Protein AF-0000000065971428 (afdb_homodimer)

Foldseek 3Di:
DPPPPDQKDWQAQAALAEEEEEEAQLLARPVIDQCLLNLLSVLLCVLCVRYTYMYGYFHGWLVPAPPRRLLSVLVSVLVCCVVNVRQAYEYEYAEVGLVSLLCLQQPDLPPPVHDDDPVSSVSSVSNLNRYAEYEREHYAQAPVVLCVVPVVSCVSVVRHHVDSVSRDHCLVRVLSGDPHYEYEYEYECQAPNDHCVRVVRNVVSCVVNVNHYHYHYYHCDYRSSNSNGSVNSVVVSVPDD/DPPPQDQKDWQAQAALAEEEEEEAQLLARPVIDQCLLNLLSVLLCVLCVRYTYMYGYFHGWLVPAPPRRLLSVLVSVLVCCVVRVRQAYEYEYAEVGLVSLLCLQQPDLPPPRHDDDPVSSVSSCSNLNRYAEYEREHYAQAPVVLCVVPVVSCVSVVRHHVDSVSRDHCLVRVLSGDPHYEYEYEYECQAPNDHCVRVVRNVVSCVVNVNHYHYHYYHCDYRSSNSNGSVNSVVVSVPDD

Solvent-accessible surface area (backbone atoms only — not comparable to full-atom values): 25020 Å² total; per-residue (Å²): 128,81,71,81,63,65,58,60,42,81,77,37,88,61,46,39,39,29,38,40,36,30,44,38,38,60,52,50,42,78,88,45,40,37,69,66,38,52,59,24,50,53,55,30,39,75,78,35,67,53,43,12,30,35,14,36,46,55,71,42,28,70,82,42,40,68,51,49,43,47,51,36,39,38,51,51,51,33,50,47,32,64,76,67,51,48,62,36,32,29,42,37,12,32,29,45,12,12,28,40,51,52,44,64,53,33,58,58,69,80,44,77,76,40,74,81,60,72,60,47,38,51,33,45,49,53,46,60,73,25,38,41,37,38,38,31,29,54,36,61,54,43,70,69,62,45,40,72,76,37,58,78,54,47,74,42,50,59,38,32,30,97,43,78,81,72,57,74,46,48,81,74,32,55,82,55,49,65,88,70,50,46,39,34,40,35,38,32,80,48,23,79,86,49,68,63,63,36,57,52,51,50,54,51,40,31,54,76,68,70,46,54,40,34,37,43,40,34,86,38,42,43,64,89,36,37,64,48,24,67,68,53,27,52,51,52,52,55,69,52,133,127,80,70,82,65,63,59,59,41,82,76,36,88,59,47,38,39,28,38,41,38,31,44,39,38,59,53,48,42,80,87,46,41,36,70,67,38,52,59,24,49,54,56,31,38,75,79,35,67,54,43,13,30,37,15,35,47,56,74,43,28,70,85,41,38,69,51,49,43,47,51,36,39,39,51,52,51,33,50,46,32,65,77,65,51,48,61,37,32,28,42,36,12,32,29,45,11,11,28,40,51,52,45,63,54,34,58,57,68,81,44,77,75,41,74,81,60,69,58,48,38,52,32,46,49,53,45,61,74,24,37,41,38,38,39,31,30,52,36,59,53,43,68,69,62,45,39,72,76,38,59,77,56,46,73,41,49,61,39,31,29,96,43,77,80,74,56,74,45,48,82,74,31,53,82,55,48,65,90,68,50,45,40,34,40,35,40,34,80,49,22,80,86,48,70,64,61,35,54,51,50,49,53,49,40,32,55,76,69,70,46,55,37,32,37,42,39,35,89,37,42,41,64,89,36,36,64,48,25,66,69,52,26,51,53,52,51,55,71,52,132

Sequence (482 aa):
MQRDYTATEVFQESGPDAIVYLHGGAWIDVRNSPRDFAELAARVREDAPLASQYAVTYRLSPEVQHPVHVADCVEHISQLIVEKGIRKLHLLGHSVGATLCWQILTALPGDRRYPEGPDFAMKLALVRSSLAHVFLVDGIYSLRALLEEYPDYDYFVNKAFKSLKDFEDPSESAERISAGPILHVIHSYKDELLTLKQTQYLTAVLTAHQIPYKLYVDDLGLHEDVYRNEKVAAYIVAQLPMQRDYTATEVFQESGPDAIVYLHGGAWIDVRNSPRDFAELAARVREDAPLASQYAVTYRLSPEVQHPVHVADCVEHISQLIVEKGIRKLHLLGHSVGATLCWQILTALPGDRRYPEGPDFAMKLALVRSSLAHVFLVDGIYSLRALLEEYPDYDYFVNKAFKSLKDFEDPSESAERISAGPILHVIHSYKDELLTLKQTQYLTAVLTAHQIPYKLYVDDLGLHEDVYRNEKVAAYIVAQLP

Secondary structure (DSSP, 8-state):
------SEEEEE--SSEEEEEE--STTT-TT--GGGGHHHHHHHHHH-TTSEEEEE----TTTS-TTHHHHHHHHHHHHHHHHHT-SEEEEEEETHHHHHHHHHHH--TT-TTS-SSHHHHHHHHHHHHHEEEEEEES----HHHHHHH-GGGHHHHHHH-S-GGGS--HHHHGGGPPSSPEEEEEEETT-SS--THHHHHHHHHHHHTT--EEEEEE---SGGGGGG-HHHHHHHHHH--/------SEEEEE--SSEEEEEE--STTT-TT--GGGGHHHHHHHHHH-TTSEEEEE----TTTS-TTHHHHHHHHHHHHHHHHHT-SEEEEEEETHHHHHHHHHHH--TT-TTS-SSHHHHHHHHHHHHHEEEEEEES----HHHHHHH-GGGHHHHHHH-S-GGGS--HHHHGGGPPSSPEEEEEEETT-SS--THHHHHHHHHHHHTT--EEEEEE---SGGGGGG-HHHHHHHHHH--

pLDDT: mean 94.35, std 10.13, range [26.33, 98.94]

Structure (mmCIF, N/CA/C/O backbone):
data_AF-0000000065971428-model_v1
#
loop_
_entity.id
_entity.type
_entity.pdbx_description
1 polymer 'Kynurenine formamidase'
#
loop_
_atom_site.group_PDB
_atom_site.id
_atom_site.type_symbol
_atom_site.label_atom_id
_atom_site.label_alt_id
_atom_site.label_comp_id
_atom_site.label_asym_id
_atom_site.label_entity_id
_atom_site.label_seq_id
_atom_site.pdbx_PDB_ins_code
_atom_site.Cartn_x
_atom_site.Cartn_y
_atom_site.Cartn_z
_atom_site.occupancy
_atom_site.B_iso_or_equiv
_atom_site.auth_seq_id
_atom_site.auth_comp_id
_atom_site.auth_asym_id
_atom_site.auth_atom_id
_atom_site.pdbx_PDB_model_num
ATOM 1 N N . MET A 1 1 ? -0.863 -43.062 -4.105 1 26.33 1 MET A N 1
ATOM 2 C CA . MET A 1 1 ? -2.252 -42.656 -4.301 1 26.33 1 MET A CA 1
ATOM 3 C C . MET A 1 1 ? -2.336 -41.25 -4.867 1 26.33 1 MET A C 1
ATOM 5 O O . MET A 1 1 ? -1.825 -40.312 -4.262 1 26.33 1 MET A O 1
ATOM 9 N N . GLN A 1 2 ? -2.279 -41.094 -6.156 1 33.72 2 GLN A N 1
ATOM 10 C CA . GLN A 1 2 ? -2.449 -39.812 -6.859 1 33.72 2 GLN A CA 1
ATOM 11 C C . GLN A 1 2 ? -3.65 -39.062 -6.32 1 33.72 2 GLN A C 1
ATOM 13 O O . GLN A 1 2 ? -4.77 -39.562 -6.297 1 33.72 2 GLN A O 1
ATOM 18 N N . ARG A 1 3 ? -3.498 -38.375 -5.227 1 39.91 3 ARG A N 1
ATOM 19 C CA . ARG A 1 3 ? -4.629 -37.656 -4.664 1 39.91 3 ARG A CA 1
ATOM 20 C C . ARG A 1 3 ? -5.516 -37.062 -5.766 1 39.91 3 ARG A C 1
ATOM 22 O O . ARG A 1 3 ? -5.012 -36.594 -6.789 1 39.91 3 ARG A O 1
ATOM 29 N N . ASP A 1 4 ? -6.566 -37.625 -6.07 1 41.28 4 ASP A N 1
ATOM 30 C CA . ASP A 1 4 ? -7.602 -37.156 -6.984 1 41.28 4 ASP A CA 1
ATOM 31 C C . ASP A 1 4 ? -7.836 -35.656 -6.828 1 41.28 4 ASP A C 1
ATOM 33 O O . ASP A 1 4 ? -8.781 -35.25 -6.164 1 41.28 4 ASP A O 1
ATOM 37 N N . TYR A 1 5 ? -6.809 -34.938 -6.406 1 47 5 TYR A N 1
ATOM 38 C CA . TYR A 1 5 ? -7.098 -33.531 -6.344 1 47 5 TYR A CA 1
ATOM 39 C C . TYR A 1 5 ? -7.625 -33 -7.68 1 47 5 TYR A C 1
ATOM 41 O O . TYR A 1 5 ? -7.012 -33.25 -8.727 1 47 5 TYR A O 1
ATOM 49 N N . THR A 1 6 ? -8.852 -32.906 -7.695 1 59.72 6 THR A N 1
ATOM 50 C CA . THR A 1 6 ? -9.344 -32.156 -8.836 1 59.72 6 THR A CA 1
ATOM 51 C C . THR A 1 6 ? -8.523 -30.875 -9.008 1 59.72 6 THR A C 1
ATOM 53 O O . THR A 1 6 ? -8.047 -30.297 -8.031 1 59.72 6 THR A O 1
ATOM 56 N N . ALA A 1 7 ? -8.078 -30.578 -10.219 1 75.31 7 ALA A N 1
ATOM 57 C CA . ALA A 1 7 ? -7.215 -29.469 -10.633 1 75.31 7 ALA A CA 1
ATOM 58 C C . ALA A 1 7 ? -7.805 -28.125 -10.211 1 75.31 7 ALA A C 1
ATOM 60 O O . ALA A 1 7 ? -7.074 -27.156 -10.023 1 75.31 7 ALA A O 1
ATOM 61 N N . THR A 1 8 ? -9.156 -28.203 -9.859 1 90.94 8 THR A N 1
ATOM 62 C CA . THR A 1 8 ? -9.805 -26.922 -9.617 1 90.94 8 THR A CA 1
ATOM 63 C C . THR A 1 8 ? -10.836 -27.047 -8.492 1 90.94 8 THR A C 1
ATOM 65 O O . THR A 1 8 ? -11.609 -28 -8.453 1 90.94 8 THR A O 1
ATOM 68 N N . GLU A 1 9 ? -10.75 -26.234 -7.445 1 95.56 9 GLU A N 1
ATOM 69 C CA . GLU A 1 9 ? -11.797 -26.031 -6.441 1 95.56 9 GLU A CA 1
ATOM 70 C C . GLU A 1 9 ? -12.68 -24.844 -6.801 1 95.56 9 GLU A C 1
ATOM 72 O O . GLU A 1 9 ? -12.188 -23.797 -7.203 1 95.56 9 GLU A O 1
ATOM 77 N N . VAL A 1 10 ? -14.023 -25.094 -6.684 1 96.75 10 VAL A N 1
ATOM 78 C CA . VAL A 1 10 ? -14.992 -24.047 -6.973 1 96.75 10 VAL A CA 1
ATOM 79 C C . VAL A 1 10 ? -15.594 -23.531 -5.668 1 96.75 10 VAL A C 1
ATOM 81 O O . VAL A 1 10 ? -16.281 -24.266 -4.965 1 96.75 10 VAL A O 1
ATOM 84 N N . PHE A 1 11 ? -15.375 -22.281 -5.363 1 97.81 11 PHE A N 1
ATOM 85 C CA . PHE A 1 11 ? -15.914 -21.719 -4.133 1 97.81 11 PHE A CA 1
ATOM 86 C C . PHE A 1 11 ? -17.172 -20.906 -4.414 1 97.81 11 PHE A C 1
ATOM 88 O O . PHE A 1 11 ? -18.062 -20.812 -3.562 1 97.81 11 PHE A O 1
ATOM 95 N N . GLN A 1 12 ? -17.203 -20.266 -5.578 1 96.75 12 GLN A N 1
ATOM 96 C CA . GLN A 1 12 ? -18.328 -19.422 -5.988 1 96.75 12 GLN A CA 1
ATOM 97 C C . GLN A 1 12 ? -18.359 -19.266 -7.508 1 96.75 12 GLN A C 1
ATOM 99 O O . GLN A 1 12 ? -17.359 -18.906 -8.125 1 96.75 12 GLN A O 1
ATOM 104 N N . GLU A 1 13 ? -19.422 -19.641 -8.125 1 96.31 13 GLU A N 1
ATOM 105 C CA . GLU A 1 13 ? -19.656 -19.391 -9.547 1 96.31 13 GLU A CA 1
ATOM 106 C C . GLU A 1 13 ? -20.719 -18.328 -9.75 1 96.31 13 GLU A C 1
ATOM 108 O O . GLU A 1 13 ? -21.891 -18.531 -9.406 1 96.31 13 GLU A O 1
ATOM 113 N N . SER A 1 14 ? -20.391 -17.234 -10.211 1 94.31 14 SER A N 1
ATOM 114 C CA . SER A 1 14 ? -21.297 -16.109 -10.398 1 94.31 14 SER A CA 1
ATOM 115 C C . SER A 1 14 ? -21.062 -15.422 -11.734 1 94.31 14 SER A C 1
ATOM 117 O O . SER A 1 14 ? -21.375 -15.977 -12.797 1 94.31 14 SER A O 1
ATOM 119 N N . GLY A 1 15 ? -20.281 -14.25 -11.836 1 91.19 15 GLY A N 1
ATOM 120 C CA . GLY A 1 15 ? -20.047 -13.461 -13.039 1 91.19 15 GLY A CA 1
ATOM 121 C C . GLY A 1 15 ? -18.703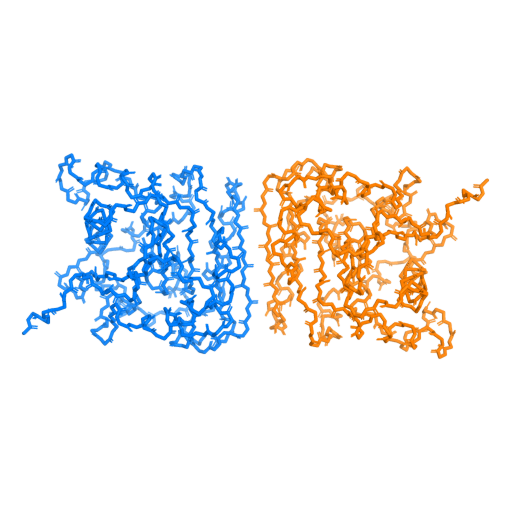 -13.727 -13.672 1 91.19 15 GLY A C 1
ATOM 122 O O . GLY A 1 15 ? -18 -14.648 -13.273 1 91.19 15 GLY A O 1
ATOM 123 N N . PRO A 1 16 ? -18.422 -12.969 -14.734 1 96 16 PRO A N 1
ATOM 124 C CA . PRO A 1 16 ? -17.203 -13.164 -15.523 1 96 16 PRO A CA 1
ATOM 125 C C . PRO A 1 16 ? -15.953 -12.641 -14.82 1 96 16 PRO A C 1
ATOM 127 O O . PRO A 1 16 ? -14.828 -12.898 -15.266 1 96 16 PRO A O 1
ATOM 130 N N . ASP A 1 17 ? -16.094 -11.898 -13.734 1 97.56 17 ASP A N 1
ATOM 131 C CA . ASP A 1 17 ? -14.953 -11.516 -12.898 1 97.56 17 ASP A CA 1
ATOM 132 C C . ASP A 1 17 ? -14.625 -12.602 -11.883 1 97.56 17 ASP A C 1
ATOM 134 O O . ASP A 1 17 ? -15.5 -13.047 -11.133 1 97.56 17 ASP A O 1
ATOM 138 N N . ALA A 1 18 ? -13.383 -13.055 -11.875 1 98.25 18 ALA A N 1
ATOM 139 C CA . ALA A 1 18 ? -13.078 -14.227 -11.047 1 98.25 18 ALA A CA 1
ATOM 140 C C . ALA A 1 18 ? -11.773 -14.023 -10.273 1 98.25 18 ALA A C 1
ATOM 142 O O . ALA A 1 18 ? -10.812 -13.469 -10.805 1 98.25 18 ALA A O 1
ATOM 143 N N . ILE A 1 19 ? -11.812 -14.461 -9.062 1 98.69 19 ILE A N 1
ATOM 144 C CA . ILE A 1 19 ? -10.586 -14.641 -8.297 1 98.69 19 ILE A CA 1
ATOM 145 C C . ILE A 1 19 ? -10.117 -16.094 -8.406 1 98.69 19 ILE A C 1
ATOM 147 O O . ILE A 1 19 ? -10.906 -17.016 -8.203 1 98.69 19 ILE A O 1
ATOM 151 N N . VAL A 1 20 ? -8.875 -16.297 -8.773 1 98.81 20 VAL A N 1
ATOM 152 C CA . VAL A 1 20 ? -8.258 -17.625 -8.742 1 98.81 20 VAL A CA 1
ATOM 153 C C . VAL A 1 20 ? -7.121 -17.641 -7.727 1 98.81 20 VAL A C 1
ATOM 155 O O . VAL A 1 20 ? -6.23 -16.781 -7.766 1 98.81 20 VAL A O 1
ATOM 158 N N . TYR A 1 21 ? -7.172 -18.609 -6.82 1 98.88 21 TYR A N 1
ATOM 159 C CA . TYR A 1 21 ? -6.215 -18.703 -5.727 1 98.88 21 TYR A CA 1
ATOM 160 C C . TYR A 1 21 ? -5.148 -19.75 -6.031 1 98.88 21 TYR A C 1
ATOM 162 O O . TYR A 1 21 ? -5.453 -20.812 -6.582 1 98.88 21 TYR A O 1
ATOM 170 N N . LEU A 1 22 ? -3.904 -19.438 -5.703 1 98.81 22 LEU A N 1
ATOM 171 C CA . LEU A 1 22 ? -2.791 -20.391 -5.742 1 98.81 22 LEU A CA 1
ATOM 172 C C . LEU A 1 22 ? -2.254 -20.656 -4.34 1 98.81 22 LEU A C 1
ATOM 174 O O . LEU A 1 22 ? -1.784 -19.734 -3.668 1 98.81 22 LEU A O 1
ATOM 178 N N . HIS A 1 23 ? -2.297 -21.891 -3.932 1 98.25 23 HIS A N 1
ATOM 179 C CA . HIS A 1 23 ? -1.977 -22.25 -2.555 1 98.25 23 HIS A CA 1
ATOM 180 C C . HIS A 1 23 ? -0.468 -22.312 -2.338 1 98.25 23 HIS A C 1
ATOM 182 O O . HIS A 1 23 ? 0.298 -22.422 -3.297 1 98.25 23 HIS A O 1
ATOM 188 N N . GLY A 1 24 ? -0.113 -22.25 -1.046 1 98.31 24 GLY A N 1
ATOM 189 C CA . GLY A 1 24 ? 1.278 -22.359 -0.639 1 98.31 24 GLY A CA 1
ATOM 190 C C . GLY A 1 24 ? 1.718 -23.781 -0.381 1 98.31 24 GLY A C 1
ATOM 191 O O . GLY A 1 24 ? 1.271 -24.719 -1.063 1 98.31 24 GLY A O 1
ATOM 192 N N . GLY A 1 25 ? 2.742 -23.906 0.436 1 98 25 GLY A N 1
ATOM 193 C CA . GLY A 1 25 ? 3.184 -25.25 0.796 1 98 25 GLY A CA 1
ATOM 194 C C . GLY A 1 25 ? 4.629 -25.516 0.425 1 98 25 GLY A C 1
ATOM 195 O O . GLY A 1 25 ? 5.043 -26.672 0.314 1 98 25 GLY A O 1
ATOM 196 N N . ALA A 1 26 ? 5.301 -24.516 0.148 1 98.31 26 ALA A N 1
ATOM 197 C CA . ALA A 1 26 ? 6.73 -24.609 -0.128 1 98.31 26 ALA A CA 1
ATOM 198 C C . ALA A 1 26 ? 7.008 -25.609 -1.244 1 98.31 26 ALA A C 1
ATOM 200 O O . ALA A 1 26 ? 7.965 -26.391 -1.166 1 98.31 26 ALA A O 1
ATOM 201 N N . TRP A 1 27 ? 6.156 -25.734 -2.154 1 98.12 27 TRP A N 1
ATOM 202 C CA . TRP A 1 27 ? 6.223 -26.562 -3.352 1 98.12 27 TRP A CA 1
ATOM 203 C C . TRP A 1 27 ? 6.129 -28.047 -2.994 1 98.12 27 TRP A C 1
ATOM 205 O O . TRP A 1 27 ? 6.008 -28.906 -3.877 1 98.12 27 TRP A O 1
ATOM 215 N N . ILE A 1 28 ? 6.16 -28.422 -1.657 1 98.19 28 ILE A N 1
ATOM 216 C CA . ILE A 1 28 ? 6.336 -29.844 -1.381 1 98.19 28 ILE A CA 1
ATOM 217 C C . ILE A 1 28 ? 5.227 -30.328 -0.454 1 98.19 28 ILE A C 1
ATOM 219 O O . ILE A 1 28 ? 5.031 -31.531 -0.287 1 98.19 28 ILE A O 1
ATOM 223 N N . ASP A 1 29 ? 4.578 -29.422 0.244 1 97.5 29 ASP A N 1
ATOM 224 C CA . ASP A 1 29 ? 3.713 -29.844 1.344 1 97.5 29 ASP A CA 1
ATOM 225 C C . ASP A 1 29 ? 2.377 -30.359 0.823 1 97.5 29 ASP A C 1
ATOM 227 O O . ASP A 1 29 ? 1.574 -29.594 0.28 1 97.5 29 ASP A O 1
ATOM 231 N N . VAL A 1 30 ? 2.08 -31.531 1.047 1 94.75 30 VAL A N 1
ATOM 232 C CA . VAL A 1 30 ? 0.88 -32.188 0.537 1 94.75 30 VAL A CA 1
ATOM 233 C C . VAL A 1 30 ? -0.34 -31.719 1.328 1 94.75 30 VAL A C 1
ATOM 235 O O . VAL A 1 30 ? -1.479 -31.953 0.927 1 94.75 30 VAL A O 1
ATOM 238 N N . ARG A 1 31 ? -0.063 -31.234 2.457 1 94.75 31 ARG A N 1
ATOM 239 C CA . ARG A 1 31 ? -1.165 -30.797 3.307 1 94.75 31 ARG A CA 1
ATOM 240 C C . ARG A 1 31 ? -1.802 -29.516 2.762 1 94.75 31 ARG A C 1
ATOM 242 O O . ARG A 1 31 ? -2.938 -29.188 3.109 1 94.75 31 ARG A O 1
ATOM 249 N N . ASN A 1 32 ? -1.033 -28.703 1.912 1 95.88 32 ASN A N 1
ATOM 250 C CA . ASN A 1 32 ? -1.598 -27.516 1.275 1 95.88 32 ASN A CA 1
ATOM 251 C C . ASN A 1 32 ? -2.285 -27.875 -0.042 1 95.88 32 ASN A C 1
ATOM 253 O O . ASN A 1 32 ? -1.782 -28.688 -0.814 1 95.88 32 ASN A O 1
ATOM 257 N N . SER A 1 33 ? -3.449 -27.266 -0.208 1 95.12 33 SER A N 1
ATOM 258 C CA . SER A 1 33 ? -4.289 -27.531 -1.367 1 95.12 33 SER A CA 1
ATOM 259 C C . SER A 1 33 ? -5.164 -26.344 -1.716 1 95.12 33 SER A C 1
ATOM 261 O O . SER A 1 33 ? -5.195 -25.344 -0.979 1 95.12 33 SER A O 1
ATOM 263 N N . PRO A 1 34 ? -5.832 -26.422 -2.896 1 96.81 34 PRO A N 1
ATOM 264 C CA . PRO A 1 34 ? -6.766 -25.359 -3.246 1 96.81 34 PRO A CA 1
ATOM 265 C C . PRO A 1 34 ? -7.789 -25.078 -2.145 1 96.81 34 PRO A C 1
ATOM 267 O O . PRO A 1 34 ? -8.25 -23.953 -1.996 1 96.81 34 PRO A O 1
ATOM 270 N N . ARG A 1 35 ? -8.086 -26 -1.326 1 96.12 35 ARG A N 1
ATOM 271 C CA . ARG A 1 35 ? -9.117 -25.891 -0.3 1 96.12 35 ARG A CA 1
ATOM 272 C C . ARG A 1 35 ? -8.656 -24.969 0.829 1 96.12 35 ARG A C 1
ATOM 274 O O . ARG A 1 35 ? -9.461 -24.547 1.665 1 96.12 35 ARG A O 1
ATOM 281 N N . ASP A 1 36 ? -7.363 -24.672 0.857 1 97.25 36 ASP A N 1
ATOM 282 C CA . ASP A 1 36 ? -6.82 -23.781 1.887 1 97.25 36 ASP A CA 1
ATOM 283 C C . ASP A 1 36 ? -7.555 -22.453 1.905 1 97.25 36 ASP A C 1
ATOM 285 O O . ASP A 1 36 ? -7.664 -21.812 2.955 1 97.25 36 ASP A O 1
ATOM 289 N N . PHE A 1 37 ? -8.156 -22.078 0.78 1 98.25 37 PHE A N 1
ATOM 290 C CA . PHE A 1 37 ? -8.727 -20.734 0.631 1 98.25 37 PHE A CA 1
ATOM 291 C C . PHE A 1 37 ? -10.227 -20.75 0.899 1 98.25 37 PHE A C 1
ATOM 293 O O . PHE A 1 37 ? -10.914 -19.75 0.674 1 98.25 37 PHE A O 1
ATOM 300 N N . ALA A 1 38 ? -10.781 -21.875 1.396 1 97.94 38 ALA A N 1
ATOM 301 C CA . ALA A 1 38 ? -12.219 -21.984 1.608 1 97.94 38 ALA A CA 1
ATOM 302 C C . ALA A 1 38 ? -12.727 -20.891 2.529 1 97.94 38 ALA A C 1
ATOM 304 O O . ALA A 1 38 ? -13.742 -20.25 2.24 1 97.94 38 ALA A O 1
ATOM 305 N N . GLU A 1 39 ? -12.016 -20.625 3.639 1 98.25 39 GLU A N 1
ATOM 306 C CA . GLU A 1 39 ? -12.461 -19.609 4.594 1 98.25 39 GLU A CA 1
ATOM 307 C C . GLU A 1 39 ? -12.352 -18.203 4 1 98.25 39 GLU A C 1
ATOM 309 O O . GLU A 1 39 ? -13.258 -17.391 4.152 1 98.25 39 GLU A O 1
ATOM 314 N N . LEU A 1 40 ? -11.242 -17.922 3.342 1 98.44 40 LEU A N 1
ATOM 315 C CA . LEU A 1 40 ? -11.086 -16.625 2.697 1 98.44 40 LEU A CA 1
ATOM 316 C C . LEU A 1 40 ? -12.172 -16.391 1.648 1 98.44 40 LEU A C 1
ATOM 318 O O . LEU A 1 40 ? -12.766 -15.32 1.586 1 98.44 40 LEU A O 1
ATOM 322 N N . ALA A 1 41 ? -12.383 -17.406 0.859 1 98.31 41 ALA A N 1
ATOM 323 C CA . ALA A 1 41 ? -13.398 -17.328 -0.194 1 98.31 41 ALA A CA 1
ATOM 324 C C . ALA A 1 41 ? -14.773 -17.047 0.391 1 98.31 41 ALA A C 1
ATOM 326 O O . ALA A 1 41 ? -15.555 -16.266 -0.179 1 98.31 41 ALA A O 1
ATOM 327 N N . ALA A 1 42 ? -15.047 -17.656 1.476 1 98.12 42 ALA A N 1
ATOM 328 C CA . ALA A 1 42 ? -16.328 -17.438 2.139 1 98.12 42 ALA A CA 1
ATOM 329 C C . ALA A 1 42 ? -16.453 -15.984 2.6 1 98.12 42 ALA A C 1
ATOM 331 O O . ALA A 1 42 ? -17.516 -15.367 2.447 1 98.12 42 ALA A O 1
ATOM 332 N N . ARG A 1 43 ? -15.398 -15.422 3.166 1 97.88 43 ARG A N 1
ATOM 333 C CA . ARG A 1 43 ? -15.398 -14.031 3.623 1 97.88 43 ARG A CA 1
ATOM 334 C C . ARG A 1 43 ? -15.57 -13.07 2.453 1 97.88 43 ARG A C 1
ATOM 336 O O . ARG A 1 43 ? -16.312 -12.094 2.545 1 97.88 43 ARG A O 1
ATOM 343 N N . VAL A 1 44 ? -14.875 -13.359 1.389 1 97.62 44 VAL A N 1
ATOM 344 C CA . VAL A 1 44 ? -14.945 -12.508 0.201 1 97.62 44 VAL A CA 1
ATOM 345 C C . VAL A 1 44 ? -16.344 -12.547 -0.385 1 97.62 44 VAL A C 1
ATOM 347 O O . VAL A 1 44 ? -16.875 -11.523 -0.812 1 97.62 44 VAL A O 1
ATOM 350 N N . ARG A 1 45 ? -16.938 -13.711 -0.397 1 96.5 45 ARG A N 1
ATOM 351 C CA . ARG A 1 45 ? -18.266 -13.914 -0.983 1 96.5 45 ARG A CA 1
ATOM 352 C C . ARG A 1 45 ? -19.297 -13.023 -0.306 1 96.5 45 ARG A C 1
ATOM 354 O O . ARG A 1 45 ? -20.25 -12.562 -0.949 1 96.5 45 ARG A O 1
ATOM 361 N N . GLU A 1 46 ? -19.141 -12.75 0.943 1 95 46 GLU A N 1
ATOM 362 C CA . GLU A 1 46 ? -20.094 -11.953 1.705 1 95 46 GLU A CA 1
ATOM 363 C C . GLU A 1 46 ? -20.203 -10.539 1.145 1 95 46 GLU A C 1
ATOM 365 O O . GLU A 1 46 ? -21.297 -9.977 1.067 1 95 46 GLU A O 1
ATOM 370 N N . ASP A 1 47 ? -19.125 -10.062 0.66 1 93 47 ASP A N 1
ATOM 371 C CA . ASP A 1 47 ? -19.109 -8.664 0.232 1 93 47 ASP A CA 1
ATOM 372 C C . ASP A 1 47 ? -18.891 -8.555 -1.273 1 93 47 ASP A C 1
ATOM 374 O O . ASP A 1 47 ? -18.922 -7.453 -1.832 1 93 47 ASP A O 1
ATOM 378 N N . ALA A 1 48 ? -18.609 -9.633 -1.917 1 93.62 48 ALA A N 1
ATOM 379 C CA . ALA A 1 48 ? -18.438 -9.672 -3.367 1 93.62 48 ALA A CA 1
ATOM 380 C C . ALA A 1 48 ? -19.172 -10.859 -3.98 1 93.62 48 ALA A C 1
ATOM 382 O O . ALA A 1 48 ? -18.547 -11.734 -4.586 1 93.62 48 ALA A O 1
ATOM 383 N N . PRO A 1 49 ? -20.453 -10.844 -3.91 1 92.25 49 PRO A N 1
ATOM 384 C CA . PRO A 1 49 ? -21.234 -12.008 -4.34 1 92.25 49 PRO A CA 1
ATOM 385 C C . PRO A 1 49 ? -21.203 -12.219 -5.852 1 92.25 49 PRO A C 1
ATOM 387 O O . PRO A 1 49 ? -21.531 -13.305 -6.332 1 92.25 49 PRO A O 1
ATOM 390 N N . LEU A 1 50 ? -20.719 -11.281 -6.602 1 94.12 50 LEU A N 1
ATOM 391 C CA . LEU A 1 50 ? -20.734 -11.414 -8.055 1 94.12 50 LEU A CA 1
ATOM 392 C C . LEU A 1 50 ? -19.391 -11.906 -8.57 1 94.12 50 LEU A C 1
ATOM 394 O O . LEU A 1 50 ? -19.234 -12.188 -9.766 1 94.12 50 LEU A O 1
ATOM 398 N N . ALA A 1 51 ? -18.438 -12.031 -7.684 1 96.25 51 ALA A N 1
ATOM 399 C CA . ALA A 1 51 ? -17.125 -12.516 -8.086 1 96.25 51 ALA A CA 1
ATOM 400 C C . ALA A 1 51 ? -17.047 -14.039 -8.016 1 96.25 51 ALA A C 1
ATOM 402 O O . ALA A 1 51 ? -17.297 -14.633 -6.957 1 96.25 51 ALA A O 1
ATOM 403 N N . SER A 1 52 ? -16.797 -14.656 -9.141 1 98.19 52 SER A N 1
ATOM 404 C CA . SER A 1 52 ? -16.484 -16.078 -9.094 1 98.19 52 SER A CA 1
ATOM 405 C C . SER A 1 52 ? -15.164 -16.344 -8.375 1 98.19 52 SER A C 1
ATOM 407 O O . SER A 1 52 ? -14.273 -15.492 -8.375 1 98.19 52 SER A O 1
ATOM 409 N N . GLN A 1 53 ? -15.102 -17.438 -7.676 1 98.56 53 GLN A N 1
ATOM 410 C CA . GLN A 1 53 ? -13.906 -17.781 -6.914 1 98.56 53 GLN A CA 1
ATOM 411 C C . GLN A 1 53 ? -13.516 -19.234 -7.125 1 98.56 53 GLN A C 1
ATOM 413 O O . GLN A 1 53 ? -14.328 -20.141 -6.91 1 98.56 53 GLN A O 1
ATOM 418 N N . TYR A 1 54 ? -12.289 -19.422 -7.582 1 98.31 54 TYR A N 1
ATOM 419 C CA . TYR A 1 54 ? -11.727 -20.734 -7.844 1 98.31 54 TYR A CA 1
ATOM 420 C C . TYR A 1 54 ? -10.336 -20.875 -7.234 1 98.31 54 TYR A C 1
ATOM 422 O O . TYR A 1 54 ? -9.711 -19.875 -6.887 1 98.31 54 TYR A O 1
ATOM 430 N N . ALA A 1 55 ? -9.93 -22.062 -7.074 1 98.44 55 ALA A N 1
ATOM 431 C CA . ALA A 1 55 ? -8.539 -22.359 -6.738 1 98.44 55 ALA A CA 1
ATOM 432 C C . ALA A 1 55 ? -8.016 -23.531 -7.551 1 98.44 55 ALA A C 1
ATOM 434 O O . ALA A 1 55 ? -8.758 -24.484 -7.824 1 98.44 55 ALA A O 1
ATOM 435 N N . VAL A 1 56 ? -6.762 -23.469 -7.945 1 97.56 56 VAL A N 1
ATOM 436 C CA . VAL A 1 56 ? -6.195 -24.547 -8.758 1 97.56 56 VAL A CA 1
ATOM 437 C C . VAL A 1 56 ? -4.988 -25.141 -8.047 1 97.56 56 VAL A C 1
ATOM 439 O O . VAL A 1 56 ? -4.445 -24.547 -7.113 1 97.56 56 VAL A O 1
ATOM 442 N N . THR A 1 57 ? -4.664 -26.281 -8.484 1 95.75 57 THR A N 1
ATOM 443 C CA . THR A 1 57 ? -3.531 -26.984 -7.902 1 95.75 57 THR A CA 1
ATOM 444 C C . THR A 1 57 ? -2.354 -27.016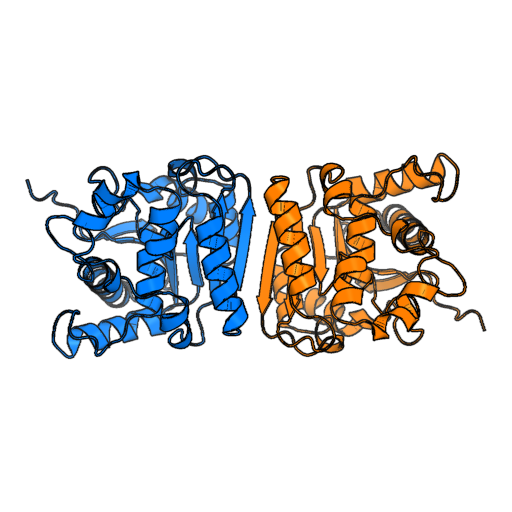 -8.875 1 95.75 57 THR A C 1
ATOM 446 O O . THR A 1 57 ? -2.445 -26.484 -9.984 1 95.75 57 THR A O 1
ATOM 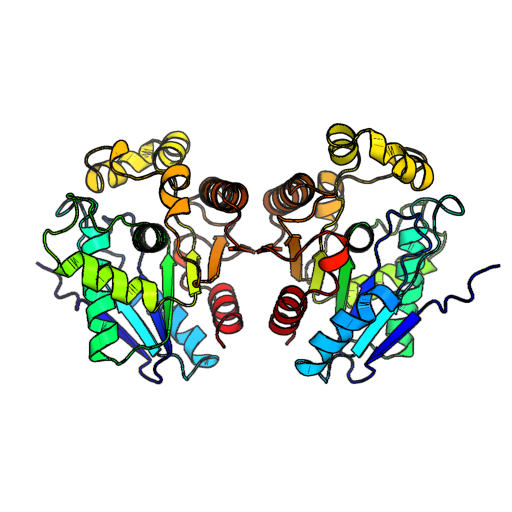449 N N . TYR A 1 58 ? -1.261 -27.438 -8.461 1 96.69 58 TYR A N 1
ATOM 450 C CA . TYR A 1 58 ? -0.068 -27.75 -9.242 1 96.69 58 TYR A CA 1
ATOM 451 C C . TYR A 1 58 ? 0.66 -28.969 -8.68 1 96.69 58 TYR A C 1
ATOM 453 O O . TYR A 1 58 ? 0.47 -29.328 -7.516 1 96.69 58 TYR A O 1
ATOM 461 N N . ARG A 1 59 ? 1.38 -29.625 -9.477 1 95.94 59 ARG A N 1
ATOM 462 C CA . ARG A 1 59 ? 2.139 -30.781 -9 1 95.94 59 ARG A CA 1
ATOM 463 C C . ARG A 1 59 ? 3.244 -30.359 -8.047 1 95.94 59 ARG A C 1
ATOM 465 O O . ARG A 1 59 ? 3.777 -29.25 -8.156 1 95.94 59 ARG A O 1
ATOM 472 N N . LEU A 1 60 ? 3.596 -31.25 -7.152 1 97.31 60 LEU A N 1
ATOM 473 C CA . LEU A 1 60 ? 4.52 -30.891 -6.082 1 97.31 60 LEU A CA 1
ATOM 474 C C . LEU A 1 60 ? 5.902 -31.484 -6.336 1 97.31 60 LEU A C 1
ATOM 476 O O . LEU A 1 60 ? 6.031 -32.469 -7.047 1 97.31 60 LEU A O 1
ATOM 480 N N . SER A 1 61 ? 6.832 -30.812 -5.844 1 97.31 61 SER A N 1
ATOM 481 C CA . SER A 1 61 ? 8.18 -31.359 -5.762 1 97.31 61 SER A CA 1
ATOM 482 C C . SER A 1 61 ? 8.289 -32.406 -4.648 1 97.31 61 SER A C 1
ATOM 484 O O . SER A 1 61 ? 7.547 -32.344 -3.664 1 97.31 61 SER A O 1
ATOM 486 N N . PRO A 1 62 ? 9.164 -33.469 -4.773 1 96.94 62 PRO A N 1
ATOM 487 C CA . PRO A 1 62 ? 10.211 -33.562 -5.789 1 96.94 62 PRO A CA 1
ATOM 488 C C . PRO A 1 62 ? 9.758 -34.281 -7.047 1 96.94 62 PRO A C 1
ATOM 490 O O . PRO A 1 62 ? 10.57 -34.562 -7.938 1 96.94 62 PRO A O 1
ATOM 493 N N . GLU A 1 63 ? 8.453 -34.594 -7.148 1 96.31 63 GLU A N 1
ATOM 494 C CA . GLU A 1 63 ? 7.98 -35.25 -8.352 1 96.31 63 GLU A CA 1
ATOM 495 C C . GLU A 1 63 ? 8.234 -34.406 -9.594 1 96.31 63 GLU A C 1
ATOM 497 O O . GLU A 1 63 ? 8.484 -34.938 -10.68 1 96.31 63 GLU A O 1
ATOM 502 N N . VAL A 1 64 ? 8.094 -33.156 -9.523 1 95.62 64 VAL A N 1
ATOM 503 C CA . VAL A 1 64 ? 8.438 -32.219 -10.586 1 95.62 64 VAL A CA 1
ATOM 504 C C . VAL A 1 64 ? 9.297 -31.094 -10.016 1 95.62 64 VAL A C 1
ATOM 506 O O . VAL A 1 64 ? 9.422 -30.953 -8.797 1 95.62 64 VAL A O 1
ATOM 509 N N . GLN A 1 65 ? 9.875 -30.328 -10.859 1 95.88 65 GLN A N 1
ATOM 510 C CA . GLN A 1 65 ? 10.656 -29.156 -10.477 1 95.88 65 GLN A CA 1
ATOM 511 C C . GLN A 1 65 ? 10.266 -27.938 -11.305 1 95.88 65 GLN A C 1
ATOM 513 O O . GLN A 1 65 ? 9.57 -28.062 -12.32 1 95.88 65 GLN A O 1
ATOM 518 N N . HIS A 1 66 ? 10.633 -26.781 -10.859 1 94.31 66 HIS A N 1
ATOM 519 C CA . HIS A 1 66 ? 10.469 -25.562 -11.648 1 94.31 66 HIS A CA 1
ATOM 520 C C . HIS A 1 66 ? 11.062 -25.734 -13.047 1 94.31 66 HIS A C 1
ATOM 522 O O . HIS A 1 66 ? 12.102 -26.375 -13.211 1 94.31 66 HIS A O 1
ATOM 528 N N . PRO A 1 67 ? 10.273 -25.328 -14.023 1 95.12 67 PRO A N 1
ATOM 529 C CA . PRO A 1 67 ? 9.125 -24.422 -14 1 95.12 67 PRO A CA 1
ATOM 530 C C . PRO A 1 67 ? 7.797 -25.141 -14.188 1 95.12 67 PRO A C 1
ATOM 532 O O . PRO A 1 67 ? 6.809 -24.547 -14.602 1 95.12 67 PRO A O 1
ATOM 535 N N . VAL A 1 68 ? 7.762 -26.406 -13.906 1 94.06 68 VAL A N 1
ATOM 536 C CA . VAL A 1 68 ? 6.566 -27.203 -14.133 1 94.06 68 VAL A CA 1
ATOM 537 C C . VAL A 1 68 ? 5.422 -26.688 -13.266 1 94.06 68 VAL A C 1
ATOM 539 O O . VAL A 1 68 ? 4.262 -26.688 -13.688 1 94.06 68 VAL A O 1
ATOM 542 N N . HIS A 1 69 ? 5.746 -26.203 -12.039 1 96.19 69 HIS A N 1
ATOM 543 C CA . HIS A 1 69 ? 4.734 -25.641 -11.156 1 96.19 69 HIS A CA 1
ATOM 544 C C . HIS A 1 69 ? 3.99 -24.5 -11.844 1 96.19 69 HIS A C 1
ATOM 546 O O . HIS A 1 69 ? 2.76 -24.438 -11.805 1 96.19 69 HIS A O 1
ATOM 552 N N . VAL A 1 70 ? 4.746 -23.609 -12.492 1 96.75 70 VAL A N 1
ATOM 553 C CA . VAL A 1 70 ? 4.18 -22.469 -13.188 1 96.75 70 VAL A CA 1
ATOM 554 C C . VAL A 1 70 ? 3.344 -22.938 -14.375 1 96.75 70 VAL A C 1
ATOM 556 O O . VAL A 1 70 ? 2.227 -22.453 -14.586 1 96.75 70 VAL A O 1
ATOM 559 N N . ALA A 1 71 ? 3.893 -23.906 -15.078 1 95 71 ALA A N 1
ATOM 560 C CA . ALA A 1 71 ? 3.197 -24.453 -16.25 1 95 71 ALA A CA 1
ATOM 561 C C . ALA A 1 71 ? 1.858 -25.062 -15.859 1 95 71 ALA A C 1
ATOM 563 O O . ALA A 1 71 ? 0.858 -24.891 -16.562 1 95 71 ALA A O 1
ATOM 564 N N . ASP A 1 72 ? 1.865 -25.781 -14.734 1 95 72 ASP A N 1
ATOM 565 C CA . ASP A 1 72 ? 0.629 -26.391 -14.242 1 95 72 ASP A CA 1
ATOM 566 C C . ASP A 1 72 ? -0.414 -25.312 -13.938 1 95 72 ASP A C 1
ATOM 568 O O . ASP A 1 72 ? -1.582 -25.453 -14.305 1 95 72 ASP A O 1
ATOM 572 N N . CYS A 1 73 ? -0.022 -24.25 -13.289 1 97.12 73 CYS A N 1
ATOM 573 C CA . CYS A 1 73 ? -0.936 -23.172 -12.953 1 97.12 73 CYS A CA 1
ATOM 574 C C . CYS A 1 73 ? -1.497 -22.516 -14.211 1 97.12 73 CYS A C 1
ATOM 576 O O . CYS A 1 73 ? -2.705 -22.297 -14.312 1 97.12 73 CYS A O 1
ATOM 578 N N . VAL A 1 74 ? -0.622 -22.219 -15.148 1 96.62 74 VAL A N 1
ATOM 579 C CA . VAL A 1 74 ? -1.037 -21.594 -16.391 1 96.62 74 VAL A CA 1
ATOM 580 C C . VAL A 1 74 ? -2.039 -22.484 -17.125 1 96.62 74 VAL A C 1
ATOM 582 O O . VAL A 1 74 ? -3.057 -22 -17.625 1 96.62 74 VAL A O 1
ATOM 585 N N . GLU A 1 75 ? -1.752 -23.75 -17.109 1 94.56 75 GLU A N 1
ATOM 586 C CA . GLU A 1 75 ? -2.646 -24.703 -17.75 1 94.56 75 GLU A CA 1
ATOM 587 C C . GLU A 1 75 ? -4.035 -24.688 -17.125 1 94.56 75 GLU A C 1
ATOM 589 O O . GLU A 1 75 ? -5.039 -24.531 -17.828 1 94.56 75 GLU A O 1
ATOM 594 N N . HIS A 1 76 ? -4.078 -24.812 -15.852 1 96.38 76 HIS A N 1
ATOM 595 C CA . HIS A 1 76 ? -5.359 -24.891 -15.164 1 96.38 76 HIS A CA 1
ATOM 596 C C . HIS A 1 76 ? -6.109 -23.562 -15.234 1 96.38 76 HIS A C 1
ATOM 598 O O . HIS A 1 76 ? -7.324 -23.531 -15.445 1 96.38 76 HIS A O 1
ATOM 604 N N . ILE A 1 77 ? -5.418 -22.406 -15.109 1 97.94 77 ILE A N 1
ATOM 605 C CA . ILE A 1 77 ? -6.059 -21.109 -15.133 1 97.94 77 ILE A CA 1
ATOM 606 C C . ILE A 1 77 ? -6.59 -20.812 -16.531 1 97.94 77 ILE A C 1
ATOM 608 O O . ILE A 1 77 ? -7.711 -20.312 -16.688 1 97.94 77 ILE A O 1
ATOM 612 N N . SER A 1 78 ? -5.789 -21.125 -17.547 1 96.88 78 SER A N 1
ATOM 613 C CA . SER A 1 78 ? -6.242 -20.891 -18.906 1 96.88 78 SER A CA 1
ATOM 614 C C . SER A 1 78 ? -7.488 -21.719 -19.219 1 96.88 78 SER A C 1
ATOM 616 O O . SER A 1 78 ? -8.406 -21.25 -19.875 1 96.88 78 SER A O 1
ATOM 618 N N . GLN A 1 79 ? -7.488 -22.969 -18.75 1 95.44 79 GLN A N 1
ATOM 619 C CA . GLN A 1 79 ? -8.664 -23.812 -18.922 1 95.44 79 GLN A CA 1
ATOM 620 C C . GLN A 1 79 ? -9.891 -23.203 -18.234 1 95.44 79 GLN A C 1
ATOM 622 O O . GLN A 1 79 ? -10.977 -23.188 -18.812 1 95.44 79 GLN A O 1
ATOM 627 N N . LEU A 1 80 ? -9.688 -22.703 -17.062 1 96.19 80 LEU A N 1
ATOM 628 C CA . LEU A 1 80 ? -10.766 -22.078 -16.312 1 96.19 80 LEU A CA 1
ATOM 629 C C . LEU A 1 80 ? -11.312 -20.859 -17.047 1 96.19 80 LEU A C 1
ATOM 631 O O . LEU A 1 80 ? -12.523 -20.641 -17.078 1 96.19 80 LEU A O 1
ATOM 635 N N . ILE A 1 81 ? -10.414 -20.016 -17.594 1 97.88 81 ILE A N 1
ATOM 636 C CA . ILE A 1 81 ? -10.797 -18.812 -18.312 1 97.88 81 ILE A CA 1
ATOM 637 C C . ILE A 1 81 ? -11.734 -19.172 -19.469 1 97.88 81 ILE A C 1
ATOM 639 O O . ILE A 1 81 ? -12.789 -18.562 -19.625 1 97.88 81 ILE A O 1
ATOM 643 N N . VAL A 1 82 ? -11.406 -20.203 -20.172 1 97.12 82 VAL A N 1
ATOM 644 C CA . VAL A 1 82 ? -12.18 -20.609 -21.344 1 97.12 82 VAL A CA 1
ATOM 645 C C . VAL A 1 82 ? -13.477 -21.266 -20.906 1 97.12 82 VAL A C 1
ATOM 647 O O . VAL A 1 82 ? -14.562 -20.906 -21.375 1 97.12 82 VAL A O 1
ATOM 650 N N . GLU A 1 83 ? -13.398 -22.188 -20 1 96.19 83 GLU A N 1
ATOM 651 C CA . GLU A 1 83 ? -14.539 -23 -19.594 1 96.19 83 GLU A CA 1
ATOM 652 C C . GLU A 1 83 ? -15.602 -22.141 -18.906 1 96.19 83 GLU A C 1
ATOM 654 O O . GLU A 1 83 ? -16.797 -22.391 -19.062 1 96.19 83 GLU A O 1
ATOM 659 N N . LYS A 1 84 ? -15.125 -21.172 -18.078 1 97.25 84 LYS A N 1
ATOM 660 C CA . LYS A 1 84 ? -16.062 -20.422 -17.25 1 97.25 84 LYS A CA 1
ATOM 661 C C . LYS A 1 84 ? -16.359 -19.047 -17.844 1 97.25 84 LYS A C 1
ATOM 663 O O . LYS A 1 84 ? -17.172 -18.297 -17.312 1 97.25 84 LYS A O 1
ATOM 668 N N . GLY A 1 85 ? -15.648 -18.688 -18.953 1 97.56 85 GLY A N 1
ATOM 669 C CA . GLY A 1 85 ? -15.859 -17.406 -19.578 1 97.56 85 GLY A CA 1
ATOM 670 C C . GLY A 1 85 ? -15.367 -16.234 -18.75 1 97.56 85 GLY A C 1
ATOM 671 O O . GLY A 1 85 ? -16.047 -15.219 -18.641 1 97.56 85 GLY A O 1
ATOM 672 N N . ILE A 1 86 ? -14.227 -16.453 -18.109 1 98.12 86 ILE A N 1
ATOM 673 C CA . ILE A 1 86 ? -13.664 -15.398 -17.266 1 98.12 86 ILE A CA 1
ATOM 674 C C . ILE A 1 86 ? -13.141 -14.258 -18.141 1 98.12 86 ILE A C 1
ATOM 676 O O . ILE A 1 86 ? -12.344 -14.484 -19.047 1 98.12 86 ILE A O 1
ATOM 680 N N . ARG A 1 87 ? -13.57 -13.023 -17.844 1 97.75 87 ARG A N 1
ATOM 681 C CA . ARG A 1 87 ? -13.141 -11.852 -18.609 1 97.75 87 ARG A CA 1
ATOM 682 C C . ARG A 1 87 ? -12.125 -11.031 -17.828 1 97.75 87 ARG A C 1
ATOM 684 O O . ARG A 1 87 ? -11.203 -10.453 -18.406 1 97.75 87 ARG A O 1
ATOM 691 N N . LYS A 1 88 ? -12.336 -10.93 -16.562 1 97.88 88 LYS A N 1
ATOM 692 C CA . LYS A 1 88 ? -11.406 -10.258 -15.648 1 97.88 88 LYS A CA 1
ATOM 693 C C . LYS A 1 88 ? -10.898 -11.219 -14.578 1 97.88 88 LYS A C 1
ATOM 695 O O . LYS A 1 88 ? -11.68 -11.727 -13.773 1 97.88 88 LYS A O 1
ATOM 700 N N . LEU A 1 89 ? -9.617 -11.453 -14.602 1 98.44 89 LEU A N 1
ATOM 701 C CA . LEU A 1 89 ? -9.008 -12.414 -13.695 1 98.44 89 LEU A CA 1
ATOM 702 C C . LEU A 1 89 ? -8.25 -11.695 -12.578 1 98.44 89 LEU A C 1
ATOM 704 O O . LEU A 1 89 ? -7.402 -10.844 -12.844 1 98.44 89 LEU A O 1
ATOM 708 N N . HIS A 1 90 ? -8.594 -11.914 -11.367 1 98.69 90 HIS A N 1
ATOM 709 C CA . HIS A 1 90 ? -7.82 -11.547 -10.188 1 98.69 90 HIS A CA 1
ATOM 710 C C . HIS A 1 90 ? -7.078 -12.75 -9.617 1 98.69 90 HIS A C 1
ATOM 712 O O . HIS A 1 90 ? -7.699 -13.742 -9.234 1 98.69 90 HIS A O 1
ATOM 718 N N . LEU A 1 91 ? -5.801 -12.68 -9.656 1 98.81 91 LEU A N 1
ATOM 719 C CA . LEU A 1 91 ? -4.953 -13.781 -9.219 1 98.81 91 LEU A CA 1
ATOM 720 C C . LEU A 1 91 ? -4.418 -13.523 -7.812 1 98.81 91 LEU A C 1
ATOM 722 O O . LEU A 1 91 ? -3.922 -12.438 -7.523 1 98.81 91 LEU A O 1
ATOM 726 N N . LEU A 1 92 ? -4.602 -14.445 -6.895 1 98.88 92 LEU A N 1
ATOM 727 C CA . LEU A 1 92 ? -4.09 -14.328 -5.531 1 98.88 92 LEU A CA 1
ATOM 728 C C . LEU A 1 92 ? -3.289 -15.562 -5.141 1 98.88 92 LEU A C 1
ATOM 730 O O . LEU A 1 92 ? -3.773 -16.688 -5.27 1 98.88 92 LEU A O 1
ATOM 734 N N . GLY A 1 93 ? -2.113 -15.367 -4.711 1 98.88 93 GLY A N 1
ATOM 735 C CA . GLY A 1 93 ? -1.274 -16.453 -4.227 1 98.88 93 GLY A CA 1
ATOM 736 C C . GLY A 1 93 ? -0.727 -16.203 -2.834 1 98.88 93 GLY A C 1
ATOM 737 O O . GLY A 1 93 ? -0.411 -15.07 -2.477 1 98.88 93 GLY A O 1
ATOM 738 N N . HIS A 1 94 ? -0.583 -17.25 -2.076 1 98.88 94 HIS A N 1
ATOM 739 C CA . HIS A 1 94 ? -0.001 -17.188 -0.74 1 98.88 94 HIS A CA 1
ATOM 740 C C . HIS A 1 94 ? 1.298 -17.984 -0.664 1 98.88 94 HIS A C 1
ATOM 742 O O . HIS A 1 94 ? 1.366 -19.125 -1.143 1 98.88 94 HIS A O 1
ATOM 748 N N . SER A 1 95 ? 2.328 -17.375 0 1 98.75 95 SER A N 1
ATOM 749 C CA . SER A 1 95 ? 3.619 -18.047 0.129 1 98.75 95 SER A CA 1
ATOM 750 C C . SER A 1 95 ? 4.195 -18.406 -1.237 1 98.75 95 SER A C 1
ATOM 752 O O . SER A 1 95 ? 4.352 -17.531 -2.098 1 98.75 95 SER A O 1
ATOM 754 N N . VAL A 1 96 ? 4.441 -19.703 -1.535 1 98.81 96 VAL A N 1
ATOM 755 C CA . VAL A 1 96 ? 4.984 -20.047 -2.846 1 98.81 96 VAL A CA 1
ATOM 756 C C . VAL A 1 96 ? 3.914 -19.859 -3.916 1 98.81 96 VAL A C 1
ATOM 758 O O . VAL A 1 96 ? 4.23 -19.688 -5.094 1 98.81 96 VAL A O 1
ATOM 761 N N . GLY A 1 97 ? 2.604 -19.828 -3.521 1 98.81 97 GLY A N 1
ATOM 762 C CA . GLY A 1 97 ? 1.571 -19.406 -4.461 1 98.81 97 GLY A CA 1
ATOM 763 C C . GLY A 1 97 ? 1.768 -18 -4.973 1 98.81 97 GLY A C 1
ATOM 764 O O . GLY A 1 97 ? 1.506 -17.719 -6.145 1 98.81 97 GLY A O 1
ATOM 765 N N . ALA A 1 98 ? 2.156 -17.109 -4.062 1 98.88 98 ALA A N 1
ATOM 766 C CA . ALA A 1 98 ? 2.504 -15.758 -4.48 1 98.88 98 ALA A CA 1
ATOM 767 C C . ALA A 1 98 ? 3.713 -15.758 -5.41 1 98.88 98 ALA A C 1
ATOM 769 O O . ALA A 1 98 ? 3.766 -15 -6.379 1 98.88 98 ALA A O 1
ATOM 770 N N . THR A 1 99 ? 4.68 -16.625 -5.121 1 98.69 99 THR A N 1
ATOM 771 C CA . THR A 1 99 ? 5.844 -16.812 -5.988 1 98.69 99 THR A CA 1
ATOM 772 C C . THR A 1 99 ? 5.41 -17.234 -7.387 1 98.69 99 THR A C 1
ATOM 774 O O . THR A 1 99 ? 5.879 -16.672 -8.383 1 98.69 99 THR A O 1
ATOM 777 N N . LEU A 1 100 ? 4.512 -18.141 -7.426 1 98.56 100 LEU A N 1
ATOM 778 C CA . LEU A 1 100 ? 4.016 -18.641 -8.703 1 98.56 100 LEU A CA 1
ATOM 779 C C . LEU A 1 100 ? 3.264 -17.547 -9.461 1 98.56 100 LEU A C 1
ATOM 781 O O . LEU A 1 100 ? 3.387 -17.438 -10.68 1 98.56 100 LEU A O 1
ATOM 785 N N . CYS A 1 101 ? 2.465 -16.734 -8.766 1 98.81 101 CYS A N 1
ATOM 786 C CA . CYS A 1 101 ? 1.81 -15.594 -9.391 1 98.81 101 CYS A CA 1
ATOM 787 C C . CYS A 1 101 ? 2.832 -14.664 -10.039 1 98.81 101 CYS A C 1
ATOM 789 O O . CYS A 1 101 ? 2.656 -14.242 -11.18 1 98.81 101 CYS A O 1
ATOM 791 N N . TRP A 1 102 ? 3.889 -14.344 -9.289 1 98.5 102 TRP A N 1
ATOM 792 C CA . TRP A 1 102 ? 4.949 -13.492 -9.812 1 98.5 102 TRP A CA 1
ATOM 793 C C . TRP A 1 102 ? 5.562 -14.102 -11.07 1 98.5 102 TRP A C 1
ATOM 795 O O . TRP A 1 102 ? 5.773 -13.398 -12.07 1 98.5 102 TRP A O 1
ATOM 805 N N . GLN A 1 103 ? 5.789 -15.398 -11.008 1 97.5 103 GLN A N 1
ATOM 806 C CA . GLN A 1 103 ? 6.438 -16.078 -12.125 1 97.5 103 GLN A CA 1
ATOM 807 C C . GLN A 1 103 ? 5.52 -16.125 -13.344 1 97.5 103 GLN A C 1
ATOM 809 O O . GLN A 1 103 ? 5.984 -16.062 -14.484 1 97.5 103 GLN A O 1
ATOM 814 N N . ILE A 1 104 ? 4.242 -16.234 -13.133 1 97.56 104 ILE A N 1
ATOM 815 C CA . ILE A 1 104 ? 3.287 -16.141 -14.227 1 97.56 104 ILE A CA 1
ATOM 816 C C . ILE A 1 104 ? 3.361 -14.766 -14.883 1 97.56 104 ILE A C 1
ATOM 818 O O . ILE A 1 104 ? 3.355 -14.648 -16.109 1 97.56 104 ILE A O 1
ATOM 822 N N . LEU A 1 105 ? 3.492 -13.703 -14.109 1 97.69 105 LEU A N 1
ATOM 823 C CA . LEU A 1 105 ? 3.576 -12.328 -14.594 1 97.69 105 LEU A CA 1
ATOM 824 C C . LEU A 1 105 ? 4.82 -12.133 -15.453 1 97.69 105 LEU A C 1
ATOM 826 O O . LEU A 1 105 ? 4.816 -11.312 -16.375 1 97.69 105 LEU A O 1
ATOM 830 N N . THR A 1 106 ? 5.883 -12.953 -15.172 1 96.75 106 THR A N 1
ATOM 831 C CA . THR A 1 106 ? 7.18 -12.57 -15.719 1 96.75 106 THR A CA 1
ATOM 832 C C . THR A 1 106 ? 7.754 -13.68 -16.578 1 96.75 106 THR A C 1
ATOM 834 O O . THR A 1 106 ? 8.836 -13.539 -17.156 1 96.75 106 THR A O 1
ATOM 837 N N . ALA A 1 107 ? 7.012 -14.758 -16.688 1 93.56 107 ALA A N 1
ATOM 838 C CA . ALA A 1 107 ? 7.516 -15.891 -17.453 1 93.56 107 ALA A CA 1
ATOM 839 C C . ALA A 1 107 ? 7.867 -15.484 -18.875 1 93.56 107 ALA A C 1
ATOM 841 O O . ALA A 1 107 ? 7.176 -14.664 -19.484 1 93.56 107 ALA A O 1
ATOM 842 N N . LEU A 1 108 ? 8.898 -16.047 -19.375 1 87.25 108 LEU A N 1
ATOM 843 C CA . LEU A 1 108 ? 9.297 -15.844 -20.766 1 87.25 108 LEU A CA 1
ATOM 844 C C . LEU A 1 108 ? 8.672 -16.906 -21.672 1 87.25 108 LEU A C 1
ATOM 846 O O . LEU A 1 108 ? 8.992 -18.094 -21.547 1 87.25 108 LEU A O 1
ATOM 850 N N . PRO A 1 109 ? 7.832 -16.484 -22.531 1 81.06 109 PRO A N 1
ATOM 851 C CA . PRO A 1 109 ? 7.129 -17.469 -23.359 1 81.06 109 PRO A CA 1
ATOM 852 C C . PRO A 1 109 ? 8.078 -18.344 -24.172 1 81.06 109 PRO A C 1
ATOM 854 O O . PRO A 1 109 ? 7.758 -19.5 -24.484 1 81.06 109 PRO A O 1
ATOM 857 N N . GLY A 1 110 ? 9.258 -17.906 -24.469 1 79.81 110 GLY A N 1
ATOM 858 C CA . GLY A 1 110 ? 10.18 -18.656 -25.312 1 79.81 110 GLY A CA 1
ATOM 859 C C . GLY A 1 110 ? 11.211 -19.438 -24.516 1 79.81 110 GLY A C 1
ATOM 860 O O . GLY A 1 110 ? 12.086 -20.078 -25.094 1 79.81 110 GLY A O 1
ATOM 861 N N . ASP A 1 111 ? 10.945 -19.328 -23.188 1 81.88 111 ASP A N 1
ATOM 862 C CA . ASP A 1 111 ? 11.859 -20.094 -22.344 1 81.88 111 ASP A CA 1
ATOM 863 C C . ASP A 1 111 ? 11.695 -21.594 -22.578 1 81.88 111 ASP A C 1
ATOM 865 O O . ASP A 1 111 ? 10.594 -22.141 -22.406 1 81.88 111 ASP A O 1
ATOM 869 N N . ARG A 1 112 ? 12.719 -22.297 -22.875 1 77.31 112 ARG A N 1
ATOM 870 C CA . ARG A 1 112 ? 12.695 -23.703 -23.281 1 77.31 112 ARG A CA 1
ATOM 871 C C . ARG A 1 112 ? 12.398 -24.609 -22.094 1 77.31 112 ARG A C 1
ATOM 873 O O . ARG A 1 112 ? 12.141 -25.797 -22.281 1 77.31 112 ARG A O 1
ATOM 880 N N . ARG A 1 113 ? 12.508 -24.094 -21.047 1 81.44 113 ARG A N 1
ATOM 881 C CA . ARG A 1 113 ? 12.242 -24.906 -19.875 1 81.44 113 ARG A CA 1
ATOM 882 C C . ARG A 1 113 ? 10.75 -25.172 -19.703 1 81.44 113 ARG A C 1
ATOM 884 O O . ARG A 1 113 ? 10.344 -26.125 -19.031 1 81.44 113 ARG A O 1
ATOM 891 N N . TYR A 1 114 ? 9.969 -24.312 -20.25 1 81.25 114 TYR A N 1
ATOM 892 C CA . TYR A 1 114 ? 8.523 -24.5 -20.234 1 81.25 114 TYR A CA 1
ATOM 893 C C . TYR A 1 114 ? 8.102 -25.516 -21.297 1 81.25 114 TYR A C 1
ATOM 895 O O . TYR A 1 114 ? 8.844 -25.766 -22.25 1 81.25 114 TYR A O 1
ATOM 903 N N . PRO A 1 115 ? 6.957 -26.219 -20.922 1 72.56 115 PRO A N 1
ATOM 904 C CA . PRO A 1 115 ? 6.516 -27.172 -21.938 1 72.56 115 PRO A CA 1
ATOM 905 C C . PRO A 1 115 ? 6.562 -26.594 -23.359 1 72.56 115 PRO A C 1
ATOM 907 O O . PRO A 1 115 ? 6.301 -25.406 -23.547 1 72.56 115 PRO A O 1
ATOM 910 N N . GLU A 1 116 ? 7.125 -27.469 -24.172 1 64.38 116 GLU A N 1
ATOM 911 C CA . GLU A 1 116 ? 7.363 -27.109 -25.562 1 64.38 116 GLU A CA 1
ATOM 912 C C . GLU A 1 116 ? 6.051 -26.922 -26.312 1 64.38 116 GLU A C 1
ATOM 914 O O . GLU A 1 116 ? 5.031 -27.516 -25.938 1 64.38 116 GLU A O 1
ATOM 919 N N . GLY A 1 117 ? 5.996 -25.922 -27.188 1 62.66 117 GLY A N 1
ATOM 920 C CA . GLY A 1 117 ? 4.977 -25.75 -28.219 1 62.66 117 GLY A CA 1
ATOM 921 C C . GLY A 1 117 ? 4.195 -24.453 -28.062 1 62.66 117 GLY A C 1
ATOM 922 O O . GLY A 1 117 ? 4.352 -23.75 -27.062 1 62.66 117 GLY A O 1
ATOM 923 N N . PRO A 1 118 ? 3.643 -24.031 -29.047 1 68.25 118 PRO A N 1
ATOM 924 C CA . PRO A 1 118 ? 2.812 -22.844 -29.141 1 68.25 118 PRO A CA 1
ATOM 925 C C . PRO A 1 118 ? 1.708 -22.797 -28.078 1 68.25 118 PRO A C 1
ATOM 927 O O . PRO A 1 118 ? 1.24 -21.719 -27.703 1 68.25 118 PRO A O 1
ATOM 930 N N . ASP A 1 119 ? 1.59 -23.953 -27.422 1 87.19 119 ASP A N 1
ATOM 931 C CA . ASP A 1 119 ? 0.438 -24.078 -26.547 1 87.19 119 ASP A CA 1
ATOM 932 C C . ASP A 1 119 ? 0.663 -23.328 -25.234 1 87.19 119 ASP A C 1
ATOM 934 O O . ASP A 1 119 ? -0.165 -22.5 -24.828 1 87.19 119 ASP A O 1
ATOM 938 N N . PHE A 1 120 ? 1.863 -23.422 -24.734 1 91.69 120 PHE A N 1
ATOM 939 C CA . PHE A 1 120 ? 2.115 -22.766 -23.469 1 91.69 120 PHE A CA 1
ATOM 940 C C . PHE A 1 120 ? 2.104 -21.25 -23.641 1 91.69 120 PHE A C 1
ATOM 942 O O . PHE A 1 120 ? 1.489 -20.531 -22.844 1 91.69 120 PHE A O 1
ATOM 949 N N . ALA A 1 121 ? 2.818 -20.781 -24.688 1 92.81 121 ALA A N 1
ATOM 950 C CA . ALA A 1 121 ? 2.908 -19.344 -24.938 1 92.81 121 ALA A CA 1
ATOM 951 C C . ALA A 1 121 ? 1.521 -18.734 -25.125 1 92.81 121 ALA A C 1
ATOM 953 O O . ALA A 1 121 ? 1.246 -17.641 -24.609 1 92.81 121 ALA A O 1
ATOM 954 N N . MET A 1 122 ? 0.697 -19.438 -25.812 1 94.94 122 MET A N 1
ATOM 955 C CA . MET A 1 122 ? -0.657 -18.953 -26.062 1 94.94 122 MET A CA 1
ATOM 956 C C . MET A 1 122 ? -1.472 -18.938 -24.781 1 94.94 122 MET A C 1
ATOM 958 O O . MET A 1 122 ? -2.197 -17.969 -24.516 1 94.94 122 MET A O 1
ATOM 962 N N . LYS A 1 123 ? -1.341 -19.984 -23.984 1 95.56 123 LYS A N 1
ATOM 963 C CA . LYS A 1 123 ? -2.062 -20.062 -22.719 1 95.56 123 LYS A CA 1
ATOM 964 C C . LYS A 1 123 ? -1.587 -18.984 -21.75 1 95.56 123 LYS A C 1
ATOM 966 O O . LYS A 1 123 ? -2.396 -18.359 -21.078 1 95.56 123 LYS A O 1
ATOM 971 N N . LEU A 1 124 ? -0.302 -18.797 -21.719 1 96.38 124 LEU A N 1
ATOM 972 C CA . LEU A 1 124 ? 0.272 -17.766 -20.875 1 96.38 124 LEU A CA 1
ATOM 973 C C . LEU A 1 124 ? -0.243 -16.391 -21.281 1 96.38 124 LEU A C 1
ATOM 975 O O . LEU A 1 124 ? -0.605 -15.57 -20.438 1 96.38 124 LEU A O 1
ATOM 979 N N . ALA A 1 125 ? -0.262 -16.172 -22.578 1 95.69 125 ALA A N 1
ATOM 980 C CA . ALA A 1 125 ? -0.765 -14.898 -23.094 1 95.69 125 ALA A CA 1
ATOM 981 C C . ALA A 1 125 ? -2.225 -14.688 -22.703 1 95.69 125 ALA A C 1
ATOM 983 O O . ALA A 1 125 ? -2.617 -13.578 -22.328 1 95.69 125 ALA A O 1
ATOM 984 N N . LEU A 1 126 ? -2.982 -15.734 -22.797 1 96.94 126 LEU A N 1
ATOM 985 C CA . LEU A 1 126 ? -4.391 -15.664 -22.406 1 96.94 126 LEU A CA 1
ATOM 986 C C . LEU A 1 126 ? -4.539 -15.312 -20.938 1 96.94 126 LEU A C 1
ATOM 988 O O . LEU A 1 126 ? -5.316 -14.422 -20.578 1 96.94 126 LEU A O 1
ATOM 992 N N . VAL A 1 127 ? -3.758 -15.938 -20.094 1 97.75 127 VAL A N 1
ATOM 993 C CA . VAL A 1 127 ? -3.814 -15.672 -18.672 1 97.75 127 VAL A CA 1
ATOM 994 C C . VAL A 1 127 ? -3.416 -14.219 -18.391 1 97.75 127 VAL A C 1
ATOM 996 O O . VAL A 1 127 ? -4.145 -13.484 -17.734 1 97.75 127 VAL A O 1
ATOM 999 N N . ARG A 1 128 ? -2.342 -13.742 -18.969 1 97.69 128 ARG A N 1
ATOM 1000 C CA . ARG A 1 128 ? -1.797 -12.422 -18.688 1 97.69 128 ARG A CA 1
ATOM 1001 C C . ARG A 1 128 ? -2.715 -11.328 -19.219 1 97.69 128 ARG A C 1
ATOM 1003 O O . ARG A 1 128 ? -2.852 -10.273 -18.594 1 97.69 128 ARG A O 1
ATOM 1010 N N . SER A 1 129 ? -3.346 -11.625 -20.359 1 97.12 129 SER A N 1
ATOM 1011 C CA . SER A 1 129 ? -4.219 -10.609 -20.938 1 97.12 129 SER A CA 1
ATOM 1012 C C . SER A 1 129 ? -5.512 -10.477 -20.141 1 97.12 129 SER A C 1
ATOM 1014 O O . SER A 1 129 ? -6.227 -9.477 -20.266 1 97.12 129 SER A O 1
ATOM 1016 N N . SER A 1 130 ? -5.816 -11.5 -19.281 1 97.88 130 SER A N 1
ATOM 1017 C CA . SER A 1 130 ? -7.051 -11.477 -18.5 1 97.88 130 SER A CA 1
ATOM 1018 C C . SER A 1 130 ? -6.824 -10.891 -17.109 1 97.88 130 SER A C 1
ATOM 1020 O O . SER A 1 130 ? -7.781 -10.641 -16.375 1 97.88 130 SER A O 1
ATOM 1022 N N . LEU A 1 131 ? -5.586 -10.617 -16.75 1 98.19 131 LEU A N 1
ATOM 1023 C CA . LEU A 1 131 ? -5.258 -10.219 -15.383 1 98.19 131 LEU A CA 1
ATOM 1024 C C . LEU A 1 131 ? -5.707 -8.781 -15.109 1 98.19 131 LEU A C 1
ATOM 1026 O O . LEU A 1 131 ? -5.445 -7.887 -15.914 1 98.19 131 LEU A O 1
ATOM 1030 N N . ALA A 1 132 ? -6.371 -8.609 -14.016 1 97.81 132 ALA A N 1
ATOM 1031 C CA . ALA A 1 132 ? -6.742 -7.281 -13.539 1 97.81 132 ALA A CA 1
ATOM 1032 C C . ALA A 1 132 ? -5.973 -6.918 -12.273 1 97.81 132 ALA A C 1
ATOM 1034 O O . ALA A 1 132 ? -5.258 -5.914 -12.234 1 97.81 132 ALA A O 1
ATOM 1035 N N . HIS A 1 133 ? -6.125 -7.734 -11.25 1 98.19 133 HIS A N 1
ATOM 1036 C CA . HIS A 1 133 ? -5.383 -7.602 -10 1 98.19 133 HIS A CA 1
ATOM 1037 C C . HIS A 1 133 ? -4.559 -8.852 -9.719 1 98.19 133 HIS A C 1
ATOM 1039 O O . HIS A 1 133 ? -5.008 -9.969 -9.984 1 98.19 133 HIS A O 1
ATOM 1045 N N . VAL A 1 134 ? -3.352 -8.656 -9.211 1 98.75 134 VAL A N 1
ATOM 1046 C CA . VAL A 1 134 ? -2.518 -9.75 -8.719 1 98.75 134 VAL A CA 1
ATOM 1047 C C . VAL A 1 134 ? -2.137 -9.492 -7.266 1 98.75 134 VAL A C 1
ATOM 1049 O O . VAL A 1 134 ? -1.515 -8.477 -6.949 1 98.75 134 VAL A O 1
ATOM 1052 N N . PHE A 1 135 ? -2.568 -10.359 -6.363 1 98.88 135 PHE A N 1
ATOM 1053 C CA . PHE A 1 135 ? -2.309 -10.258 -4.93 1 98.88 135 PHE A CA 1
ATOM 1054 C C . PHE A 1 135 ? -1.211 -11.234 -4.512 1 98.88 135 PHE A C 1
ATOM 1056 O O . PHE A 1 135 ? -1.408 -12.445 -4.531 1 98.88 135 PHE A O 1
ATOM 1063 N N . LEU A 1 136 ? -0.068 -10.672 -4.16 1 98.94 136 LEU A N 1
ATOM 1064 C CA . LEU A 1 136 ? 1.101 -11.43 -3.725 1 98.94 136 LEU A CA 1
ATOM 1065 C C . LEU A 1 136 ? 1.201 -11.445 -2.203 1 98.94 136 LEU A C 1
ATOM 1067 O O . LEU A 1 136 ? 1.715 -10.492 -1.601 1 98.94 136 LEU A O 1
ATOM 1071 N N . VAL A 1 137 ? 0.749 -12.555 -1.574 1 98.94 137 VAL A N 1
ATOM 1072 C CA . VAL A 1 137 ? 0.579 -12.594 -0.125 1 98.94 137 VAL A CA 1
ATOM 1073 C C . VAL A 1 137 ? 1.712 -13.398 0.507 1 98.94 137 VAL A C 1
ATOM 1075 O O . VAL A 1 137 ? 1.812 -14.609 0.299 1 98.94 137 VAL A O 1
ATOM 1078 N N . ASP A 1 138 ? 2.557 -12.828 1.238 1 98.75 138 ASP A N 1
ATOM 1079 C CA . ASP A 1 138 ? 3.629 -13.469 1.991 1 98.75 138 ASP A CA 1
ATOM 1080 C C . ASP A 1 138 ? 4.473 -14.367 1.088 1 98.75 138 ASP A C 1
ATOM 1082 O O . ASP A 1 138 ? 4.738 -15.523 1.425 1 98.75 138 ASP A O 1
ATOM 1086 N N . GLY A 1 139 ? 4.977 -13.828 -0.012 1 98.75 139 GLY A N 1
ATOM 1087 C CA . GLY A 1 139 ? 5.652 -14.641 -1.013 1 98.75 139 GLY A CA 1
ATOM 1088 C C . GLY A 1 139 ? 7.16 -14.648 -0.853 1 98.75 139 GLY A C 1
ATOM 1089 O O . GLY A 1 139 ? 7.711 -13.883 -0.058 1 98.75 139 GLY A O 1
ATOM 1090 N N . ILE A 1 140 ? 7.801 -15.562 -1.579 1 98.69 140 ILE A N 1
ATOM 1091 C CA . ILE A 1 140 ? 9.25 -15.664 -1.739 1 98.69 140 ILE A CA 1
ATOM 1092 C C . ILE A 1 140 ? 9.656 -15.102 -3.1 1 98.69 140 ILE A C 1
ATOM 1094 O O . ILE A 1 140 ? 9.18 -15.57 -4.137 1 98.69 140 ILE A O 1
ATOM 1098 N N . TYR A 1 141 ? 10.586 -14.125 -3.078 1 98.5 141 TYR A N 1
ATOM 1099 C CA . TYR A 1 141 ? 10.875 -13.453 -4.34 1 98.5 141 TYR A CA 1
ATOM 1100 C C . TYR A 1 141 ? 12.367 -13.492 -4.648 1 98.5 141 TYR A C 1
ATOM 1102 O O . TYR A 1 141 ? 12.789 -13.125 -5.746 1 98.5 141 TYR A O 1
ATOM 1110 N N . SER A 1 142 ? 13.18 -13.961 -3.68 1 97.62 142 SER A N 1
ATOM 1111 C CA . SER A 1 142 ? 14.602 -14.242 -3.861 1 97.62 142 SER A CA 1
ATOM 1112 C C . SER A 1 142 ? 15.031 -15.469 -3.072 1 97.62 142 SER A C 1
ATOM 1114 O O . SER A 1 142 ? 15.07 -15.445 -1.841 1 97.62 142 SER A O 1
ATOM 1116 N N . LEU A 1 143 ? 15.414 -16.516 -3.818 1 97.44 143 LEU A N 1
ATOM 1117 C CA . LEU A 1 143 ? 15.867 -17.719 -3.135 1 97.44 143 LEU A CA 1
ATOM 1118 C C . LEU A 1 143 ? 17.219 -17.484 -2.469 1 97.44 143 LEU A C 1
ATOM 1120 O O . LEU A 1 143 ? 17.484 -18.031 -1.393 1 97.44 143 LEU A O 1
ATOM 1124 N N . ARG A 1 144 ? 18.047 -16.688 -3.156 1 96.38 144 ARG A N 1
ATOM 1125 C CA . ARG A 1 144 ? 19.359 -16.375 -2.578 1 96.38 144 ARG A CA 1
ATOM 1126 C C . ARG A 1 144 ? 19.203 -15.68 -1.231 1 96.38 144 ARG A C 1
ATOM 1128 O O . ARG A 1 144 ? 19.797 -16.094 -0.238 1 96.38 144 ARG A O 1
ATOM 1135 N N . ALA A 1 145 ? 18.359 -14.641 -1.19 1 97.06 145 ALA A N 1
ATOM 1136 C CA . ALA A 1 145 ? 18.125 -13.914 0.054 1 97.06 145 ALA A CA 1
ATOM 1137 C C . ALA A 1 145 ? 17.453 -14.797 1.096 1 97.06 145 ALA A C 1
ATOM 1139 O O . ALA A 1 145 ? 17.75 -14.711 2.287 1 97.06 145 ALA A O 1
ATOM 1140 N N . LEU A 1 146 ? 16.547 -15.664 0.623 1 98.31 146 LEU A N 1
ATOM 1141 C CA . LEU A 1 146 ? 15.836 -16.578 1.515 1 98.31 146 LEU A CA 1
ATOM 1142 C C . LEU A 1 146 ? 16.828 -17.484 2.244 1 98.31 146 LEU A C 1
ATOM 1144 O O . LEU A 1 146 ? 16.781 -17.594 3.471 1 98.31 146 LEU A O 1
ATOM 1148 N N . LEU A 1 147 ? 17.719 -18.094 1.468 1 98 147 LEU A N 1
ATOM 1149 C CA . LEU A 1 147 ? 18.625 -19.094 2.031 1 98 147 LEU A CA 1
ATOM 1150 C C . LEU A 1 147 ? 19.719 -18.422 2.854 1 98 147 LEU A C 1
ATOM 1152 O O . LEU A 1 147 ? 20.312 -19.062 3.742 1 98 147 LEU A O 1
ATOM 1156 N N . GLU A 1 148 ? 20.062 -17.188 2.531 1 98.12 148 GLU A N 1
ATOM 1157 C CA . GLU A 1 148 ? 20.969 -16.422 3.395 1 98.12 148 GLU A CA 1
ATOM 1158 C C . GLU A 1 148 ? 20.344 -16.188 4.77 1 98.12 148 GLU A C 1
ATOM 1160 O O . GLU A 1 148 ? 21.031 -16.297 5.789 1 98.12 148 GLU A O 1
ATOM 1165 N N . GLU A 1 149 ? 19.047 -15.93 4.816 1 98.12 149 GLU A N 1
ATOM 1166 C CA . GLU A 1 149 ? 18.359 -15.656 6.07 1 98.12 149 GLU A CA 1
ATOM 1167 C C . GLU A 1 149 ? 17.984 -16.953 6.785 1 98.12 149 GLU A C 1
ATOM 1169 O O . GLU A 1 149 ? 18.031 -17.031 8.016 1 98.12 149 GLU A O 1
ATOM 1174 N N . TYR A 1 150 ? 17.562 -17.953 5.984 1 98.44 150 TYR A N 1
ATOM 1175 C CA . TYR A 1 150 ? 17.125 -19.25 6.5 1 98.44 150 TYR A CA 1
ATOM 1176 C C . TYR A 1 150 ? 17.844 -20.391 5.781 1 98.44 150 TYR A C 1
ATOM 1178 O O . TYR A 1 150 ? 17.234 -21.094 4.977 1 98.44 150 TYR A O 1
ATOM 1186 N N . PRO A 1 151 ? 19 -20.719 6.164 1 98.25 151 PRO A N 1
ATOM 1187 C CA . PRO A 1 151 ? 19.75 -21.766 5.477 1 98.25 151 PRO A CA 1
ATOM 1188 C C . PRO A 1 151 ? 19.047 -23.125 5.52 1 98.25 151 PRO A C 1
ATOM 1190 O O . PRO A 1 151 ? 19.156 -23.906 4.574 1 98.25 151 PRO A O 1
ATOM 1193 N N . ASP A 1 152 ? 18.297 -23.391 6.547 1 98.19 152 ASP A N 1
ATOM 1194 C CA . ASP A 1 152 ? 17.625 -24.688 6.719 1 98.19 152 ASP A CA 1
ATOM 1195 C C . ASP A 1 152 ? 16.484 -24.828 5.727 1 98.19 152 ASP A C 1
ATOM 1197 O O . ASP A 1 152 ? 15.961 -25.938 5.535 1 98.19 152 ASP A O 1
ATOM 1201 N N . TYR A 1 153 ? 16.016 -23.734 5.074 1 98.44 153 TYR A N 1
ATOM 1202 C CA . TYR A 1 153 ? 14.938 -23.812 4.098 1 98.44 153 TYR A CA 1
ATOM 1203 C C . TYR A 1 153 ? 15.406 -24.484 2.818 1 98.44 153 TYR A C 1
ATOM 1205 O O . TYR A 1 153 ? 14.609 -24.766 1.921 1 98.44 153 TYR A O 1
ATOM 1213 N N . ASP A 1 154 ? 16.641 -24.844 2.748 1 97.88 154 ASP A N 1
ATOM 1214 C CA . ASP A 1 154 ? 17.188 -25.578 1.609 1 97.88 154 ASP A CA 1
ATOM 1215 C C . ASP A 1 154 ? 16.484 -26.922 1.437 1 97.88 154 ASP A C 1
ATOM 1217 O O . ASP A 1 154 ? 16.406 -27.453 0.328 1 97.88 154 ASP A O 1
ATOM 1221 N N . TYR A 1 155 ? 15.867 -27.391 2.469 1 97.75 155 TYR A N 1
ATOM 1222 C CA . TYR A 1 155 ? 15.242 -28.703 2.428 1 97.75 155 TYR A CA 1
ATOM 1223 C C . TYR A 1 155 ? 14.094 -28.719 1.424 1 97.75 155 TYR A C 1
ATOM 1225 O O . TYR A 1 155 ? 13.789 -29.766 0.846 1 97.75 155 TYR A O 1
ATOM 1233 N N . PHE A 1 156 ? 13.414 -27.578 1.185 1 98.25 156 PHE A N 1
ATOM 1234 C CA . PHE A 1 156 ? 12.352 -27.594 0.188 1 98.25 156 PHE A CA 1
ATOM 1235 C C . PHE A 1 156 ? 12.805 -26.922 -1.099 1 98.25 156 PHE A C 1
ATOM 1237 O O . PHE A 1 156 ? 12.328 -27.25 -2.186 1 98.25 156 PHE A O 1
ATOM 1244 N N . VAL A 1 157 ? 13.773 -25.984 -1.036 1 98.44 157 VAL A N 1
ATOM 1245 C CA . VAL A 1 157 ? 14.234 -25.266 -2.217 1 98.44 157 VAL A CA 1
ATOM 1246 C C . VAL A 1 157 ? 14.945 -26.234 -3.166 1 98.44 157 VAL A C 1
ATOM 1248 O O . VAL A 1 157 ? 14.703 -26.203 -4.375 1 98.44 157 VAL A O 1
ATOM 1251 N N . ASN A 1 158 ? 15.711 -27.125 -2.6 1 97.69 158 ASN A N 1
ATOM 1252 C CA . ASN A 1 158 ? 16.5 -28.031 -3.422 1 97.69 158 ASN A CA 1
ATOM 1253 C C . ASN A 1 158 ? 15.633 -29.109 -4.062 1 97.69 158 ASN A C 1
ATOM 1255 O O . ASN A 1 158 ? 16.062 -29.781 -4.996 1 97.69 158 ASN A O 1
ATOM 1259 N N . LYS A 1 159 ? 14.453 -29.312 -3.562 1 98.31 159 LYS A N 1
ATOM 1260 C CA . LYS A 1 159 ? 13.508 -30.234 -4.18 1 98.31 159 LYS A CA 1
ATOM 1261 C C . LYS A 1 159 ? 12.75 -29.562 -5.324 1 98.31 159 LYS A C 1
ATOM 1263 O O . LYS A 1 159 ? 12.375 -30.219 -6.297 1 98.31 159 LYS A O 1
ATOM 1268 N N . ALA A 1 160 ? 12.57 -28.266 -5.172 1 98.19 160 ALA A N 1
ATOM 1269 C CA . ALA A 1 160 ? 11.742 -27.516 -6.117 1 98.19 160 ALA A CA 1
ATOM 1270 C C . ALA A 1 160 ? 12.57 -27.016 -7.293 1 98.19 160 ALA A C 1
ATOM 1272 O O . ALA A 1 160 ? 12.039 -26.797 -8.383 1 98.19 160 ALA A O 1
ATOM 1273 N N . PHE A 1 161 ? 13.875 -26.812 -7.051 1 97.31 161 PHE A N 1
ATOM 1274 C CA . PHE A 1 161 ? 14.758 -26.234 -8.062 1 97.31 161 PHE A CA 1
ATOM 1275 C C . PHE A 1 161 ? 16.031 -27.062 -8.203 1 97.31 161 PHE A C 1
ATOM 1277 O O . PHE A 1 161 ? 16.625 -27.469 -7.199 1 97.31 161 PHE A O 1
ATOM 1284 N N . LYS A 1 162 ? 16.438 -27.266 -9.492 1 94.44 162 LYS A N 1
ATOM 1285 C CA . LYS A 1 162 ? 17.703 -27.953 -9.727 1 94.44 162 LYS A CA 1
ATOM 1286 C C . LYS A 1 162 ? 18.891 -27.125 -9.25 1 94.44 162 LYS A C 1
ATOM 1288 O O . LYS A 1 162 ? 19.859 -27.656 -8.695 1 94.44 162 LYS A O 1
ATOM 1293 N N . SER A 1 163 ? 18.766 -25.828 -9.516 1 94 163 SER A N 1
ATOM 1294 C CA . SER A 1 163 ? 19.75 -24.844 -9.109 1 94 163 SER A CA 1
ATOM 1295 C C . SER A 1 163 ? 19.094 -23.516 -8.734 1 94 163 SER A C 1
ATOM 1297 O O . SER A 1 163 ? 18.016 -23.203 -9.219 1 94 163 SER A O 1
ATOM 1299 N N . LEU A 1 164 ? 19.75 -22.797 -7.887 1 93.06 164 LEU A N 1
ATOM 1300 C CA . LEU A 1 164 ? 19.234 -21.484 -7.516 1 93.06 164 LEU A CA 1
ATOM 1301 C C . LEU A 1 164 ? 19.156 -20.578 -8.734 1 93.06 164 LEU A C 1
ATOM 1303 O O . LEU A 1 164 ? 18.328 -19.656 -8.766 1 93.06 164 LEU A O 1
ATOM 1307 N N . LYS A 1 165 ? 19.922 -20.859 -9.727 1 90.94 165 LYS A N 1
ATOM 1308 C CA . LYS A 1 165 ? 19.953 -20.062 -10.945 1 90.94 165 LYS A CA 1
ATOM 1309 C C . LYS A 1 165 ? 18.656 -20.219 -11.742 1 90.94 165 LYS A C 1
ATOM 1311 O O . LYS A 1 165 ? 18.344 -19.391 -12.602 1 90.94 165 LYS A O 1
ATOM 1316 N N . ASP A 1 166 ? 17.953 -21.312 -11.445 1 91.31 166 ASP A N 1
ATOM 1317 C CA . ASP A 1 166 ? 16.703 -21.578 -12.156 1 91.31 166 ASP A CA 1
ATOM 1318 C C . ASP A 1 166 ? 15.586 -20.656 -11.672 1 91.31 166 ASP A C 1
ATOM 1320 O O . ASP A 1 166 ? 14.555 -20.516 -12.336 1 91.31 166 ASP A O 1
ATOM 1324 N N . PHE A 1 167 ? 15.789 -20.109 -10.523 1 94.25 167 PHE A N 1
ATOM 1325 C CA . PHE A 1 167 ? 14.867 -19.094 -10.016 1 94.25 167 PHE A CA 1
ATOM 1326 C C . PHE A 1 167 ? 15.25 -17.719 -10.539 1 94.25 167 PHE A C 1
ATOM 1328 O O . PHE A 1 167 ? 16.25 -17.141 -10.109 1 94.25 167 PHE A O 1
ATOM 1335 N N . GLU A 1 168 ? 14.484 -17.25 -11.438 1 92.88 168 GLU A N 1
ATOM 1336 C CA . GLU A 1 168 ? 14.797 -15.945 -12.031 1 92.88 168 GLU A CA 1
ATOM 1337 C C . GLU A 1 168 ? 14.555 -14.812 -11.039 1 92.88 168 GLU A C 1
ATOM 1339 O O . GLU A 1 168 ? 13.453 -14.68 -10.492 1 92.88 168 GLU A O 1
ATOM 1344 N N . ASP A 1 169 ? 15.57 -14.023 -10.844 1 92.69 169 ASP A N 1
ATOM 1345 C CA . ASP A 1 169 ? 15.484 -12.891 -9.914 1 92.69 169 ASP A CA 1
ATOM 1346 C C . ASP A 1 169 ? 14.492 -11.844 -10.422 1 92.69 169 ASP A C 1
ATOM 1348 O O . ASP A 1 169 ? 14.5 -11.492 -11.602 1 92.69 169 ASP A O 1
ATOM 1352 N N . PRO A 1 170 ? 13.625 -11.297 -9.508 1 96.31 170 PRO A N 1
ATOM 1353 C CA . PRO A 1 170 ? 12.695 -10.25 -9.922 1 96.31 170 PRO A CA 1
ATOM 1354 C C . PRO A 1 170 ? 13.398 -9.062 -10.586 1 96.31 170 PRO A C 1
ATOM 1356 O O . PRO A 1 170 ? 12.828 -8.43 -11.484 1 96.31 170 PRO A O 1
ATOM 1359 N N . SER A 1 171 ? 14.625 -8.742 -10.148 1 95.5 171 SER A N 1
ATOM 1360 C CA . SER A 1 171 ? 15.352 -7.621 -10.734 1 95.5 171 SER A CA 1
ATOM 1361 C C . SER A 1 171 ? 15.586 -7.836 -12.227 1 95.5 171 SER A C 1
ATOM 1363 O O . SER A 1 171 ? 15.758 -6.875 -12.977 1 95.5 171 SER A O 1
ATOM 1365 N N . GLU A 1 172 ? 15.555 -9.109 -12.648 1 93.81 172 GLU A N 1
ATOM 1366 C CA . GLU A 1 172 ? 15.781 -9.445 -14.047 1 93.81 172 GLU A CA 1
ATOM 1367 C C . GLU A 1 172 ? 14.461 -9.656 -14.789 1 93.81 172 GLU A C 1
ATOM 1369 O O . GLU A 1 172 ? 14.391 -9.445 -16 1 93.81 172 GLU A O 1
ATOM 1374 N N . SER A 1 173 ? 13.469 -10.055 -14.055 1 95.31 173 SER A N 1
ATOM 1375 C CA . SER A 1 173 ? 12.242 -10.484 -14.727 1 95.31 173 SER A CA 1
ATOM 1376 C C . SER A 1 173 ? 11.188 -9.375 -14.703 1 95.31 173 SER A C 1
ATOM 1378 O O . SER A 1 173 ? 10.242 -9.398 -15.492 1 95.31 173 SER A O 1
ATOM 1380 N N . ALA A 1 174 ? 11.32 -8.328 -13.875 1 95.94 174 ALA A N 1
ATOM 1381 C CA . ALA A 1 174 ? 10.297 -7.32 -13.641 1 95.94 174 ALA A CA 1
ATOM 1382 C C . ALA A 1 174 ? 9.992 -6.543 -14.922 1 95.94 174 ALA A C 1
ATOM 1384 O O . ALA A 1 174 ? 8.859 -6.086 -15.117 1 95.94 174 ALA A O 1
ATOM 1385 N N . GLU A 1 175 ? 10.953 -6.383 -15.766 1 93.69 175 GLU A N 1
ATOM 1386 C CA . GLU A 1 175 ? 10.781 -5.609 -17 1 93.69 175 GLU A CA 1
ATOM 1387 C C . GLU A 1 175 ? 9.75 -6.258 -17.922 1 93.69 175 GLU A C 1
ATOM 1389 O O . GLU A 1 175 ? 9.258 -5.621 -18.844 1 93.69 175 GLU A O 1
ATOM 1394 N N . ARG A 1 176 ? 9.453 -7.539 -17.641 1 94.19 176 ARG A N 1
ATOM 1395 C CA . ARG A 1 176 ? 8.547 -8.266 -18.516 1 94.19 176 ARG A CA 1
ATOM 1396 C C . ARG A 1 176 ? 7.102 -8.117 -18.062 1 94.19 176 ARG A C 1
ATOM 1398 O O . ARG A 1 176 ? 6.18 -8.609 -18.703 1 94.19 176 ARG A O 1
ATOM 1405 N N . ILE A 1 177 ? 6.945 -7.434 -16.969 1 94.56 177 ILE A N 1
ATOM 1406 C CA . ILE A 1 177 ? 5.586 -7.207 -16.484 1 94.56 177 ILE A CA 1
ATOM 1407 C C . ILE A 1 177 ? 4.859 -6.254 -17.438 1 94.56 177 ILE A C 1
ATOM 1409 O O . ILE A 1 177 ? 5.371 -5.176 -17.75 1 94.56 177 ILE A O 1
ATOM 1413 N N . SER A 1 178 ? 3.76 -6.762 -17.938 1 88.75 178 SER A N 1
ATOM 1414 C CA . SER A 1 178 ? 2.943 -5.91 -18.797 1 88.75 178 SER A CA 1
ATOM 1415 C C . SER A 1 178 ? 2.186 -4.871 -17.984 1 88.75 178 SER A C 1
ATOM 1417 O O . SER A 1 178 ? 2 -5.035 -16.781 1 88.75 178 SER A O 1
ATOM 1419 N N . ALA A 1 179 ? 1.777 -3.885 -18.844 1 84.94 179 ALA A N 1
ATOM 1420 C CA . ALA A 1 179 ? 0.913 -2.883 -18.219 1 84.94 179 ALA A CA 1
ATOM 1421 C C . ALA A 1 179 ? -0.506 -3.414 -18.047 1 84.94 179 ALA A C 1
ATOM 1423 O O . ALA A 1 179 ? -0.931 -4.32 -18.766 1 84.94 179 ALA A O 1
ATOM 1424 N N . GLY A 1 180 ? -1.117 -3.287 -17 1 89.62 180 GLY A N 1
ATOM 1425 C CA . GLY A 1 180 ? -2.506 -3.697 -16.859 1 89.62 180 GLY A CA 1
ATOM 1426 C C . GLY A 1 180 ? -2.873 -4.066 -15.438 1 89.62 180 GLY A C 1
ATOM 1427 O O . GLY A 1 180 ? -3.678 -3.385 -14.797 1 89.62 180 GLY A O 1
ATOM 1428 N N . PRO A 1 181 ? -2.105 -5.199 -15.125 1 95.25 181 PRO A N 1
ATOM 1429 C CA . PRO A 1 181 ? -2.525 -5.656 -13.797 1 95.25 181 PRO A CA 1
ATOM 1430 C C . PRO A 1 181 ? -2.072 -4.719 -12.68 1 95.25 181 PRO A C 1
ATOM 1432 O O . PRO A 1 181 ? -0.981 -4.145 -12.75 1 95.25 181 PRO A O 1
ATOM 1435 N N . ILE A 1 182 ? -2.908 -4.566 -11.758 1 96.94 182 ILE A N 1
ATOM 1436 C CA . ILE A 1 182 ? -2.551 -3.863 -10.531 1 96.94 182 ILE A CA 1
ATOM 1437 C C . ILE A 1 182 ? -1.919 -4.84 -9.547 1 96.94 182 ILE A C 1
ATOM 1439 O O . ILE A 1 182 ? -2.525 -5.855 -9.188 1 96.94 182 ILE A O 1
ATOM 1443 N N . LEU A 1 183 ? -0.723 -4.504 -9.117 1 98.56 183 LEU A N 1
ATOM 1444 C CA . LEU A 1 183 ? 0.028 -5.391 -8.234 1 98.56 183 LEU A CA 1
ATOM 1445 C C . LEU A 1 183 ? -0.189 -5.016 -6.773 1 98.56 183 LEU A C 1
ATOM 1447 O O . LEU A 1 183 ? -0.044 -3.85 -6.402 1 98.56 183 LEU A O 1
ATOM 1451 N N . HIS A 1 184 ? -0.586 -5.977 -6.008 1 98.81 184 HIS A N 1
ATOM 1452 C CA . HIS A 1 184 ? -0.731 -5.859 -4.562 1 98.81 184 HIS A CA 1
ATOM 1453 C C . HIS A 1 184 ? 0.229 -6.797 -3.834 1 98.81 184 HIS A C 1
ATOM 1455 O O . HIS A 1 184 ? 0.184 -8.016 -4.031 1 98.81 184 HIS A O 1
ATOM 1461 N N . VAL A 1 185 ? 1.104 -6.18 -3.062 1 98.94 185 VAL A N 1
ATOM 1462 C CA . VAL A 1 185 ? 1.953 -6.961 -2.166 1 98.94 185 VAL A CA 1
ATOM 1463 C C . VAL A 1 185 ? 1.408 -6.887 -0.742 1 98.94 185 VAL A C 1
ATOM 1465 O O . VAL A 1 185 ? 1.135 -5.797 -0.232 1 98.94 185 VAL A O 1
ATOM 1468 N N . ILE A 1 186 ? 1.137 -8.016 -0.171 1 98.94 186 ILE A N 1
ATOM 1469 C CA . ILE A 1 186 ? 0.553 -8.109 1.163 1 98.94 186 ILE A CA 1
ATOM 1470 C C . ILE A 1 186 ? 1.459 -8.938 2.068 1 98.94 186 ILE A C 1
ATOM 1472 O O . ILE A 1 186 ? 1.96 -9.992 1.659 1 98.94 186 ILE A O 1
ATOM 1476 N N . HIS A 1 187 ? 1.713 -8.469 3.299 1 98.88 187 HIS A N 1
ATOM 1477 C CA . HIS A 1 187 ? 2.596 -9.211 4.195 1 98.88 187 HIS A CA 1
ATOM 1478 C C . HIS A 1 187 ? 2.186 -9.023 5.652 1 98.88 187 HIS A C 1
ATOM 1480 O O . HIS A 1 187 ? 1.948 -7.898 6.094 1 98.88 187 HIS A O 1
ATOM 1486 N N . SER A 1 188 ? 2.012 -10.133 6.402 1 98.81 188 SER A N 1
ATOM 1487 C CA . SER A 1 188 ? 1.825 -10.086 7.848 1 98.81 188 SER A CA 1
ATOM 1488 C C . SER A 1 188 ? 3.154 -9.883 8.57 1 98.81 188 SER A C 1
ATOM 1490 O O . SER A 1 188 ? 4.055 -10.719 8.461 1 98.81 188 SER A O 1
ATOM 1492 N N . TYR A 1 189 ? 3.27 -8.828 9.359 1 97.44 189 TYR A N 1
ATOM 1493 C CA . TYR A 1 189 ? 4.527 -8.672 10.086 1 97.44 189 TYR A CA 1
ATOM 1494 C C . TYR A 1 189 ? 4.602 -9.648 11.25 1 97.44 189 TYR A C 1
ATOM 1496 O O . TYR A 1 189 ? 5.625 -9.734 11.93 1 97.44 189 TYR A O 1
ATOM 1504 N N . LYS A 1 190 ? 3.537 -10.492 11.406 1 98.12 190 LYS A N 1
ATOM 1505 C CA . LYS A 1 190 ? 3.545 -11.547 12.422 1 98.12 190 LYS A CA 1
ATOM 1506 C C . LYS A 1 190 ? 3.945 -12.891 11.812 1 98.12 190 LYS A C 1
ATOM 1508 O O . LYS A 1 190 ? 4.086 -13.883 12.531 1 98.12 190 LYS A O 1
ATOM 1513 N N . ASP A 1 191 ? 4.121 -12.945 10.453 1 98.38 191 ASP A N 1
ATOM 1514 C CA . ASP A 1 191 ? 4.566 -14.172 9.797 1 98.38 191 ASP A CA 1
ATOM 1515 C C . ASP A 1 191 ? 5.875 -14.672 10.406 1 98.38 191 ASP A C 1
ATOM 1517 O O . ASP A 1 191 ? 6.91 -14.016 10.289 1 98.38 191 ASP A O 1
ATOM 1521 N N . GLU A 1 192 ? 5.836 -15.805 10.961 1 98 192 GLU A N 1
ATOM 1522 C CA . GLU A 1 192 ? 7 -16.312 11.672 1 98 192 GLU A CA 1
ATOM 1523 C C . GLU A 1 192 ? 7.93 -17.078 10.734 1 98 192 GLU A C 1
ATOM 1525 O O . GLU A 1 192 ? 9.062 -17.391 11.094 1 98 192 GLU A O 1
ATOM 1530 N N . LEU A 1 193 ? 7.488 -17.328 9.508 1 98.06 193 LEU A N 1
ATOM 1531 C CA . LEU A 1 193 ? 8.281 -18.125 8.586 1 98.06 193 LEU A CA 1
ATOM 1532 C C . LEU A 1 193 ? 9.055 -17.234 7.617 1 98.06 193 LEU A C 1
ATOM 1534 O O . LEU A 1 193 ? 9.992 -17.703 6.957 1 98.06 193 LEU A O 1
ATOM 1538 N N . LEU A 1 194 ? 8.617 -16 7.434 1 97.75 194 LEU A N 1
ATOM 1539 C CA . LEU A 1 194 ? 9.227 -15.039 6.516 1 97.75 194 LEU A CA 1
ATOM 1540 C C . LEU A 1 194 ? 9.273 -13.648 7.141 1 97.75 194 LEU A C 1
ATOM 1542 O O . LEU A 1 194 ? 8.242 -13.117 7.562 1 97.75 194 LEU A O 1
ATOM 1546 N N . THR A 1 195 ? 10.43 -13.125 7.191 1 97.12 195 THR A N 1
ATOM 1547 C CA . THR A 1 195 ? 10.5 -11.711 7.535 1 97.12 195 THR A CA 1
ATOM 1548 C C . THR A 1 195 ? 10.102 -10.844 6.344 1 97.12 195 THR A C 1
ATOM 1550 O O . THR A 1 195 ? 9.859 -11.359 5.25 1 97.12 195 THR A O 1
ATOM 1553 N N . LEU A 1 196 ? 10.062 -9.594 6.527 1 98.06 196 LEU A N 1
ATOM 1554 C CA . LEU A 1 196 ? 9.633 -8.68 5.477 1 98.06 196 LEU A CA 1
ATOM 1555 C C . LEU A 1 196 ? 10.734 -8.477 4.445 1 98.06 196 LEU A C 1
ATOM 1557 O O . LEU A 1 196 ? 10.555 -7.742 3.471 1 98.06 196 LEU A O 1
ATOM 1561 N N . LYS A 1 197 ? 11.867 -9.156 4.574 1 97.56 197 LYS A N 1
ATOM 1562 C CA . LYS A 1 197 ? 12.977 -8.984 3.641 1 97.56 197 LYS A CA 1
ATOM 1563 C C . LYS A 1 197 ? 12.555 -9.344 2.219 1 97.56 197 LYS A C 1
ATOM 1565 O O . LYS A 1 197 ? 12.984 -8.703 1.258 1 97.56 197 LYS A O 1
ATOM 1570 N N . GLN A 1 198 ? 11.734 -10.391 2.082 1 98.44 198 GLN A N 1
ATOM 1571 C CA . GLN A 1 198 ? 11.258 -10.781 0.761 1 98.44 198 GLN A CA 1
ATOM 1572 C C . GLN A 1 198 ? 10.383 -9.695 0.146 1 98.44 198 GLN A C 1
ATOM 1574 O O . GLN A 1 198 ? 10.586 -9.297 -1.004 1 98.44 198 GLN A O 1
ATOM 1579 N N . THR A 1 199 ? 9.445 -9.172 0.905 1 98.5 199 THR A N 1
ATOM 1580 C CA . THR A 1 199 ? 8.555 -8.094 0.48 1 98.5 199 THR A CA 1
ATOM 1581 C C . THR A 1 199 ? 9.344 -6.828 0.17 1 98.5 199 THR A C 1
ATOM 1583 O O . THR A 1 199 ? 9.109 -6.18 -0.854 1 98.5 199 THR A O 1
ATOM 1586 N N . GLN A 1 200 ? 10.281 -6.535 1.033 1 97.44 200 GLN A N 1
ATOM 1587 C CA . GLN A 1 200 ? 11.109 -5.352 0.84 1 97.44 200 GLN A CA 1
ATOM 1588 C C . GLN A 1 200 ? 11.945 -5.461 -0.434 1 97.44 200 GLN A C 1
ATOM 1590 O O . GLN A 1 200 ? 12.094 -4.484 -1.169 1 97.44 200 GLN A O 1
ATOM 1595 N N . TYR A 1 201 ? 12.453 -6.656 -0.688 1 97.94 201 TYR A N 1
ATOM 1596 C CA . TYR A 1 201 ? 13.227 -6.867 -1.906 1 97.94 201 TYR A CA 1
ATOM 1597 C C . TYR A 1 201 ? 12.367 -6.652 -3.145 1 97.94 201 TYR A C 1
ATOM 1599 O O . TYR A 1 201 ? 12.742 -5.902 -4.047 1 97.94 201 TYR A O 1
ATOM 1607 N N . LEU A 1 202 ? 11.195 -7.281 -3.195 1 98.56 202 LEU A N 1
ATOM 1608 C CA . LEU A 1 202 ? 10.336 -7.168 -4.367 1 98.56 202 LEU A CA 1
ATOM 1609 C C . LEU A 1 202 ? 9.914 -5.723 -4.594 1 98.56 202 LEU A C 1
ATOM 1611 O O . LEU A 1 202 ? 9.961 -5.223 -5.719 1 98.56 202 LEU A O 1
ATOM 1615 N N . THR A 1 203 ? 9.484 -5.004 -3.541 1 97.88 203 THR A N 1
ATOM 1616 C CA . THR A 1 203 ? 8.992 -3.641 -3.703 1 97.88 203 THR A CA 1
ATOM 1617 C C . THR A 1 203 ? 10.117 -2.707 -4.137 1 97.88 203 THR A C 1
ATOM 1619 O O . THR A 1 203 ? 9.891 -1.753 -4.883 1 97.88 203 THR A O 1
ATOM 1622 N N . ALA A 1 204 ? 11.359 -2.984 -3.709 1 96.75 204 ALA A N 1
ATOM 1623 C CA . ALA A 1 204 ? 12.508 -2.219 -4.191 1 96.75 204 ALA A CA 1
ATOM 1624 C C . ALA A 1 204 ? 12.703 -2.404 -5.691 1 96.75 204 ALA A C 1
ATOM 1626 O O . ALA A 1 204 ? 12.977 -1.441 -6.414 1 96.75 204 ALA A O 1
ATOM 1627 N N . VAL A 1 205 ? 12.578 -3.654 -6.133 1 97.88 205 VAL A N 1
ATOM 1628 C CA . VAL A 1 205 ? 12.719 -3.963 -7.551 1 97.88 205 VAL A CA 1
ATOM 1629 C C . VAL A 1 205 ? 11.633 -3.25 -8.352 1 97.88 205 VAL A C 1
ATOM 1631 O O . VAL A 1 205 ? 11.914 -2.633 -9.383 1 97.88 205 VAL A O 1
ATOM 1634 N N . LEU A 1 206 ? 10.383 -3.328 -7.867 1 98 206 LEU A N 1
ATOM 1635 C CA . LEU A 1 206 ? 9.266 -2.682 -8.555 1 98 206 LEU A CA 1
ATOM 1636 C C . LEU A 1 206 ? 9.492 -1.176 -8.648 1 98 206 LEU A C 1
ATOM 1638 O O . LEU A 1 206 ? 9.258 -0.577 -9.703 1 98 206 LEU A O 1
ATOM 1642 N N . THR A 1 207 ? 9.953 -0.605 -7.543 1 96.44 207 THR A N 1
ATOM 1643 C CA . THR A 1 207 ? 10.234 0.825 -7.5 1 96.44 207 THR A CA 1
ATOM 1644 C C . THR A 1 207 ? 11.328 1.193 -8.5 1 96.44 207 THR A C 1
ATOM 1646 O O . THR A 1 207 ? 11.18 2.145 -9.273 1 96.44 207 THR A O 1
ATOM 1649 N N . ALA A 1 208 ? 12.398 0.428 -8.523 1 95.5 208 ALA A N 1
ATOM 1650 C CA . ALA A 1 208 ? 13.539 0.693 -9.398 1 95.5 208 ALA A CA 1
ATOM 1651 C C . ALA A 1 208 ? 13.125 0.638 -10.867 1 95.5 208 ALA A C 1
ATOM 1653 O O . ALA A 1 208 ? 13.648 1.386 -11.695 1 95.5 208 ALA A O 1
ATOM 1654 N N . HIS A 1 209 ? 12.164 -0.216 -11.164 1 96.38 209 HIS A N 1
ATOM 1655 C CA . HIS A 1 209 ? 11.703 -0.384 -12.539 1 96.38 209 HIS A CA 1
ATOM 1656 C C . HIS A 1 209 ? 10.508 0.513 -12.836 1 96.38 209 HIS A C 1
ATOM 1658 O O . HIS A 1 209 ? 9.945 0.462 -13.93 1 96.38 209 HIS A O 1
ATOM 1664 N N . GLN A 1 210 ? 10.102 1.314 -11.852 1 95.62 210 GLN A N 1
ATOM 1665 C CA . GLN A 1 210 ? 8.969 2.219 -11.992 1 95.62 210 GLN A CA 1
ATOM 1666 C C . GLN A 1 210 ? 7.703 1.455 -12.367 1 95.62 210 GLN A C 1
ATOM 1668 O O . GLN A 1 210 ? 6.973 1.859 -13.281 1 95.62 210 GLN A O 1
ATOM 1673 N N . ILE A 1 211 ? 7.512 0.315 -11.789 1 97.38 211 ILE A N 1
ATOM 1674 C CA . ILE A 1 211 ? 6.289 -0.471 -11.906 1 97.38 211 ILE A CA 1
ATOM 1675 C C . ILE A 1 211 ? 5.352 -0.147 -10.75 1 97.38 211 ILE A C 1
ATOM 1677 O O . ILE A 1 211 ? 5.715 -0.313 -9.578 1 97.38 211 ILE A O 1
ATOM 1681 N N . PRO A 1 212 ? 4.152 0.301 -11.016 1 97.88 212 PRO A N 1
ATOM 1682 C CA . PRO A 1 212 ? 3.217 0.646 -9.945 1 97.88 212 PRO A CA 1
ATOM 1683 C C . PRO A 1 212 ? 2.85 -0.552 -9.07 1 97.88 212 PRO A C 1
ATOM 1685 O O . PRO A 1 212 ? 2.717 -1.67 -9.578 1 97.88 212 PRO A O 1
ATOM 1688 N N . TYR A 1 213 ? 2.672 -0.281 -7.738 1 98.44 213 TYR A N 1
ATOM 1689 C CA . TYR A 1 213 ? 2.236 -1.331 -6.824 1 98.44 213 TYR A CA 1
ATOM 1690 C C . TYR A 1 213 ? 1.599 -0.736 -5.574 1 98.44 213 TYR A C 1
ATOM 1692 O O . TYR A 1 213 ? 1.771 0.451 -5.285 1 98.44 213 TYR A O 1
ATOM 1700 N N . LYS A 1 214 ? 0.851 -1.543 -4.941 1 98.62 214 LYS A N 1
ATOM 1701 C CA . LYS A 1 214 ? 0.328 -1.304 -3.602 1 98.62 214 LYS A CA 1
ATOM 1702 C C . LYS A 1 214 ? 0.895 -2.309 -2.602 1 98.62 214 LYS A C 1
ATOM 1704 O O . LYS A 1 214 ? 1.051 -3.488 -2.922 1 98.62 214 LYS A O 1
ATOM 1709 N N . LEU A 1 215 ? 1.282 -1.81 -1.461 1 98.81 215 LEU A N 1
ATOM 1710 C CA . LEU A 1 215 ? 1.769 -2.645 -0.368 1 98.81 215 LEU A CA 1
ATOM 1711 C C . LEU A 1 215 ? 0.863 -2.523 0.854 1 98.81 215 LEU A C 1
ATOM 1713 O O . LEU A 1 215 ? 0.458 -1.42 1.224 1 98.81 215 LEU A O 1
ATOM 1717 N N . TYR A 1 216 ? 0.44 -3.609 1.384 1 98.81 216 TYR A N 1
ATOM 1718 C CA . TYR A 1 216 ? -0.358 -3.689 2.602 1 98.81 216 TYR A CA 1
ATOM 1719 C C . TYR A 1 216 ? 0.343 -4.535 3.66 1 98.81 216 TYR A C 1
ATOM 1721 O O . TYR A 1 216 ? 0.469 -5.754 3.506 1 98.81 216 TYR A O 1
ATOM 1729 N N . VAL A 1 217 ? 0.873 -3.883 4.75 1 98.75 217 VAL A N 1
ATOM 1730 C CA . VAL A 1 217 ? 1.553 -4.535 5.867 1 98.75 217 VAL A CA 1
ATOM 1731 C C . VAL A 1 217 ? 0.731 -4.367 7.141 1 98.75 217 VAL A C 1
ATOM 1733 O O . VAL A 1 217 ? 0.343 -3.252 7.496 1 98.75 217 VAL A O 1
ATOM 1736 N N . ASP A 1 218 ? 0.387 -5.469 7.859 1 98.5 218 ASP A N 1
ATOM 1737 C CA . ASP A 1 218 ? -0.466 -5.469 9.047 1 98.5 218 ASP A CA 1
ATOM 1738 C C . ASP A 1 218 ? -0.256 -6.734 9.875 1 98.5 218 ASP A C 1
ATOM 1740 O O . ASP A 1 218 ? 0.512 -7.617 9.484 1 98.5 218 ASP A O 1
ATOM 1744 N N . ASP A 1 219 ? -0.841 -6.715 11.078 1 98.06 219 ASP A N 1
ATOM 1745 C CA . ASP A 1 219 ? -1.019 -7.969 11.805 1 98.06 219 ASP A CA 1
ATOM 1746 C C . ASP A 1 219 ? -2.119 -8.82 11.172 1 98.06 219 ASP A C 1
ATOM 1748 O O . ASP A 1 219 ? -3.303 -8.617 11.453 1 98.06 219 ASP A O 1
ATOM 1752 N N . LEU A 1 220 ? -1.649 -9.758 10.344 1 98.69 220 LEU A N 1
ATOM 1753 C CA . LEU A 1 220 ? -2.596 -10.633 9.664 1 98.69 220 LEU A CA 1
ATOM 1754 C C . LEU A 1 220 ? -2.48 -12.062 10.18 1 98.69 220 LEU A C 1
ATOM 1756 O O . LEU A 1 220 ? -2.896 -13.008 9.5 1 98.69 220 LEU A O 1
ATOM 1760 N N . GLY A 1 221 ? -1.824 -12.227 11.297 1 98.31 221 GLY A N 1
ATOM 1761 C CA . GLY A 1 221 ? -1.634 -13.523 11.914 1 98.31 221 GLY A CA 1
ATOM 1762 C C . GLY A 1 221 ? -0.362 -14.219 11.461 1 98.31 221 GLY A C 1
ATOM 1763 O O . GLY A 1 221 ? 0.477 -13.617 10.797 1 98.31 221 GLY A O 1
ATOM 1764 N N . LEU A 1 222 ? -0.225 -15.453 11.953 1 98.56 222 LEU A N 1
ATOM 1765 C CA . LEU A 1 222 ? 0.919 -16.281 11.578 1 98.56 222 LEU A CA 1
ATOM 1766 C C . LEU A 1 222 ? 0.815 -16.719 10.125 1 98.56 222 LEU A C 1
ATOM 1768 O O . LEU A 1 222 ? -0.198 -16.469 9.461 1 98.56 222 LEU A O 1
ATOM 1772 N N . HIS A 1 223 ? 1.811 -17.312 9.562 1 98.5 223 HIS A N 1
ATOM 1773 C CA . HIS A 1 223 ? 1.95 -17.625 8.141 1 98.5 223 HIS A CA 1
ATOM 1774 C C . HIS A 1 223 ? 0.714 -18.328 7.605 1 98.5 223 HIS A C 1
ATOM 1776 O O . HIS A 1 223 ? 0.169 -17.953 6.566 1 98.5 223 HIS A O 1
ATOM 1782 N N . GLU A 1 224 ? 0.192 -19.328 8.328 1 97.56 224 GLU A N 1
ATOM 1783 C CA . GLU A 1 224 ? -0.923 -20.141 7.848 1 97.56 224 GLU A CA 1
ATOM 1784 C C . GLU A 1 224 ? -2.264 -19.5 8.219 1 97.56 224 GLU A C 1
ATOM 1786 O O . GLU A 1 224 ? -3.32 -20.047 7.887 1 97.56 224 GLU A O 1
ATOM 1791 N N . ASP A 1 225 ? -2.211 -18.344 8.891 1 98 225 ASP A N 1
ATOM 1792 C CA . ASP A 1 225 ? -3.426 -17.609 9.234 1 98 225 ASP A CA 1
ATOM 1793 C C . ASP A 1 225 ? -3.789 -16.609 8.156 1 98 225 ASP A C 1
ATOM 1795 O O . ASP A 1 225 ? -4.949 -16.203 8.031 1 98 225 ASP A O 1
ATOM 1799 N N . VAL A 1 226 ? -2.836 -16.188 7.375 1 98.44 226 VAL A N 1
ATOM 1800 C CA . VAL A 1 226 ? -2.951 -14.992 6.547 1 98.44 226 VAL A CA 1
ATOM 1801 C C . VAL A 1 226 ? -3.988 -15.219 5.449 1 98.44 226 VAL A C 1
ATOM 1803 O O . VAL A 1 226 ? -4.848 -14.367 5.211 1 98.44 226 VAL A O 1
ATOM 1806 N N . TYR A 1 227 ? -3.982 -16.375 4.809 1 97.12 227 TYR A N 1
ATOM 1807 C CA . TYR A 1 227 ? -4.879 -16.609 3.684 1 97.12 227 TYR A CA 1
ATOM 1808 C C . TYR A 1 227 ? -6.277 -16.969 4.168 1 97.12 227 TYR A C 1
ATOM 1810 O O . TYR A 1 227 ? -7.121 -17.406 3.379 1 97.12 227 TYR A O 1
ATOM 1818 N N . ARG A 1 228 ? -6.539 -16.844 5.453 1 97.38 228 ARG A N 1
ATOM 1819 C CA . ARG A 1 228 ? -7.863 -17.016 6.039 1 97.38 228 ARG A CA 1
ATOM 1820 C C . ARG A 1 228 ? -8.312 -15.75 6.758 1 97.38 228 ARG A C 1
ATOM 1822 O O . ARG A 1 228 ? -9.414 -15.703 7.301 1 97.38 228 ARG A O 1
ATOM 1829 N N . ASN A 1 229 ? -7.559 -14.789 6.758 1 98.31 229 ASN A N 1
ATOM 1830 C CA . ASN A 1 229 ? -7.684 -13.617 7.613 1 98.31 229 ASN A CA 1
ATOM 1831 C C . ASN A 1 229 ? -8.758 -12.664 7.105 1 98.31 229 ASN A C 1
ATOM 1833 O O . ASN A 1 229 ? -8.828 -12.375 5.91 1 98.31 229 ASN A O 1
ATOM 1837 N N . GLU A 1 230 ? -9.531 -12.133 7.973 1 98 230 GLU A N 1
ATOM 1838 C CA . GLU A 1 230 ? -10.648 -11.266 7.613 1 98 230 GLU A CA 1
ATOM 1839 C C . GLU A 1 230 ? -10.164 -9.938 7.051 1 98 230 GLU A C 1
ATOM 1841 O O . GLU A 1 230 ? -10.812 -9.344 6.188 1 98 230 GLU A O 1
ATOM 1846 N N . LYS A 1 231 ? -9.055 -9.43 7.574 1 97.88 231 LYS A N 1
ATOM 1847 C CA . LYS A 1 231 ? -8.516 -8.172 7.059 1 97.88 231 LYS A CA 1
ATOM 1848 C C . LYS A 1 231 ? -8.039 -8.328 5.617 1 97.88 231 LYS A C 1
ATOM 1850 O O . LYS A 1 231 ? -8.156 -7.406 4.812 1 97.88 231 LYS A O 1
ATOM 1855 N N . VAL A 1 232 ? -7.469 -9.516 5.309 1 98.69 232 VAL A N 1
ATOM 1856 C CA . VAL A 1 232 ? -7.047 -9.805 3.941 1 98.69 232 VAL A CA 1
ATOM 1857 C C . VAL A 1 232 ? -8.266 -9.844 3.021 1 98.69 232 VAL A C 1
ATOM 1859 O O . VAL A 1 232 ? -8.258 -9.258 1.94 1 98.69 232 VAL A O 1
ATOM 1862 N N . ALA A 1 233 ? -9.336 -10.508 3.459 1 98.44 233 ALA A N 1
ATOM 1863 C CA . ALA A 1 233 ? -10.57 -10.57 2.68 1 98.44 233 ALA A CA 1
ATOM 1864 C C . ALA A 1 233 ? -11.117 -9.172 2.412 1 98.44 233 ALA A C 1
ATOM 1866 O O . ALA A 1 233 ? -11.484 -8.844 1.28 1 98.44 233 ALA A O 1
ATOM 1867 N N . ALA A 1 234 ? -11.141 -8.375 3.471 1 96.69 234 ALA A N 1
ATOM 1868 C CA . ALA A 1 234 ? -11.648 -7.012 3.346 1 96.69 234 ALA A CA 1
ATOM 1869 C C . ALA A 1 234 ? -10.812 -6.199 2.363 1 96.69 234 ALA A C 1
ATOM 1871 O O . ALA A 1 234 ? -11.352 -5.41 1.581 1 96.69 234 ALA A O 1
ATOM 1872 N N . TYR A 1 235 ? -9.492 -6.383 2.443 1 97.62 235 TYR A N 1
ATOM 1873 C CA . TYR A 1 235 ? -8.594 -5.688 1.528 1 97.62 235 TYR A CA 1
ATOM 1874 C C . TYR A 1 235 ? -8.891 -6.062 0.081 1 97.62 235 TYR A C 1
ATOM 1876 O O . TYR A 1 235 ? -8.992 -5.191 -0.785 1 97.62 235 TYR A O 1
ATOM 1884 N N . ILE A 1 236 ? -9.023 -7.348 -0.185 1 97.81 236 ILE A N 1
ATOM 1885 C CA . ILE A 1 236 ? -9.289 -7.855 -1.526 1 97.81 236 ILE A CA 1
ATOM 1886 C C . ILE A 1 236 ? -10.602 -7.273 -2.053 1 97.81 236 ILE A C 1
ATOM 1888 O O . ILE A 1 236 ? -10.648 -6.754 -3.17 1 97.81 236 ILE A O 1
ATOM 1892 N N . VAL A 1 237 ? -11.617 -7.332 -1.259 1 96.12 237 VAL A N 1
ATOM 1893 C CA . VAL A 1 237 ? -12.945 -6.879 -1.662 1 96.12 237 VAL A CA 1
ATOM 1894 C C . VAL A 1 237 ? -12.898 -5.395 -2.01 1 96.12 237 VAL A C 1
ATOM 1896 O O . VAL A 1 237 ? -13.523 -4.957 -2.98 1 96.12 237 VAL A O 1
ATOM 1899 N N . ALA A 1 238 ? -12.125 -4.629 -1.272 1 93.69 238 ALA A N 1
ATOM 1900 C CA . ALA A 1 238 ? -12.031 -3.188 -1.484 1 93.69 238 ALA A CA 1
ATOM 1901 C C . ALA A 1 238 ? -11.383 -2.873 -2.828 1 93.69 238 ALA A C 1
ATOM 1903 O O . ALA A 1 238 ? -11.523 -1.761 -3.346 1 93.69 238 ALA A O 1
ATOM 1904 N N . GLN A 1 239 ? -10.594 -3.84 -3.379 1 93.5 239 GLN A N 1
ATOM 1905 C CA . GLN A 1 239 ? -9.883 -3.617 -4.637 1 93.5 239 GLN A CA 1
ATOM 1906 C C . GLN A 1 239 ? -10.758 -3.992 -5.832 1 93.5 239 GLN A C 1
ATOM 1908 O O . GLN A 1 239 ? -10.453 -3.629 -6.969 1 93.5 239 GLN A O 1
ATOM 1913 N N . LEU A 1 240 ? -11.766 -4.789 -5.594 1 89.62 240 LEU A N 1
ATOM 1914 C CA . LEU A 1 240 ? -12.594 -5.293 -6.688 1 89.62 240 LEU A CA 1
ATOM 1915 C C . LEU A 1 240 ? -13.594 -4.234 -7.145 1 89.62 240 LEU A C 1
ATOM 1917 O O . LEU A 1 240 ? -14.094 -3.459 -6.332 1 89.62 240 LEU A O 1
ATOM 1921 N N . PRO A 1 241 ? -13.805 -4.027 -8.461 1 77.12 241 PRO A N 1
ATOM 1922 C CA . PRO A 1 241 ? -14.766 -3.043 -8.961 1 77.12 241 PRO A CA 1
ATOM 1923 C C . PRO A 1 241 ? -16.203 -3.348 -8.539 1 77.12 241 PRO A C 1
ATOM 1925 O O . PRO A 1 241 ? -16.547 -4.512 -8.305 1 77.12 241 PRO A O 1
ATOM 1928 N N . MET B 1 1 ? 0.509 42.344 3.803 1 26.73 1 MET B N 1
ATOM 1929 C CA . MET B 1 1 ? -0.907 42.062 3.576 1 26.73 1 MET B CA 1
ATOM 1930 C C . MET B 1 1 ? -1.272 40.656 4.043 1 26.73 1 MET B C 1
ATOM 1932 O O . MET B 1 1 ? -0.69 39.656 3.584 1 26.73 1 MET B O 1
ATOM 1936 N N . GLN B 1 2 ? -1.586 40.5 5.289 1 34.28 2 GLN B N 1
ATOM 1937 C CA . GLN B 1 2 ? -2.068 39.25 5.871 1 34.28 2 GLN B CA 1
ATOM 1938 C C . GLN B 1 2 ? -3.115 38.594 4.973 1 34.28 2 GLN B C 1
ATOM 1940 O O . GLN B 1 2 ? -4.141 39.188 4.66 1 34.28 2 GLN B O 1
ATOM 1945 N N . ARG B 1 3 ? -2.689 37.906 3.971 1 40.28 3 ARG B N 1
ATOM 1946 C CA . ARG B 1 3 ? -3.648 37.312 3.057 1 40.28 3 ARG B CA 1
ATOM 1947 C C . ARG B 1 3 ? -4.895 36.844 3.805 1 40.28 3 ARG B C 1
ATOM 1949 O O . ARG B 1 3 ? -4.805 36.375 4.941 1 40.28 3 ARG B O 1
ATOM 1956 N N . ASP B 1 4 ? -5.91 37.469 3.717 1 41.25 4 ASP B N 1
ATOM 1957 C CA . ASP B 1 4 ? -7.227 37.094 4.23 1 41.25 4 ASP B CA 1
ATOM 1958 C C . ASP B 1 4 ? -7.5 35.594 4.031 1 41.25 4 ASP B C 1
ATOM 1960 O O . ASP B 1 4 ? -8.172 35.219 3.072 1 41.25 4 ASP B O 1
ATOM 1964 N N . TYR B 1 5 ? -6.461 34.781 3.971 1 47.28 5 TYR B N 1
ATOM 1965 C CA . TYR B 1 5 ? -6.766 33.344 3.838 1 47.28 5 TYR B CA 1
ATOM 1966 C C . TYR B 1 5 ? -7.766 32.906 4.898 1 47.28 5 TYR B C 1
ATOM 1968 O O . TYR B 1 5 ? -7.555 33.125 6.094 1 47.28 5 TYR B O 1
ATOM 1976 N N . THR B 1 6 ? -8.914 32.875 4.477 1 58.75 6 THR B N 1
ATOM 1977 C CA . THR B 1 6 ? -9.805 32.156 5.383 1 58.75 6 THR B CA 1
ATOM 1978 C C . THR B 1 6 ? -9.172 30.844 5.82 1 58.75 6 THR B C 1
ATOM 1980 O O . THR B 1 6 ? -8.469 30.203 5.047 1 58.75 6 THR B O 1
ATOM 1983 N N . ALA B 1 7 ? -9.117 30.578 7.105 1 75.12 7 ALA B N 1
ATOM 1984 C CA . ALA B 1 7 ? -8.5 29.438 7.793 1 75.12 7 ALA B CA 1
ATOM 1985 C C . ALA B 1 7 ? -8.984 28.125 7.207 1 75.12 7 ALA B C 1
ATOM 1987 O O . ALA B 1 7 ? -8.273 27.109 7.254 1 75.12 7 ALA B O 1
ATOM 1988 N N . THR B 1 8 ? -10.164 28.266 6.422 1 90.81 8 THR B N 1
ATOM 1989 C CA . THR B 1 8 ? -10.758 27.016 5.98 1 90.81 8 THR B CA 1
ATOM 1990 C C . THR B 1 8 ? -11.391 27.172 4.602 1 90.81 8 THR B C 1
ATOM 1992 O O . THR B 1 8 ? -12.055 28.172 4.328 1 90.81 8 THR B O 1
ATOM 1995 N N . GLU B 1 9 ? -11.039 26.359 3.619 1 95.5 9 GLU B N 1
ATOM 1996 C CA . GLU B 1 9 ? -11.742 26.203 2.348 1 95.5 9 GLU B CA 1
ATOM 1997 C C . GLU B 1 9 ? -12.758 25.062 2.414 1 95.5 9 GLU B C 1
ATOM 1999 O O . GLU B 1 9 ? -12.461 23.984 2.939 1 95.5 9 GLU B O 1
ATOM 2004 N N . VAL B 1 10 ? -13.969 25.375 1.895 1 96.69 10 VAL B N 1
ATOM 2005 C CA . VAL B 1 10 ? -15.031 24.375 1.866 1 96.69 10 VAL B CA 1
ATOM 2006 C C . VAL B 1 10 ? -15.242 23.891 0.437 1 96.69 10 VAL B C 1
ATOM 2008 O O . VAL B 1 10 ? -15.648 24.656 -0.44 1 96.69 10 VAL B O 1
ATOM 2011 N N . PHE B 1 11 ? -15.016 22.625 0.201 1 97.81 11 PHE B N 1
ATOM 2012 C CA . PHE B 1 11 ? -15.18 22.078 -1.14 1 97.81 11 PHE B CA 1
ATOM 2013 C C . PHE B 1 11 ? -16.516 21.344 -1.261 1 97.81 11 PHE B C 1
ATOM 2015 O O . PHE B 1 11 ? -17.094 21.297 -2.342 1 97.81 11 PHE B O 1
ATOM 2022 N N . GLN B 1 12 ? -16.938 20.719 -0.167 1 96.69 12 GLN B N 1
ATOM 2023 C CA . GLN B 1 12 ? -18.172 19.938 -0.122 1 96.69 12 GLN B CA 1
ATOM 2024 C C . GLN B 1 12 ? -18.672 19.797 1.31 1 96.69 12 GLN B C 1
ATOM 2026 O O . GLN B 1 12 ? -17.922 19.391 2.199 1 96.69 12 GLN B O 1
ATOM 2031 N N . GLU B 1 13 ? -19.828 20.234 1.576 1 96.31 13 GLU B N 1
ATOM 2032 C CA . GLU B 1 13 ? -20.5 20.016 2.857 1 96.31 13 GLU B CA 1
ATOM 2033 C C . GLU B 1 13 ? -21.625 19 2.725 1 96.31 13 GLU B C 1
ATOM 2035 O O . GLU B 1 13 ? -22.625 19.25 2.035 1 96.31 13 GLU B O 1
ATOM 2040 N N . SER B 1 14 ? -21.484 17.906 3.271 1 94.5 14 SER B N 1
ATOM 2041 C CA . SER B 1 14 ? -22.469 16.828 3.182 1 94.5 14 SER B CA 1
ATOM 2042 C C . SER B 1 14 ? -22.656 16.141 4.531 1 94.5 14 SER B C 1
ATOM 2044 O O . SER B 1 14 ? -23.156 16.75 5.48 1 94.5 14 SER B O 1
ATOM 2046 N N . GLY B 1 15 ? -22.094 14.891 4.809 1 91.19 15 GLY B N 1
ATOM 2047 C CA . GLY B 1 15 ? -22.281 14.102 6.02 1 91.19 15 GLY B CA 1
ATOM 2048 C C . GLY B 1 15 ? -21.156 14.305 7.031 1 91.19 15 GLY B C 1
ATOM 2049 O O . GLY B 1 15 ? -20.328 15.195 6.867 1 91.19 15 GLY B O 1
ATOM 2050 N N . PRO B 1 16 ? -21.25 13.562 8.117 1 95.94 16 PRO B N 1
ATOM 2051 C CA . PRO B 1 16 ? -20.312 13.703 9.242 1 95.94 16 PRO B CA 1
ATOM 2052 C C . PRO B 1 16 ? -18.938 13.109 8.945 1 95.94 16 PRO B C 1
ATOM 2054 O O . PRO B 1 16 ? -18 13.312 9.711 1 95.94 16 PRO B O 1
ATOM 2057 N N . ASP B 1 17 ? -18.781 12.359 7.875 1 97.56 17 ASP B N 1
ATOM 2058 C CA . ASP B 1 17 ? -17.469 11.914 7.422 1 97.56 17 ASP B CA 1
ATOM 2059 C C . ASP B 1 17 ? -16.797 12.977 6.559 1 97.56 17 ASP B C 1
ATOM 2061 O O . ASP B 1 17 ? -17.375 13.461 5.59 1 97.56 17 ASP B O 1
ATOM 2065 N N . ALA B 1 18 ? -15.586 13.367 6.926 1 98.25 18 ALA B N 1
ATOM 2066 C CA . ALA B 1 18 ? -14.977 14.508 6.246 1 98.25 18 ALA B CA 1
ATOM 2067 C C . ALA B 1 18 ? -13.516 14.227 5.902 1 98.25 18 ALA B C 1
ATOM 2069 O O . ALA B 1 18 ? -12.789 13.625 6.695 1 98.25 18 ALA B O 1
ATOM 2070 N N . ILE B 1 19 ? -13.156 14.664 4.742 1 98.69 19 ILE B N 1
ATOM 2071 C CA . ILE B 1 19 ? -11.75 14.773 4.387 1 98.69 19 ILE B CA 1
ATOM 2072 C C . ILE B 1 19 ? -11.258 16.203 4.641 1 98.69 19 ILE B C 1
ATOM 2074 O O . ILE B 1 19 ? -11.898 17.156 4.223 1 98.69 19 ILE B O 1
ATOM 2078 N N . VAL B 1 20 ? -10.18 16.344 5.375 1 98.75 20 VAL B N 1
ATOM 2079 C CA . VAL B 1 20 ? -9.516 17.625 5.547 1 98.75 20 VAL B CA 1
ATOM 2080 C C . VAL B 1 20 ? -8.117 17.578 4.922 1 98.75 20 VAL B C 1
ATOM 2082 O O . VAL B 1 20 ? -7.332 16.672 5.223 1 98.75 20 VAL B O 1
ATOM 2085 N N . TYR B 1 21 ? -7.844 18.531 4.051 1 98.88 21 TYR B N 1
ATOM 2086 C CA . TYR B 1 21 ? -6.594 18.578 3.299 1 98.88 21 TYR B CA 1
ATOM 2087 C C . TYR B 1 21 ? -5.617 19.562 3.924 1 98.88 21 TYR B C 1
ATOM 2089 O O . TYR B 1 21 ? -6.016 20.641 4.367 1 98.88 21 TYR B O 1
ATOM 2097 N N . LEU B 1 22 ? -4.359 19.172 3.979 1 98.75 22 LEU B N 1
ATOM 2098 C CA . LEU B 1 22 ? -3.262 20.047 4.363 1 98.75 22 LEU B CA 1
ATOM 2099 C C . LEU B 1 22 ? -2.311 20.281 3.195 1 98.75 22 LEU B C 1
ATOM 2101 O O . LEU B 1 22 ? -1.71 19.328 2.686 1 98.75 22 LEU B O 1
ATOM 2105 N N . HIS B 1 23 ? -2.16 21.531 2.814 1 98.25 23 HIS B N 1
ATOM 2106 C CA . HIS B 1 23 ? -1.418 21.859 1.604 1 98.25 23 HIS B CA 1
ATOM 2107 C C . HIS B 1 23 ? 0.086 21.844 1.855 1 98.25 23 HIS B C 1
ATOM 2109 O O . HIS B 1 23 ? 0.529 21.906 3.004 1 98.25 23 HIS B O 1
ATOM 2115 N N . GLY B 1 24 ? 0.813 21.75 0.731 1 98.38 24 GLY B N 1
ATOM 2116 C CA . GLY B 1 24 ? 2.268 21.766 0.768 1 98.38 24 GLY B CA 1
ATOM 2117 C C . GLY B 1 24 ? 2.842 23.172 0.667 1 98.38 24 GLY B C 1
ATOM 2118 O O . GLY B 1 24 ? 2.266 24.125 1.195 1 98.38 24 GLY B O 1
ATOM 2119 N N . GLY B 1 25 ? 4.066 23.219 0.193 1 98 25 GLY B N 1
ATOM 2120 C CA . GLY B 1 25 ? 4.668 24.531 -0.007 1 98 25 GLY B CA 1
ATOM 2121 C C . GLY B 1 25 ? 5.945 24.734 0.788 1 98 25 GLY B C 1
ATOM 2122 O O . GLY B 1 25 ? 6.355 25.859 1.037 1 98 25 GLY B O 1
ATOM 2123 N N . ALA B 1 26 ? 6.453 23.703 1.241 1 98.31 26 ALA B N 1
ATOM 2124 C CA . ALA B 1 26 ? 7.734 23.719 1.938 1 98.31 26 ALA B CA 1
ATOM 2125 C C . ALA B 1 26 ? 7.715 24.719 3.098 1 98.31 26 ALA B C 1
ATOM 2127 O O . ALA B 1 26 ? 8.688 25.438 3.32 1 98.31 26 ALA B O 1
ATOM 2128 N N . TRP B 1 27 ? 6.637 24.891 3.705 1 98.12 27 TRP B N 1
ATOM 2129 C CA . TRP B 1 27 ? 6.379 25.719 4.871 1 98.12 27 TRP B CA 1
ATOM 2130 C C . TRP B 1 27 ? 6.477 27.203 4.516 1 98.12 27 TRP B C 1
ATOM 2132 O O . TRP B 1 27 ? 6.133 28.062 5.328 1 98.12 27 TRP B O 1
ATOM 2142 N N . ILE B 1 28 ? 6.93 27.562 3.256 1 98.19 28 ILE B N 1
ATOM 2143 C CA . ILE B 1 28 ? 7.254 28.969 3.057 1 98.19 28 ILE B CA 1
ATOM 2144 C C . ILE B 1 28 ? 6.504 29.5 1.841 1 98.19 28 ILE B C 1
ATOM 2146 O O . ILE B 1 28 ? 6.438 30.719 1.632 1 98.19 28 ILE B O 1
ATOM 2150 N N . ASP B 1 29 ? 6.051 28.625 0.976 1 97.5 29 ASP B N 1
ATOM 2151 C CA . ASP B 1 29 ? 5.586 29.078 -0.332 1 97.5 29 ASP B CA 1
ATOM 2152 C C . ASP B 1 29 ? 4.184 29.672 -0.24 1 97.5 29 ASP B C 1
ATOM 2154 O O . ASP B 1 29 ? 3.213 28.953 0.023 1 97.5 29 ASP B O 1
ATOM 2158 N N . VAL B 1 30 ? 4.031 30.859 -0.535 1 94.75 30 VAL B N 1
ATOM 2159 C CA . VAL B 1 30 ? 2.77 31.594 -0.409 1 94.75 30 VAL B CA 1
ATOM 2160 C C . VAL B 1 30 ? 1.824 31.172 -1.535 1 94.75 30 VAL B C 1
ATOM 2162 O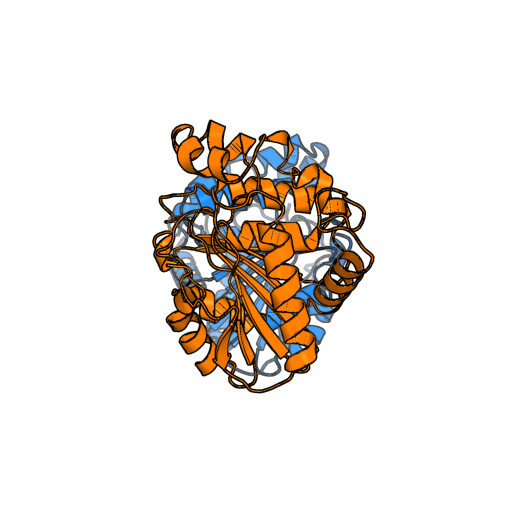 O . VAL B 1 30 ? 0.63 31.484 -1.493 1 94.75 30 VAL B O 1
ATOM 2165 N N . ARG B 1 31 ? 2.406 30.656 -2.531 1 94.62 31 ARG B N 1
ATOM 2166 C CA . ARG B 1 31 ? 1.593 30.266 -3.678 1 94.62 31 ARG B CA 1
ATOM 2167 C C . ARG B 1 31 ? 0.754 29.031 -3.355 1 94.62 31 ARG B C 1
ATOM 2169 O O . ARG B 1 31 ? -0.239 28.766 -4.031 1 94.62 31 ARG B O 1
ATOM 2176 N N . ASN B 1 32 ? 1.19 28.203 -2.318 1 95.88 32 ASN B N 1
ATOM 2177 C CA . ASN B 1 32 ? 0.398 27.047 -1.889 1 95.88 32 ASN B CA 1
ATOM 2178 C C . ASN B 1 32 ? -0.635 27.453 -0.837 1 95.88 32 ASN B C 1
ATOM 2180 O O . ASN B 1 32 ? -0.344 28.234 0.059 1 95.88 32 ASN B O 1
ATOM 2184 N N . SER B 1 33 ? -1.828 26.906 -1.035 1 95.12 33 SER B N 1
ATOM 2185 C CA . SER B 1 33 ? -2.967 27.25 -0.185 1 95.12 33 SER B CA 1
ATOM 2186 C C . SER B 1 33 ? -3.969 26.094 -0.128 1 95.12 33 SER B C 1
ATOM 2188 O O . SER B 1 33 ? -3.824 25.109 -0.846 1 95.12 33 SER B O 1
ATOM 2190 N N . PRO B 1 34 ? -4.969 26.234 0.787 1 96.81 34 PRO B N 1
ATOM 2191 C CA . PRO B 1 34 ? -6.02 25.219 0.829 1 96.81 34 PRO B CA 1
ATOM 2192 C C . PRO B 1 34 ? -6.672 24.984 -0.532 1 96.81 34 PRO B C 1
ATOM 2194 O O . PRO B 1 34 ? -7.129 23.875 -0.822 1 96.81 34 PRO B O 1
ATOM 2197 N N . ARG B 1 35 ? -6.648 25.922 -1.394 1 96.12 35 ARG B N 1
ATOM 2198 C CA . ARG B 1 35 ? -7.324 25.844 -2.686 1 96.12 35 ARG B CA 1
ATOM 2199 C C . ARG B 1 35 ? -6.594 24.891 -3.629 1 96.12 35 ARG B C 1
ATOM 2201 O O . ARG B 1 35 ? -7.133 24.516 -4.672 1 96.12 35 ARG B O 1
ATOM 2208 N N . ASP B 1 36 ? -5.371 24.516 -3.26 1 97.31 36 ASP B N 1
ATOM 2209 C CA . ASP B 1 36 ? -4.59 23.609 -4.082 1 97.31 36 ASP B CA 1
ATOM 2210 C C . ASP B 1 36 ? -5.352 22.312 -4.34 1 97.31 36 ASP B C 1
ATOM 2212 O O . ASP B 1 36 ? -5.176 21.672 -5.383 1 97.31 36 ASP B O 1
ATOM 2216 N N . PHE B 1 37 ? -6.289 21.969 -3.455 1 98.19 37 PHE B N 1
ATOM 2217 C CA . PHE B 1 37 ? -6.945 20.672 -3.5 1 98.19 37 PHE B CA 1
ATOM 2218 C C . PHE B 1 37 ? -8.289 20.766 -4.207 1 98.19 37 PHE B C 1
ATOM 2220 O O . PHE B 1 37 ? -9.062 19.797 -4.215 1 98.19 37 PHE B O 1
ATOM 2227 N N . ALA B 1 38 ? -8.609 21.922 -4.844 1 97.88 38 ALA B N 1
ATOM 2228 C CA . ALA B 1 38 ? -9.906 22.109 -5.484 1 97.88 38 ALA B CA 1
ATOM 2229 C C . ALA B 1 38 ? -10.172 21.016 -6.523 1 97.88 38 ALA B C 1
ATOM 2231 O O . ALA B 1 38 ? -11.258 20.438 -6.566 1 97.88 38 ALA B O 1
ATOM 2232 N N . GLU B 1 39 ? -9.164 20.703 -7.367 1 98.25 39 GLU B N 1
ATOM 2233 C CA . GLU B 1 39 ? -9.352 19.703 -8.422 1 98.25 39 GLU B CA 1
ATOM 2234 C C . GLU B 1 39 ? -9.5 18.312 -7.832 1 98.25 39 GLU B C 1
ATOM 2236 O O . GLU B 1 39 ? -10.359 17.531 -8.258 1 98.25 39 GLU B O 1
ATOM 2241 N N . LEU B 1 40 ? -8.672 17.969 -6.871 1 98.44 40 LEU B N 1
ATOM 2242 C CA . LEU B 1 40 ? -8.781 16.672 -6.215 1 98.44 40 LEU B CA 1
ATOM 2243 C C . LEU B 1 40 ? -10.141 16.516 -5.547 1 98.44 40 LEU B C 1
ATOM 2245 O O . LEU B 1 40 ? -10.789 15.477 -5.68 1 98.44 40 LEU B O 1
ATOM 2249 N N . ALA B 1 41 ? -10.539 17.547 -4.855 1 98.31 41 ALA B N 1
ATOM 2250 C CA . ALA B 1 41 ? -11.82 17.531 -4.16 1 98.31 41 ALA B CA 1
ATOM 2251 C C . ALA B 1 41 ? -12.969 17.312 -5.137 1 98.31 41 ALA B C 1
ATOM 2253 O O . ALA B 1 41 ? -13.922 16.594 -4.836 1 98.31 41 ALA B O 1
ATOM 2254 N N . ALA B 1 42 ? -12.867 17.938 -6.254 1 98.12 42 ALA B N 1
ATOM 2255 C CA . ALA B 1 42 ? -13.898 17.766 -7.277 1 98.12 42 ALA B CA 1
ATOM 2256 C C . ALA B 1 42 ? -13.961 16.328 -7.766 1 98.12 42 ALA B C 1
ATOM 2258 O O . ALA B 1 42 ? -15.047 15.773 -7.949 1 98.12 42 ALA B O 1
ATOM 2259 N N . ARG B 1 43 ? -12.812 15.703 -7.988 1 97.88 43 ARG B N 1
ATOM 2260 C CA . ARG B 1 43 ? -12.75 14.312 -8.43 1 97.88 43 ARG B CA 1
ATOM 2261 C C . ARG B 1 43 ? -13.312 13.367 -7.379 1 97.88 43 ARG B C 1
ATOM 2263 O O . ARG B 1 43 ? -14.047 12.438 -7.703 1 97.88 43 ARG B O 1
ATOM 2270 N N . VAL B 1 44 ? -12.961 13.625 -6.148 1 97.62 44 VAL B N 1
ATOM 2271 C CA . VAL B 1 44 ? -13.43 12.797 -5.047 1 97.62 44 VAL B CA 1
ATOM 2272 C C . VAL B 1 44 ? -14.945 12.914 -4.914 1 97.62 44 VAL B C 1
ATOM 2274 O O . VAL B 1 44 ? -15.633 11.922 -4.68 1 97.62 44 VAL B O 1
ATOM 2277 N N . ARG B 1 45 ? -15.445 14.109 -5.074 1 96.5 45 ARG B N 1
ATOM 2278 C CA . ARG B 1 45 ? -16.875 14.391 -4.91 1 96.5 45 ARG B CA 1
ATOM 2279 C C . ARG B 1 45 ? -17.703 13.555 -5.883 1 96.5 45 ARG B C 1
ATOM 2281 O O . ARG B 1 45 ? -18.828 13.156 -5.562 1 96.5 45 ARG B O 1
ATOM 2288 N N . GLU B 1 46 ? -17.188 13.258 -7.023 1 95 46 GLU B N 1
ATOM 2289 C C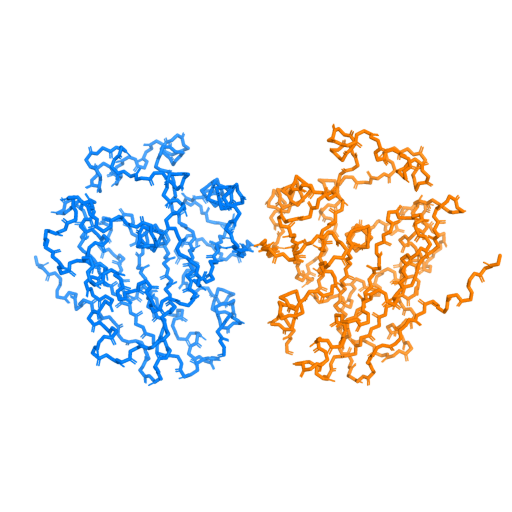A . GLU B 1 46 ? -17.906 12.5 -8.047 1 95 46 GLU B CA 1
ATOM 2290 C C . GLU B 1 46 ? -18.266 11.102 -7.555 1 95 46 GLU B C 1
ATOM 2292 O O . GLU B 1 46 ? -19.359 10.602 -7.82 1 95 46 GLU B O 1
ATOM 2297 N N . ASP B 1 47 ? -17.391 10.578 -6.77 1 92.88 47 ASP B N 1
ATOM 2298 C CA . ASP B 1 47 ? -17.594 9.188 -6.371 1 92.88 47 ASP B CA 1
ATOM 2299 C C . ASP B 1 47 ? -17.844 9.078 -4.871 1 92.88 47 ASP B C 1
ATOM 2301 O O . ASP B 1 47 ? -18.094 7.984 -4.359 1 92.88 47 ASP B O 1
ATOM 2305 N N . ALA B 1 48 ? -17.719 10.148 -4.164 1 93.69 48 ALA B N 1
ATOM 2306 C CA . ALA B 1 48 ? -17.984 10.188 -2.73 1 93.69 48 ALA B CA 1
ATOM 2307 C C . ALA B 1 48 ? -18.797 11.422 -2.357 1 93.69 48 ALA B C 1
ATOM 2309 O O . ALA B 1 48 ? -18.344 12.266 -1.581 1 93.69 48 ALA B O 1
ATOM 2310 N N . PRO B 1 49 ? -20 11.469 -2.814 1 92.44 49 PRO B N 1
ATOM 2311 C CA . PRO B 1 49 ? -20.828 12.672 -2.635 1 92.44 49 PRO B CA 1
ATOM 2312 C C . PRO B 1 49 ? -21.234 12.898 -1.182 1 92.44 49 PRO B C 1
ATOM 2314 O O . PRO B 1 49 ? -21.641 14 -0.814 1 92.44 49 PRO B O 1
ATOM 2317 N N . LEU B 1 50 ? -21.062 11.938 -0.32 1 94.12 50 LEU B N 1
ATOM 2318 C CA . LEU B 1 50 ? -21.5 12.078 1.061 1 94.12 50 LEU B CA 1
ATOM 2319 C C . LEU B 1 50 ? -20.359 12.508 1.966 1 94.12 50 LEU B C 1
ATOM 2321 O O . LEU B 1 50 ? -20.562 12.781 3.15 1 94.12 50 LEU B O 1
ATOM 2325 N N . ALA B 1 51 ? -19.188 12.57 1.404 1 96.25 51 ALA B N 1
ATOM 2326 C CA . ALA B 1 51 ? -18.031 12.992 2.189 1 96.25 51 ALA B 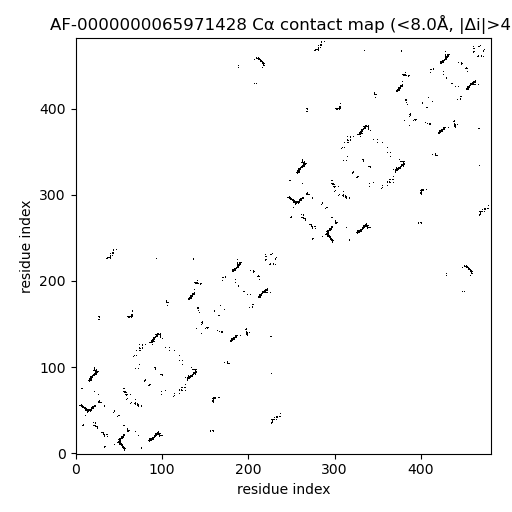CA 1
ATOM 2327 C C . ALA B 1 51 ? -17.859 14.508 2.158 1 96.25 51 ALA B C 1
ATOM 2329 O O . ALA B 1 51 ? -17.734 15.102 1.085 1 96.25 51 ALA B O 1
ATOM 2330 N N . SER B 1 52 ? -17.906 15.125 3.32 1 98.19 52 SER B N 1
ATOM 2331 C CA . SER B 1 52 ? -17.531 16.531 3.381 1 98.19 52 SER B CA 1
ATOM 2332 C C . SER B 1 52 ? -16.047 16.719 3.096 1 98.19 52 SER B C 1
ATOM 2334 O O . SER B 1 52 ? -15.242 15.82 3.363 1 98.19 52 SER B O 1
ATOM 2336 N N . GLN B 1 53 ? -15.719 17.812 2.449 1 98.56 53 GLN B N 1
ATOM 2337 C CA . GLN B 1 53 ? -14.328 18.078 2.092 1 98.56 53 GLN B CA 1
ATOM 2338 C C . GLN B 1 53 ? -13.938 19.516 2.424 1 98.56 53 GLN B C 1
ATOM 2340 O O . GLN B 1 53 ? -14.602 20.453 1.981 1 98.56 53 GLN B O 1
ATOM 2345 N N . TYR B 1 54 ? -12.906 19.625 3.23 1 98.31 54 TYR B N 1
ATOM 2346 C CA . TYR B 1 54 ? -12.375 20.922 3.658 1 98.31 54 TYR B CA 1
ATOM 2347 C C . TYR B 1 54 ? -10.859 20.969 3.5 1 98.31 54 TYR B C 1
ATOM 2349 O O . TYR B 1 54 ? -10.211 19.938 3.355 1 98.31 54 TYR B O 1
ATOM 2357 N N . ALA B 1 55 ? -10.367 22.125 3.488 1 98.44 55 ALA B N 1
ATOM 2358 C CA . ALA B 1 55 ? -8.922 22.344 3.59 1 98.44 55 ALA B CA 1
ATOM 2359 C C . ALA B 1 55 ? -8.609 23.5 4.535 1 98.44 55 ALA B C 1
ATOM 2361 O O . ALA B 1 55 ? -9.344 24.5 4.582 1 98.44 55 ALA B O 1
ATOM 2362 N N . VAL B 1 56 ? -7.539 23.375 5.281 1 97.56 56 VAL B N 1
ATOM 2363 C CA . VAL B 1 56 ? -7.195 24.422 6.23 1 97.56 56 VAL B CA 1
ATOM 2364 C C . VAL B 1 56 ? -5.797 24.953 5.93 1 97.56 56 VAL B C 1
ATOM 2366 O O . VAL B 1 56 ? -5.027 24.312 5.203 1 97.56 56 VAL B O 1
ATOM 2369 N N . THR B 1 57 ? -5.555 26.078 6.457 1 95.88 57 THR B N 1
ATOM 2370 C CA . THR B 1 57 ? -4.266 26.719 6.254 1 95.88 57 THR B CA 1
ATOM 2371 C C . THR B 1 57 ? -3.438 26.688 7.539 1 95.88 57 THR B C 1
ATOM 2373 O O . THR B 1 57 ? -3.889 26.156 8.562 1 95.88 57 THR B O 1
ATOM 2376 N N . TYR B 1 58 ? -2.254 27.047 7.484 1 96.62 58 TYR B N 1
ATOM 2377 C CA . TYR B 1 58 ? -1.341 27.297 8.594 1 96.62 58 TYR B CA 1
ATOM 2378 C C . TYR B 1 58 ? -0.41 28.453 8.289 1 96.62 58 TYR B C 1
ATOM 2380 O O . TYR B 1 58 ? -0.215 28.812 7.125 1 96.62 58 TYR B O 1
ATOM 2388 N N . ARG B 1 59 ? 0.073 29.094 9.273 1 95.94 59 ARG B N 1
ATOM 2389 C CA . ARG B 1 59 ? 1 30.203 9.062 1 95.94 59 ARG B CA 1
ATOM 2390 C C . ARG B 1 59 ? 2.322 29.703 8.484 1 95.94 59 ARG B C 1
ATOM 2392 O O . ARG B 1 59 ? 2.738 28.578 8.75 1 95.94 59 ARG B O 1
ATOM 2399 N N . LEU B 1 60 ? 2.975 30.562 7.73 1 97.38 60 LEU B N 1
ATOM 2400 C CA . LEU B 1 60 ? 4.16 30.141 6.988 1 97.38 60 LEU B CA 1
ATOM 2401 C C . LEU B 1 60 ? 5.43 30.672 7.652 1 97.38 60 LEU B C 1
ATOM 2403 O O . LEU B 1 60 ? 5.391 31.656 8.383 1 97.38 60 LEU B O 1
ATOM 2407 N N . SER B 1 61 ? 6.422 29.953 7.469 1 97.38 61 SER B N 1
ATOM 2408 C CA . SER B 1 61 ? 7.758 30.422 7.801 1 97.38 61 SER B CA 1
ATOM 2409 C C . SER B 1 61 ? 8.25 31.453 6.785 1 97.38 61 SER B C 1
ATOM 2411 O O . SER B 1 61 ? 7.844 31.422 5.621 1 97.38 61 SER B O 1
ATOM 2413 N N . PRO B 1 62 ? 9.102 32.469 7.176 1 96.94 62 PRO B N 1
ATOM 2414 C CA . PRO B 1 62 ? 9.805 32.5 8.461 1 96.94 62 PRO B CA 1
ATOM 2415 C C . PRO B 1 62 ? 9.023 33.281 9.531 1 96.94 62 PRO B C 1
ATOM 2417 O O . PRO B 1 62 ? 9.539 33.5 10.625 1 96.94 62 PRO B O 1
ATOM 2420 N N . GLU B 1 63 ? 7.773 33.625 9.25 1 96.38 63 GLU B N 1
ATOM 2421 C CA . GLU B 1 63 ? 6.992 34.344 10.258 1 96.38 63 GLU B CA 1
ATOM 2422 C C . GLU B 1 63 ? 6.809 33.469 11.516 1 96.38 63 GLU B C 1
ATOM 2424 O O . GLU B 1 63 ? 6.746 34 12.625 1 96.38 63 GLU B O 1
ATOM 2429 N N . VAL B 1 64 ? 6.629 32.25 11.383 1 95.62 64 VAL B N 1
ATOM 2430 C CA . VAL B 1 64 ? 6.59 31.297 12.484 1 95.62 64 VAL B CA 1
ATOM 2431 C C . VAL B 1 64 ? 7.52 30.109 12.195 1 95.62 64 VAL B C 1
ATOM 2433 O O . VAL B 1 64 ? 8 29.969 11.07 1 95.62 64 VAL B O 1
ATOM 2436 N N . GLN B 1 65 ? 7.766 29.344 13.172 1 95.88 65 GLN B N 1
ATOM 2437 C CA . GLN B 1 65 ? 8.562 28.125 13.039 1 95.88 65 GLN B CA 1
ATOM 2438 C C . GLN B 1 65 ? 7.871 26.938 13.703 1 95.88 65 GLN B C 1
ATOM 2440 O O . GLN B 1 65 ? 6.914 27.109 14.461 1 95.88 65 GLN B O 1
ATOM 2445 N N . HIS B 1 66 ? 8.305 25.75 13.375 1 94.31 66 HIS B N 1
ATOM 2446 C CA . HIS B 1 66 ? 7.844 24.562 14.07 1 94.31 66 HIS B CA 1
ATOM 2447 C C . HIS B 1 66 ? 7.992 24.719 15.578 1 94.31 66 HIS B C 1
ATOM 2449 O O . HIS B 1 66 ? 8.969 25.297 16.047 1 94.31 66 HIS B O 1
ATOM 2455 N N . PRO B 1 67 ? 6.922 24.344 16.266 1 95.12 67 PRO B N 1
ATOM 2456 C CA . PRO B 1 67 ? 5.781 23.5 15.891 1 95.12 67 PRO B CA 1
ATOM 2457 C C . PRO B 1 67 ? 4.5 24.297 15.672 1 95.12 67 PRO B C 1
ATOM 2459 O O . PRO B 1 67 ? 3.4 23.75 15.758 1 95.12 67 PRO B O 1
ATOM 2462 N N . VAL B 1 68 ? 4.625 25.562 15.406 1 94.06 68 VAL B N 1
ATOM 2463 C CA . VAL B 1 68 ? 3.459 26.438 15.266 1 94.06 68 VAL B CA 1
ATOM 2464 C C . VAL B 1 68 ? 2.609 25.969 14.086 1 94.06 68 VAL B C 1
ATOM 2466 O O . VAL B 1 68 ? 1.379 26.047 14.133 1 94.06 68 VAL B O 1
ATOM 2469 N N . HIS B 1 69 ? 3.27 25.469 13.008 1 96.19 69 HIS B N 1
ATOM 2470 C CA . HIS B 1 69 ? 2.545 24.938 11.859 1 96.19 69 HIS B CA 1
ATOM 2471 C C . HIS B 1 69 ? 1.566 23.844 12.273 1 96.19 69 HIS B C 1
ATOM 2473 O O . HIS B 1 69 ? 0.405 23.859 11.859 1 96.19 69 HIS B O 1
ATOM 2479 N N . VAL B 1 70 ? 2.043 22.938 13.117 1 96.75 70 VAL B N 1
ATOM 2480 C CA . VAL B 1 70 ? 1.228 21.828 13.594 1 96.75 70 VAL B CA 1
ATOM 2481 C C . VAL B 1 70 ? 0.098 22.359 14.477 1 96.75 70 VAL B C 1
ATOM 2483 O O . VAL B 1 70 ? -1.055 21.938 14.328 1 96.75 70 VAL B O 1
ATOM 2486 N N . ALA B 1 71 ? 0.449 23.297 15.328 1 95.06 71 ALA B N 1
ATOM 2487 C CA . ALA B 1 71 ? -0.538 23.875 16.234 1 95.06 71 ALA B CA 1
ATOM 2488 C C . ALA B 1 71 ? -1.659 24.562 15.461 1 95.06 71 ALA B C 1
ATOM 2490 O O . ALA B 1 71 ? -2.832 24.453 15.82 1 95.06 71 ALA B O 1
ATOM 2491 N N . ASP B 1 72 ? -1.273 25.281 14.398 1 95.06 72 ASP B N 1
ATOM 2492 C CA . ASP B 1 72 ? -2.266 25.938 13.555 1 95.06 72 ASP B CA 1
ATOM 2493 C C . ASP B 1 72 ? -3.221 24.922 12.938 1 95.06 72 ASP B C 1
ATOM 2495 O O . ASP B 1 72 ? -4.438 25.125 12.93 1 95.06 72 ASP B O 1
ATOM 2499 N N . CYS B 1 73 ? -2.705 23.828 12.438 1 97.12 73 CYS B N 1
ATOM 2500 C CA . CYS B 1 73 ? -3.529 22.797 11.828 1 97.12 73 CYS B CA 1
ATOM 2501 C C . CYS B 1 73 ? -4.48 22.188 12.844 1 97.12 73 CYS B C 1
ATOM 2503 O O . CYS B 1 73 ? -5.672 22.031 12.57 1 97.12 73 CYS B O 1
ATOM 2505 N N . VAL B 1 74 ? -3.957 21.859 14 1 96.62 74 VAL B N 1
ATOM 2506 C CA . VAL B 1 74 ? -4.766 21.266 15.055 1 96.62 74 VAL B CA 1
ATOM 2507 C C . VAL B 1 74 ? -5.895 22.219 15.445 1 96.62 74 VAL B C 1
ATOM 2509 O O . VAL B 1 74 ? -7.039 21.797 15.617 1 96.62 74 VAL B O 1
ATOM 2512 N N . GLU B 1 75 ? -5.547 23.469 15.539 1 94.5 75 GLU B N 1
ATOM 2513 C CA . GLU B 1 75 ? -6.543 24.469 15.891 1 94.5 75 GLU B CA 1
ATOM 2514 C C . GLU B 1 75 ? -7.672 24.516 14.859 1 94.5 75 GLU B C 1
ATOM 2516 O O . GLU B 1 75 ? -8.844 24.422 15.219 1 94.5 75 GLU B O 1
ATOM 2521 N N . HIS B 1 76 ? -7.324 24.625 13.641 1 96.38 76 HIS B N 1
ATOM 2522 C CA . HIS B 1 76 ? -8.328 24.766 12.594 1 96.38 76 HIS B CA 1
ATOM 2523 C C . HIS B 1 76 ? -9.133 23.484 12.43 1 96.38 76 HIS B C 1
ATOM 2525 O O . HIS B 1 76 ? -10.352 23.531 12.258 1 96.38 76 HIS B O 1
ATOM 2531 N N . ILE B 1 77 ? -8.492 22.297 12.516 1 97.88 77 ILE B N 1
ATOM 2532 C CA . ILE B 1 77 ? -9.18 21.031 12.328 1 97.88 77 ILE B CA 1
ATOM 2533 C C . ILE B 1 77 ? -10.125 20.781 13.5 1 97.88 77 ILE B C 1
ATOM 2535 O O . ILE B 1 77 ? -11.266 20.344 13.305 1 97.88 77 ILE B O 1
ATOM 2539 N N . SER B 1 78 ? -9.656 21.047 14.695 1 96.81 78 SER B N 1
ATOM 2540 C CA . SER B 1 78 ? -10.516 20.875 15.859 1 96.81 78 SER B CA 1
ATOM 2541 C C . SER B 1 78 ? -11.75 21.766 15.781 1 96.81 78 SER B C 1
ATOM 2543 O O . SER B 1 78 ? -12.859 21.344 16.125 1 96.81 78 SER B O 1
ATOM 2545 N N . GLN B 1 79 ? -11.547 23 15.336 1 95.38 79 GLN B N 1
ATOM 2546 C CA . GLN B 1 79 ? -12.68 23.906 15.156 1 95.38 79 GLN B CA 1
ATOM 2547 C C . GLN B 1 79 ? -13.664 23.359 14.125 1 95.38 79 GLN B C 1
ATOM 2549 O O . GLN B 1 79 ? -14.875 23.406 14.336 1 95.38 79 GLN B O 1
ATOM 2554 N N . LEU B 1 80 ? -13.148 22.828 13.078 1 96.19 80 LEU B N 1
ATOM 2555 C CA . LEU B 1 80 ? -13.977 22.25 12.023 1 96.19 80 LEU B CA 1
ATOM 2556 C C . LEU B 1 80 ? -14.781 21.062 12.547 1 96.19 80 LEU B C 1
ATOM 2558 O O . LEU B 1 80 ? -15.953 20.906 12.211 1 96.19 80 LEU B O 1
ATOM 2562 N N . ILE B 1 81 ? -14.125 20.188 13.344 1 97.81 81 ILE B N 1
ATOM 2563 C CA . ILE B 1 81 ? -14.773 19.016 13.898 1 97.81 81 ILE B CA 1
ATOM 2564 C C . ILE B 1 81 ? -15.992 19.438 14.719 1 97.81 81 ILE B C 1
ATOM 2566 O O . ILE B 1 81 ? -17.078 18.875 14.555 1 97.81 81 ILE B O 1
ATOM 2570 N N . VAL B 1 82 ? -15.844 20.453 15.492 1 97 82 VAL B N 1
ATOM 2571 C CA . VAL B 1 82 ? -16.906 20.906 16.375 1 97 82 VAL B CA 1
ATOM 2572 C C . VAL B 1 82 ? -17.984 21.641 15.562 1 97 82 VAL B C 1
ATOM 2574 O O . VAL B 1 82 ? -19.172 21.328 15.688 1 97 82 VAL B O 1
ATOM 2577 N N . GLU B 1 83 ? -17.578 22.531 14.742 1 96.06 83 GLU B N 1
ATOM 2578 C CA . GLU B 1 83 ? -18.5 23.406 14.008 1 96.06 83 GLU B CA 1
ATOM 2579 C C . GLU B 1 83 ? -19.344 22.609 13.023 1 96.06 83 GLU B C 1
ATOM 2581 O O . GLU B 1 83 ? -20.531 22.906 12.82 1 96.06 83 GLU B O 1
ATOM 2586 N N . LYS B 1 84 ? -18.703 21.594 12.383 1 97.25 84 LYS B N 1
ATOM 2587 C CA . LYS B 1 84 ? -19.391 20.891 11.297 1 97.25 84 LYS B CA 1
ATOM 2588 C C . LYS B 1 84 ? -19.906 19.531 11.766 1 97.25 84 LYS B C 1
ATOM 2590 O O . LYS B 1 84 ? -20.562 18.812 11 1 97.25 84 LYS B O 1
ATOM 2595 N N . GLY B 1 85 ? -19.594 19.172 13.023 1 97.5 85 GLY B N 1
ATOM 2596 C CA . GLY B 1 85 ? -20.062 17.891 13.555 1 97.5 85 GLY B CA 1
ATOM 2597 C C . GLY B 1 85 ? -19.391 16.703 12.898 1 97.5 85 GLY B C 1
ATOM 2598 O O . GLY B 1 85 ? -20.062 15.711 12.57 1 97.5 85 GLY B O 1
ATOM 2599 N N . ILE B 1 86 ? -18.109 16.828 12.648 1 98.06 86 ILE B N 1
ATOM 2600 C CA . ILE B 1 86 ? -17.375 15.75 12 1 98.06 86 ILE B CA 1
ATOM 2601 C C . ILE B 1 86 ? -17.203 14.594 12.977 1 98.06 86 ILE B C 1
ATOM 2603 O O . ILE B 1 86 ? -16.719 14.773 14.094 1 98.06 86 ILE B O 1
ATOM 2607 N N . ARG B 1 87 ? -17.578 13.391 12.57 1 97.69 87 ARG B N 1
ATOM 2608 C CA . ARG B 1 87 ? -17.469 12.203 13.406 1 97.69 87 ARG B CA 1
ATOM 2609 C C . ARG B 1 87 ? -16.297 11.328 12.969 1 97.69 87 ARG B C 1
ATOM 2611 O O . ARG B 1 87 ? -15.641 10.695 13.797 1 97.69 87 ARG B O 1
ATOM 2618 N N . LYS B 1 88 ? -16.125 11.219 11.688 1 97.88 88 LYS B N 1
ATOM 2619 C CA . LYS B 1 88 ? -15 10.492 11.102 1 97.88 88 LYS B CA 1
ATOM 2620 C C . LYS B 1 88 ? -14.133 11.414 10.25 1 97.88 88 LYS B C 1
ATOM 2622 O O . LYS B 1 88 ? -14.602 11.953 9.242 1 97.88 88 LYS B O 1
ATOM 2627 N N . LEU B 1 89 ? -12.914 11.586 10.664 1 98.38 89 LEU B N 1
ATOM 2628 C CA . LEU B 1 89 ? -12.008 12.508 9.992 1 98.38 89 LEU B CA 1
ATOM 2629 C C . LEU B 1 89 ? -10.992 11.742 9.148 1 98.38 89 LEU B C 1
ATOM 2631 O O . LEU B 1 89 ? -10.305 10.852 9.648 1 98.38 89 LEU B O 1
ATOM 2635 N N . HIS B 1 90 ? -10.938 11.969 7.895 1 98.69 90 HIS B N 1
ATOM 2636 C CA . HIS B 1 90 ? -9.859 11.555 7 1 98.69 90 HIS B CA 1
ATOM 2637 C C . HIS B 1 90 ? -8.914 12.711 6.699 1 98.69 90 HIS B C 1
ATOM 2639 O O . HIS B 1 90 ? -9.336 13.734 6.148 1 98.69 90 HIS B O 1
ATOM 2645 N N . LEU B 1 91 ? -7.719 12.57 7.117 1 98.81 91 LEU B N 1
ATOM 2646 C CA . LEU B 1 91 ? -6.719 13.625 6.965 1 98.81 91 LEU B CA 1
ATOM 2647 C C . LEU B 1 91 ? -5.797 13.32 5.789 1 98.81 91 LEU B C 1
ATOM 2649 O O . LEU B 1 91 ? -5.289 12.203 5.66 1 98.81 91 LEU B O 1
ATOM 2653 N N . LEU B 1 92 ? -5.641 14.25 4.871 1 98.88 92 LEU B N 1
ATOM 2654 C CA . LEU B 1 92 ? -4.746 14.086 3.729 1 98.88 92 LEU B CA 1
ATOM 2655 C C . LEU B 1 92 ? -3.799 15.273 3.609 1 98.88 92 LEU B C 1
ATOM 2657 O O . LEU B 1 92 ? -4.238 16.422 3.596 1 98.88 92 LEU B O 1
ATOM 2661 N N . GLY B 1 93 ? -2.564 15.008 3.551 1 98.88 93 GLY B N 1
ATOM 2662 C CA . GLY B 1 93 ? -1.562 16.047 3.352 1 98.88 93 GLY B CA 1
ATOM 2663 C C . GLY B 1 93 ? -0.632 15.75 2.188 1 98.88 93 GLY B C 1
ATOM 2664 O O . GLY B 1 93 ? -0.291 14.594 1.93 1 98.88 93 GLY B O 1
ATOM 2665 N N . HIS B 1 94 ? -0.209 16.797 1.521 1 98.88 94 HIS B N 1
ATOM 2666 C CA . HIS B 1 94 ? 0.747 16.672 0.425 1 98.88 94 HIS B CA 1
ATOM 2667 C C . HIS B 1 94 ? 2.049 17.406 0.753 1 98.88 94 HIS B C 1
ATOM 2669 O O . HIS B 1 94 ? 2.031 18.531 1.241 1 98.88 94 HIS B O 1
ATOM 2675 N N . SER B 1 95 ? 3.197 16.734 0.425 1 98.75 95 SER B N 1
ATOM 2676 C CA . SER B 1 95 ? 4.5 17.328 0.7 1 98.75 95 SER B CA 1
ATOM 2677 C C . SER B 1 95 ? 4.652 17.672 2.18 1 98.75 95 SER B C 1
ATOM 2679 O O . SER B 1 95 ? 4.488 16.797 3.037 1 98.75 95 SER B O 1
ATOM 2681 N N . VAL B 1 96 ? 4.871 18.953 2.549 1 98.81 96 VAL B N 1
ATOM 2682 C CA . VAL B 1 96 ? 5.008 19.281 3.965 1 98.81 96 VAL B CA 1
ATOM 2683 C C . VAL B 1 96 ? 3.652 19.156 4.66 1 98.81 96 VAL B C 1
ATOM 2685 O O . VAL B 1 96 ? 3.586 18.984 5.879 1 98.81 96 VAL B O 1
ATOM 2688 N N . GLY B 1 97 ? 2.521 19.188 3.883 1 98.75 97 GLY B N 1
ATOM 2689 C CA . GLY B 1 97 ? 1.233 18.844 4.461 1 98.75 97 GLY B CA 1
ATOM 2690 C C . GLY B 1 97 ? 1.188 17.422 5 1 98.75 97 GLY B C 1
ATOM 2691 O O . GLY B 1 97 ? 0.566 17.172 6.031 1 98.75 97 GLY B O 1
ATOM 2692 N N . ALA B 1 98 ? 1.779 16.516 4.246 1 98.88 98 ALA B N 1
ATOM 2693 C CA . ALA B 1 98 ? 1.911 15.141 4.738 1 98.88 98 ALA B CA 1
ATOM 2694 C C . ALA B 1 98 ? 2.779 15.094 5.992 1 98.88 98 ALA B C 1
ATOM 2696 O O . ALA B 1 98 ? 2.494 14.336 6.922 1 98.88 98 ALA B O 1
ATOM 2697 N N . THR B 1 99 ? 3.836 15.906 6.016 1 98.69 99 THR B N 1
ATOM 2698 C CA . THR B 1 99 ? 4.688 16.031 7.191 1 98.69 99 THR B CA 1
ATOM 2699 C C . THR B 1 99 ? 3.877 16.484 8.398 1 98.69 99 THR B C 1
ATOM 2701 O O . THR B 1 99 ? 3.988 15.914 9.484 1 98.69 99 THR B O 1
ATOM 2704 N N . LEU B 1 100 ? 3.061 17.453 8.164 1 98.56 100 LEU B N 1
ATOM 2705 C CA . LEU B 1 100 ? 2.229 17.984 9.242 1 98.56 100 LEU B CA 1
ATOM 2706 C C . LEU B 1 100 ? 1.227 16.938 9.719 1 98.56 100 LEU B C 1
ATOM 2708 O O . LEU B 1 100 ? 0.97 16.828 10.922 1 98.56 100 LEU B O 1
ATOM 2712 N N . CYS B 1 101 ? 0.631 16.172 8.82 1 98.81 101 CYS B N 1
ATOM 2713 C CA . CYS B 1 101 ? -0.244 15.062 9.203 1 98.81 101 CYS B CA 1
ATOM 2714 C C . CYS B 1 101 ? 0.482 14.086 10.125 1 98.81 101 CYS B C 1
ATOM 2716 O O . CYS B 1 101 ? -0.054 13.688 11.156 1 98.81 101 CYS B O 1
ATOM 2718 N N . TRP B 1 102 ? 1.696 13.703 9.727 1 98.56 102 TRP B N 1
ATOM 2719 C CA . TRP B 1 102 ? 2.5 12.797 10.547 1 98.56 102 TRP B CA 1
ATOM 2720 C C . TRP B 1 102 ? 2.734 13.383 11.938 1 98.56 102 TRP B C 1
ATOM 2722 O O . TRP B 1 102 ? 2.592 12.68 12.938 1 98.56 102 TRP B O 1
ATOM 2732 N N . GLN B 1 103 ? 3.045 14.664 11.953 1 97.5 103 GLN B N 1
ATOM 2733 C CA . GLN B 1 103 ? 3.357 15.312 13.219 1 97.5 103 GLN B CA 1
ATOM 2734 C C . GLN B 1 103 ? 2.115 15.422 14.102 1 97.5 103 GLN B C 1
ATOM 2736 O O . GLN B 1 103 ? 2.209 15.344 15.328 1 97.5 103 GLN B O 1
ATOM 2741 N N . ILE B 1 104 ? 0.964 15.602 13.508 1 97.56 104 ILE B N 1
ATOM 2742 C CA . ILE B 1 104 ? -0.282 15.578 14.266 1 97.56 104 ILE B CA 1
ATOM 2743 C C . ILE B 1 104 ? -0.482 14.203 14.898 1 97.56 104 ILE B C 1
ATOM 2745 O O . ILE B 1 104 ? -0.862 14.094 16.062 1 97.56 104 ILE B O 1
ATOM 2749 N N . LEU B 1 105 ? -0.184 13.125 14.195 1 97.69 105 LEU B N 1
ATOM 2750 C CA . LEU B 1 105 ? -0.325 11.75 14.672 1 97.69 105 LEU B CA 1
ATOM 2751 C C . LEU B 1 105 ? 0.582 11.492 15.867 1 97.69 105 LEU B C 1
ATOM 2753 O O . LEU B 1 105 ? 0.25 10.695 16.75 1 97.69 105 LEU B O 1
ATOM 2757 N N . THR B 1 106 ? 1.729 12.258 15.93 1 96.75 106 THR B N 1
ATOM 2758 C CA . THR B 1 106 ? 2.773 11.805 16.844 1 96.75 106 THR B CA 1
ATOM 2759 C C . THR B 1 106 ? 3.113 12.898 17.859 1 96.75 106 THR B C 1
ATOM 2761 O O . THR B 1 106 ? 3.969 12.703 18.719 1 96.75 106 THR B O 1
ATOM 2764 N N . ALA B 1 107 ? 2.436 14.008 17.734 1 93.56 107 ALA B N 1
ATOM 2765 C CA . ALA B 1 107 ? 2.738 15.117 18.625 1 93.56 107 ALA B CA 1
ATOM 2766 C C . ALA B 1 107 ? 2.615 14.703 20.094 1 93.56 107 ALA B C 1
ATOM 2768 O O . ALA B 1 107 ? 1.722 13.93 20.453 1 93.56 107 ALA B O 1
ATOM 2769 N N . LEU B 1 108 ? 3.473 15.203 20.875 1 87.38 108 LEU B N 1
ATOM 2770 C CA . LEU B 1 108 ? 3.412 15.008 22.328 1 87.38 108 LEU B CA 1
ATOM 2771 C C . LEU B 1 108 ? 2.615 16.125 23 1 87.38 108 LEU B C 1
ATOM 2773 O O . LEU B 1 108 ? 3.041 17.281 23 1 87.38 108 LEU B O 1
ATOM 2777 N N . PRO B 1 109 ? 1.536 15.758 23.547 1 81.5 109 PRO B N 1
ATOM 2778 C CA . PRO B 1 109 ? 0.684 16.812 24.125 1 81.5 109 PRO B CA 1
ATOM 2779 C C . PRO B 1 109 ? 1.395 17.625 25.203 1 81.5 109 PRO B C 1
ATOM 2781 O O . PRO B 1 109 ? 1.073 18.797 25.406 1 81.5 109 PRO B O 1
ATOM 2784 N N . GLY B 1 110 ? 2.406 17.078 25.828 1 80 110 GLY B N 1
ATOM 2785 C CA . GLY B 1 110 ? 3.078 17.766 26.922 1 80 110 GLY B CA 1
ATOM 2786 C C . GLY B 1 110 ? 4.34 18.5 26.484 1 80 110 GLY B C 1
ATOM 2787 O O . GLY B 1 110 ? 5.035 19.094 27.312 1 80 110 GLY B O 1
ATOM 2788 N N . ASP B 1 111 ? 4.488 18.375 25.141 1 82 111 ASP B N 1
ATOM 2789 C CA . ASP B 1 111 ? 5.652 19.094 24.625 1 82 111 ASP B CA 1
ATOM 2790 C C . ASP B 1 111 ? 5.492 20.609 24.797 1 82 111 ASP B C 1
ATOM 2792 O O . ASP B 1 111 ? 4.527 21.203 24.312 1 82 111 ASP B O 1
ATOM 2796 N N . ARG B 1 112 ? 6.406 21.25 25.406 1 77.62 112 ARG B N 1
ATOM 2797 C CA . ARG B 1 112 ? 6.324 22.656 25.797 1 77.62 112 ARG B CA 1
ATOM 2798 C C . ARG B 1 112 ? 6.453 23.578 24.578 1 77.62 112 ARG B C 1
ATOM 2800 O O . ARG B 1 112 ? 6.215 24.781 24.672 1 77.62 112 ARG B O 1
ATOM 2807 N N . ARG B 1 113 ? 6.855 23.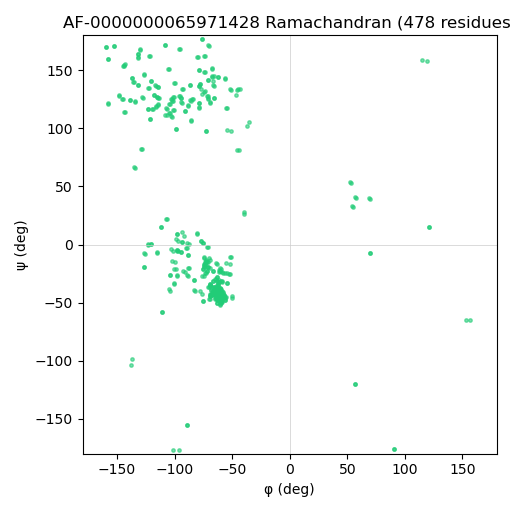047 23.625 1 82 113 ARG B N 1
ATOM 2808 C CA . ARG B 1 113 ? 7 23.859 22.422 1 82 113 ARG B CA 1
ATOM 2809 C C . ARG B 1 113 ? 5.637 24.188 21.812 1 82 113 ARG B C 1
ATOM 2811 O O . ARG B 1 113 ? 5.508 25.156 21.062 1 82 113 ARG B O 1
ATOM 2818 N N . TYR B 1 114 ? 4.688 23.375 22.094 1 81.75 114 TYR B N 1
ATOM 2819 C CA . TYR B 1 114 ? 3.324 23.641 21.656 1 81.75 114 TYR B CA 1
ATOM 2820 C C . TYR B 1 114 ? 2.656 24.672 22.562 1 81.75 114 TYR B C 1
ATOM 2822 O O . TYR B 1 114 ? 3.086 24.891 23.688 1 81.75 114 TYR B O 1
ATOM 2830 N N . PRO B 1 115 ? 1.704 25.422 21.875 1 73.19 115 PRO B N 1
ATOM 2831 C CA . PRO B 1 115 ? 1.021 26.391 22.734 1 73.19 115 PRO B CA 1
ATOM 2832 C C . PRO B 1 115 ? 0.6 25.797 24.078 1 73.19 115 PRO B C 1
ATOM 2834 O O . PRO B 1 115 ? 0.228 24.625 24.156 1 73.19 115 PRO B O 1
ATOM 2837 N N . GLU B 1 116 ? 0.92 26.609 25.047 1 65.25 116 GLU B N 1
ATOM 2838 C CA . GLU B 1 116 ? 0.697 26.203 26.422 1 65.25 116 GLU B CA 1
ATOM 2839 C C . GLU B 1 116 ? -0.793 26.094 26.734 1 65.25 116 GLU B C 1
ATOM 2841 O O . GLU B 1 116 ? -1.614 26.75 26.078 1 65.25 116 GLU B O 1
ATOM 2846 N N . GLY B 1 117 ? -1.114 25.125 27.562 1 64.62 117 GLY B N 1
ATOM 2847 C CA . GLY B 1 117 ? -2.395 25.016 28.234 1 64.62 117 GLY B CA 1
ATOM 2848 C C . GLY B 1 117 ? -3.191 23.797 27.812 1 64.62 117 GLY B C 1
ATOM 2849 O O . GLY B 1 117 ? -2.805 23.078 26.875 1 64.62 117 GLY B O 1
ATOM 2850 N N . PRO B 1 118 ? -4.047 23.422 28.562 1 69.81 118 PRO B N 1
ATOM 2851 C CA . PRO B 1 118 ? -4.961 22.297 28.375 1 69.81 118 PRO B CA 1
ATOM 2852 C C . PRO B 1 118 ? -5.691 22.359 27.031 1 69.81 118 PRO B C 1
ATOM 2854 O O . PRO B 1 118 ? -6.102 21.312 26.5 1 69.81 118 PRO B O 1
ATOM 2857 N N . ASP B 1 119 ? -5.523 23.516 26.438 1 87.38 119 ASP B N 1
ATOM 2858 C CA . ASP B 1 119 ? -6.316 23.734 25.234 1 87.38 119 ASP B CA 1
ATOM 2859 C C . ASP B 1 119 ? -5.742 22.969 24.047 1 87.38 119 ASP B C 1
ATOM 2861 O O . ASP B 1 119 ? -6.445 22.188 23.406 1 87.38 119 ASP B O 1
ATOM 2865 N N . PHE B 1 120 ? -4.449 23 23.922 1 91.69 120 PHE B N 1
ATOM 2866 C CA . PHE B 1 120 ? -3.852 22.312 22.797 1 91.69 120 PHE B CA 1
ATOM 2867 C C . PHE B 1 120 ? -3.994 20.797 22.938 1 91.69 120 PHE B C 1
ATOM 2869 O O . PHE B 1 120 ? -4.363 20.109 21.984 1 91.69 120 PHE B O 1
ATOM 2876 N N . ALA B 1 121 ? -3.674 20.328 24.141 1 93.12 121 ALA B N 1
ATOM 2877 C CA . ALA B 1 121 ? -3.744 18.891 24.406 1 93.12 121 ALA B CA 1
ATOM 2878 C C . ALA B 1 121 ? -5.148 18.344 24.141 1 93.12 121 ALA B C 1
ATOM 2880 O O . ALA B 1 121 ? -5.309 17.266 23.562 1 93.12 121 ALA B O 1
ATOM 2881 N N . MET B 1 122 ? -6.105 19.094 24.562 1 95.06 122 MET B N 1
ATOM 2882 C CA . MET B 1 122 ? -7.492 18.688 24.375 1 95.06 122 MET B CA 1
ATOM 2883 C C . MET B 1 122 ? -7.875 18.703 22.891 1 95.06 122 MET B C 1
ATOM 2885 O O . MET B 1 122 ? -8.531 17.781 22.406 1 95.06 122 MET B O 1
ATOM 2889 N N . LYS B 1 123 ? -7.449 19.734 22.203 1 95.56 123 LYS B N 1
ATOM 2890 C CA . LYS B 1 123 ? -7.742 19.844 20.766 1 95.56 123 LYS B CA 1
ATOM 2891 C C . LYS B 1 123 ? -7.051 18.734 19.984 1 95.56 123 LYS B C 1
ATOM 2893 O O . LYS B 1 123 ? -7.648 18.141 19.078 1 95.56 123 LYS B O 1
ATOM 2898 N N . LEU B 1 124 ? -5.832 18.484 20.344 1 96.44 124 LEU B N 1
ATOM 2899 C CA . LEU B 1 124 ? -5.086 17.406 19.703 1 96.44 124 LEU B CA 1
ATOM 2900 C C . LEU B 1 124 ? -5.773 16.062 19.922 1 96.44 124 LEU B C 1
ATOM 2902 O O . LEU B 1 124 ? -5.898 15.266 19 1 96.44 124 LEU B O 1
ATOM 2906 N N . ALA B 1 125 ? -6.199 15.859 21.141 1 95.81 125 ALA B N 1
ATOM 2907 C CA . ALA B 1 125 ? -6.902 14.625 21.469 1 95.81 125 ALA B CA 1
ATOM 2908 C C . ALA B 1 125 ? -8.18 14.484 20.641 1 95.81 125 ALA B C 1
ATOM 2910 O O . ALA B 1 125 ? -8.5 13.391 20.156 1 95.81 125 ALA B O 1
ATOM 2911 N N . LEU B 1 126 ? -8.875 15.57 20.516 1 96.88 126 LEU B N 1
ATOM 2912 C CA . LEU B 1 126 ? -10.094 15.57 19.719 1 96.88 126 LEU B CA 1
ATOM 2913 C C . LEU B 1 126 ? -9.805 15.211 18.266 1 96.88 126 LEU B C 1
ATOM 2915 O O . LEU B 1 126 ? -10.484 14.359 17.688 1 96.88 126 LEU B O 1
ATOM 2919 N N . VAL B 1 127 ? -8.781 15.797 17.719 1 97.75 127 VAL B N 1
ATOM 2920 C CA . VAL B 1 127 ? -8.414 15.516 16.328 1 97.75 127 VAL B CA 1
ATOM 2921 C C . VAL B 1 127 ? -8.023 14.047 16.188 1 97.75 127 VAL B C 1
ATOM 2923 O O . VAL B 1 127 ? -8.555 13.344 15.32 1 97.75 127 VAL B O 1
ATOM 2926 N N . ARG B 1 128 ? -7.203 13.523 17.047 1 97.69 128 ARG B N 1
ATOM 2927 C CA . ARG B 1 128 ? -6.668 12.172 16.922 1 97.69 128 ARG B CA 1
ATOM 2928 C C . ARG B 1 128 ? -7.758 11.133 17.141 1 97.69 128 ARG B C 1
ATOM 2930 O O . ARG B 1 128 ? -7.754 10.078 16.5 1 97.69 128 ARG B O 1
ATOM 2937 N N . SER B 1 129 ? -8.688 11.477 18.047 1 97.12 129 SER B N 1
ATOM 2938 C CA . SER B 1 129 ? -9.742 10.516 18.328 1 97.12 129 SER B CA 1
ATOM 2939 C C . SER B 1 129 ? -10.742 10.438 17.172 1 97.12 129 SER B C 1
ATOM 2941 O O . SER B 1 129 ? -11.516 9.484 17.078 1 97.12 129 SER B O 1
ATOM 2943 N N . SER B 1 130 ? -10.719 11.469 16.281 1 97.88 130 SER B N 1
ATOM 2944 C CA . SER B 1 130 ? -11.664 11.508 15.164 1 97.88 130 SER B CA 1
ATOM 2945 C C . SER B 1 130 ? -11.055 10.898 13.906 1 97.88 130 SER B C 1
ATOM 2947 O O . SER B 1 130 ? -11.75 10.695 12.906 1 97.88 130 SER B O 1
ATOM 2949 N N . LEU B 1 131 ? -9.781 10.555 13.922 1 98.19 131 LEU B N 1
ATOM 2950 C CA . LEU B 1 131 ? -9.078 10.125 12.719 1 98.19 131 LEU B CA 1
ATOM 2951 C C . LEU B 1 131 ? -9.5 8.711 12.312 1 98.19 131 LEU B C 1
ATOM 2953 O O . LEU B 1 131 ? -9.547 7.812 13.156 1 98.19 131 LEU B O 1
ATOM 2957 N N . ALA B 1 132 ? -9.805 8.57 11.062 1 97.81 132 ALA B N 1
ATOM 2958 C CA . ALA B 1 132 ? -10.078 7.258 10.484 1 97.81 132 ALA B CA 1
ATOM 2959 C C . ALA B 1 132 ? -8.984 6.844 9.508 1 97.81 132 ALA B C 1
ATOM 2961 O O . ALA B 1 132 ? -8.352 5.801 9.68 1 97.81 132 ALA B O 1
ATOM 2962 N N . HIS B 1 133 ? -8.781 7.664 8.508 1 98.19 133 HIS B N 1
ATOM 2963 C CA . HIS B 1 133 ? -7.699 7.48 7.543 1 98.19 133 HIS B CA 1
ATOM 2964 C C . HIS B 1 133 ? -6.762 8.688 7.531 1 98.19 133 HIS B C 1
ATOM 2966 O O . HIS B 1 133 ? -7.207 9.828 7.656 1 98.19 133 HIS B O 1
ATOM 2972 N N . VAL B 1 134 ? -5.473 8.422 7.418 1 98.75 134 VAL B N 1
ATOM 2973 C CA . VAL B 1 134 ? -4.469 9.461 7.211 1 98.75 134 VAL B CA 1
ATOM 2974 C C . VAL B 1 134 ? -3.678 9.172 5.938 1 98.75 134 VAL B C 1
ATOM 2976 O O . VAL B 1 134 ? -3.045 8.125 5.82 1 98.75 134 VAL B O 1
ATOM 2979 N N . PHE B 1 135 ? -3.764 10.055 4.953 1 98.88 135 PHE B N 1
ATOM 2980 C CA . PHE B 1 135 ? -3.088 9.93 3.67 1 98.88 135 PHE B CA 1
ATOM 2981 C C . PHE B 1 135 ? -1.862 10.828 3.611 1 98.88 135 PHE B C 1
ATOM 2983 O O . PHE B 1 135 ? -1.989 12.055 3.584 1 98.88 135 PHE B O 1
ATOM 2990 N N . LEU B 1 136 ? -0.708 10.203 3.619 1 98.94 136 LEU B N 1
ATOM 2991 C CA . LEU B 1 136 ? 0.578 10.891 3.566 1 98.94 136 LEU B CA 1
ATOM 2992 C C . LEU B 1 136 ? 1.139 10.891 2.146 1 98.94 136 LEU B C 1
ATOM 2994 O O . LEU B 1 136 ? 1.763 9.914 1.726 1 98.94 136 LEU B O 1
ATOM 2998 N N . VAL B 1 137 ? 0.959 12.023 1.411 1 98.94 137 VAL B N 1
ATOM 2999 C CA . VAL B 1 137 ? 1.24 12.055 -0.02 1 98.94 137 VAL B CA 1
ATOM 3000 C C . VAL B 1 137 ? 2.553 12.797 -0.272 1 98.94 137 VAL B C 1
ATOM 3002 O O . VAL B 1 137 ? 2.652 14 -0.034 1 98.94 137 VAL B O 1
ATOM 3005 N N . ASP B 1 138 ? 3.551 12.18 -0.711 1 98.75 138 ASP B N 1
ATOM 3006 C CA . ASP B 1 138 ? 4.832 12.758 -1.101 1 98.75 138 ASP B CA 1
ATOM 3007 C C . ASP B 1 138 ? 5.414 13.609 0.024 1 98.75 138 ASP B C 1
ATOM 3009 O O . ASP B 1 138 ? 5.836 14.75 -0.206 1 98.75 138 ASP B O 1
ATOM 3013 N N . GLY B 1 139 ? 5.523 13.055 1.224 1 98.75 139 GLY B N 1
ATOM 3014 C CA . GLY B 1 139 ? 5.902 13.836 2.387 1 98.75 139 GLY B CA 1
ATOM 3015 C C . GLY B 1 139 ? 7.387 13.766 2.693 1 98.75 139 GLY B C 1
ATOM 3016 O O . GLY B 1 139 ? 8.109 12.969 2.096 1 98.75 139 GLY B O 1
ATOM 3017 N N . ILE B 1 140 ? 7.824 14.641 3.588 1 98.69 140 ILE B N 1
ATOM 3018 C CA . ILE B 1 140 ? 9.156 14.664 4.18 1 98.69 140 ILE B CA 1
ATOM 3019 C C . ILE B 1 140 ? 9.102 14.094 5.594 1 98.69 140 ILE B C 1
ATOM 3021 O O . ILE B 1 140 ? 8.352 14.586 6.441 1 98.69 140 ILE B O 1
ATOM 3025 N N . TYR B 1 141 ? 9.945 13.07 5.852 1 98.5 141 TYR B N 1
ATOM 3026 C CA . TYR B 1 141 ? 9.812 12.391 7.133 1 98.5 141 TYR B CA 1
ATOM 3027 C C . TYR B 1 141 ? 11.141 12.344 7.879 1 98.5 141 TYR B C 1
ATOM 3029 O O . TYR B 1 141 ? 11.195 11.953 9.047 1 98.5 141 TYR B O 1
ATOM 3037 N N . SER B 1 142 ? 12.219 12.773 7.215 1 97.62 142 SER B N 1
ATOM 3038 C CA . SER B 1 142 ? 13.531 12.977 7.816 1 97.62 142 SER B CA 1
ATOM 3039 C C . SER B 1 142 ? 14.242 14.18 7.207 1 97.62 142 SER B C 1
ATOM 3041 O O . SER B 1 142 ? 14.656 14.133 6.043 1 97.62 142 SER B O 1
ATOM 3043 N N . LEU B 1 143 ? 14.438 15.195 8.031 1 97.44 143 LEU B N 1
ATOM 3044 C CA . LEU B 1 143 ? 15.141 16.375 7.527 1 97.44 143 LEU B CA 1
ATOM 3045 C C . LEU B 1 143 ? 16.625 16.062 7.305 1 97.44 143 LEU B C 1
ATOM 3047 O O . LEU B 1 143 ? 17.234 16.578 6.363 1 97.44 143 LEU B O 1
ATOM 3051 N N . ARG B 1 144 ? 17.156 15.242 8.211 1 96.44 144 ARG B N 1
ATOM 3052 C CA . ARG B 1 144 ? 18.547 14.859 8.055 1 96.44 144 ARG B CA 1
ATOM 3053 C C . ARG B 1 144 ? 18.781 14.156 6.715 1 96.44 144 ARG B C 1
ATOM 3055 O O . ARG B 1 144 ? 19.672 14.531 5.953 1 96.44 144 ARG B O 1
ATOM 3062 N N . ALA B 1 145 ? 17.938 13.156 6.414 1 97.06 145 ALA B N 1
ATOM 3063 C CA . ALA B 1 145 ? 18.047 12.422 5.152 1 97.06 145 ALA B CA 1
ATOM 3064 C C . ALA B 1 145 ? 17.766 13.336 3.963 1 97.06 145 ALA B C 1
ATOM 3066 O O . ALA B 1 145 ? 18.406 13.219 2.916 1 97.06 145 ALA B O 1
ATOM 3067 N N . LEU B 1 146 ? 16.812 14.25 4.145 1 98.31 146 LEU B N 1
ATOM 3068 C CA . LEU B 1 146 ? 16.469 15.188 3.086 1 98.31 146 LEU B CA 1
ATOM 3069 C C . LEU B 1 146 ? 17.672 16.047 2.695 1 98.31 146 LEU B C 1
ATOM 3071 O O . LEU B 1 146 ? 18 16.141 1.513 1 98.31 146 LEU B O 1
ATOM 3075 N N . LEU B 1 147 ? 18.328 16.594 3.709 1 98 147 LEU B N 1
ATOM 3076 C CA . LEU B 1 147 ? 19.406 17.547 3.451 1 98 147 LEU B CA 1
ATOM 3077 C C . LEU B 1 147 ? 20.672 16.812 2.996 1 98 147 LEU B C 1
ATOM 3079 O O . LEU B 1 147 ? 21.516 17.406 2.326 1 98 147 LEU B O 1
ATOM 3083 N N . GLU B 1 148 ? 20.828 15.562 3.404 1 98.06 148 GLU B N 1
ATOM 3084 C CA . GLU B 1 148 ? 21.906 14.742 2.85 1 98.06 148 GLU B CA 1
ATOM 3085 C C . GLU B 1 148 ? 21.719 14.539 1.348 1 98.06 148 GLU B C 1
ATOM 3087 O O . GLU B 1 148 ? 22.688 14.586 0.587 1 98.06 148 GLU B O 1
ATOM 3092 N N . GLU B 1 149 ? 20.484 14.344 0.913 1 98.06 149 GLU B N 1
ATOM 3093 C CA . GLU B 1 149 ? 20.188 14.102 -0.495 1 98.06 149 GLU B CA 1
ATOM 3094 C C . GLU B 1 149 ? 20.125 15.406 -1.28 1 98.06 149 GLU B C 1
ATOM 3096 O O . GLU B 1 149 ? 20.547 15.469 -2.436 1 98.06 149 GLU B O 1
ATOM 3101 N N . TYR B 1 150 ? 19.516 16.438 -0.639 1 98.44 150 TYR B N 1
ATOM 3102 C CA . TYR B 1 150 ? 19.344 17.75 -1.252 1 98.44 150 TYR B CA 1
ATOM 3103 C C . TYR B 1 150 ? 19.859 18.859 -0.344 1 98.44 150 TYR B C 1
ATOM 3105 O O . TYR B 1 150 ? 19.078 19.609 0.24 1 98.44 150 TYR B O 1
ATOM 3113 N N . PRO B 1 151 ? 21.109 19.109 -0.349 1 98.25 151 PRO B N 1
ATOM 3114 C CA . PRO B 1 151 ? 21.672 20.125 0.543 1 98.25 151 PRO B CA 1
ATOM 3115 C C . PRO B 1 151 ? 21.078 21.516 0.301 1 98.25 151 PRO B C 1
ATOM 3117 O O . PRO B 1 151 ? 20.938 22.297 1.24 1 98.25 151 PRO B O 1
ATOM 3120 N N . ASP B 1 152 ? 20.703 21.812 -0.905 1 98.19 152 ASP B N 1
ATOM 3121 C CA . ASP B 1 152 ? 20.188 23.141 -1.26 1 98.19 152 ASP B CA 1
ATOM 3122 C C . ASP B 1 152 ? 18.797 23.359 -0.664 1 98.19 152 ASP B C 1
ATOM 3124 O O . ASP B 1 152 ? 18.297 24.5 -0.628 1 98.19 152 ASP B O 1
ATOM 3128 N N . TYR B 1 153 ? 18.094 22.281 -0.19 1 98.44 153 TYR B N 1
ATOM 3129 C CA . TYR B 1 153 ? 16.781 22.438 0.418 1 98.44 153 TYR B CA 1
ATOM 3130 C C . TYR B 1 153 ? 16.875 23.109 1.783 1 98.44 153 TYR B C 1
ATOM 3132 O O . TYR B 1 153 ? 15.859 23.422 2.4 1 98.44 153 TYR B O 1
ATOM 3140 N N . ASP B 1 154 ? 18.047 23.391 2.219 1 97.88 154 ASP B N 1
ATOM 3141 C CA . ASP B 1 154 ? 18.266 24.109 3.475 1 97.88 154 ASP B CA 1
ATOM 3142 C C . ASP B 1 154 ? 17.609 25.484 3.438 1 97.88 154 ASP B C 1
ATOM 3144 O O . ASP B 1 154 ? 17.234 26.031 4.48 1 97.88 154 ASP B O 1
ATOM 3148 N N . TYR B 1 155 ? 17.359 25.984 2.281 1 97.75 155 TYR B N 1
ATOM 3149 C CA . TYR B 1 155 ? 16.812 27.328 2.141 1 97.75 155 TYR B CA 1
ATOM 3150 C C . TYR B 1 155 ? 15.422 27.422 2.748 1 97.75 155 TYR B C 1
ATOM 3152 O O . TYR B 1 155 ? 15.008 28.484 3.225 1 97.75 155 TYR B O 1
ATOM 3160 N N . PHE B 1 156 ? 14.641 26.312 2.752 1 98.25 156 PHE B N 1
ATOM 3161 C CA . PHE B 1 156 ? 13.328 26.391 3.379 1 98.25 156 PHE B CA 1
ATOM 3162 C C . PHE B 1 156 ? 13.336 25.703 4.734 1 98.25 156 PHE B C 1
ATOM 3164 O O . PHE B 1 156 ? 12.57 26.078 5.633 1 98.25 156 PHE B O 1
ATOM 3171 N N . VAL B 1 157 ? 14.227 24.719 4.957 1 98.5 157 VAL B N 1
ATOM 3172 C CA . VAL B 1 157 ? 14.273 23.984 6.215 1 98.5 157 VAL B CA 1
ATOM 3173 C C . VAL B 1 157 ? 14.711 24.922 7.344 1 98.5 157 VAL B C 1
ATOM 31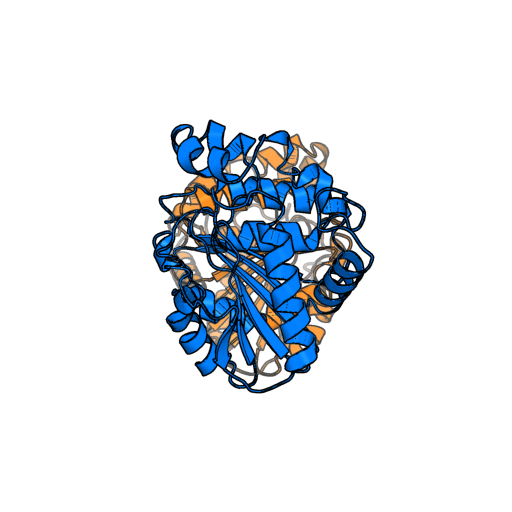75 O O . VAL B 1 157 ? 14.109 24.922 8.422 1 98.5 157 VAL B O 1
ATOM 3178 N N . ASN B 1 158 ? 15.656 25.766 7.047 1 97.75 158 ASN B N 1
ATOM 3179 C CA . ASN B 1 158 ? 16.203 26.625 8.078 1 97.75 158 ASN B CA 1
ATOM 3180 C C . ASN B 1 158 ? 15.242 27.766 8.438 1 97.75 158 ASN B C 1
ATOM 3182 O O . ASN B 1 158 ? 15.406 28.422 9.461 1 97.75 158 ASN B O 1
ATOM 3186 N N . LYS B 1 159 ? 14.289 28.016 7.602 1 98.31 159 LYS B N 1
ATOM 3187 C CA . LYS B 1 159 ? 13.25 29 7.914 1 98.31 159 LYS B CA 1
ATOM 3188 C C . LYS B 1 159 ? 12.148 28.375 8.766 1 98.31 159 LYS B C 1
ATOM 3190 O O . LYS B 1 159 ? 11.531 29.047 9.594 1 98.31 159 LYS B O 1
ATOM 3195 N N . ALA B 1 160 ? 11.953 27.078 8.547 1 98.19 160 ALA B N 1
ATOM 3196 C CA . ALA B 1 160 ? 10.836 26.391 9.188 1 98.19 160 ALA B CA 1
ATOM 3197 C C . ALA B 1 160 ? 11.242 25.844 10.555 1 98.19 160 ALA B C 1
ATOM 3199 O O . ALA B 1 160 ? 10.391 25.672 11.438 1 98.19 160 ALA B O 1
ATOM 3200 N N . PHE B 1 161 ? 12.547 25.578 10.727 1 97.38 161 PHE B N 1
ATOM 3201 C CA . PHE B 1 161 ? 13.055 24.969 11.953 1 97.38 161 PHE B CA 1
ATOM 3202 C C . PHE B 1 161 ? 14.266 25.719 12.477 1 97.38 161 PHE B C 1
ATOM 3204 O O . PHE B 1 161 ? 15.156 26.078 11.703 1 97.38 161 PHE B O 1
ATOM 3211 N N . LYS B 1 162 ? 14.281 25.922 13.828 1 94.56 162 LYS B N 1
ATOM 3212 C CA . LYS B 1 162 ? 15.453 26.531 14.445 1 94.56 162 LYS B CA 1
ATOM 3213 C C . LYS B 1 162 ? 16.672 25.625 14.336 1 94.56 162 LYS B C 1
ATOM 3215 O O . LYS B 1 162 ? 17.797 26.109 14.102 1 94.56 162 LYS B O 1
ATOM 3220 N N . SER B 1 163 ? 16.406 24.359 14.547 1 94.12 163 SER B N 1
ATOM 3221 C CA . SER B 1 163 ? 17.422 23.312 14.453 1 94.12 163 SER B CA 1
ATOM 3222 C C . SER B 1 163 ? 16.828 22.031 13.883 1 94.12 163 SER B C 1
ATOM 3224 O O . SER B 1 163 ? 15.633 21.766 14.016 1 94.12 163 SER B O 1
ATOM 3226 N N . LEU B 1 164 ? 17.688 21.266 13.273 1 93.19 164 LEU B N 1
ATOM 3227 C CA . LEU B 1 164 ? 17.234 19.984 12.758 1 93.19 164 LEU B CA 1
ATOM 3228 C C . LEU B 1 164 ? 16.734 19.078 13.883 1 93.19 164 LEU B C 1
ATOM 3230 O O . LEU B 1 164 ? 15.891 18.203 13.656 1 93.19 164 LEU B O 1
ATOM 3234 N N . LYS B 1 165 ? 17.172 19.344 15.055 1 91 165 LYS B N 1
ATOM 3235 C CA . LYS B 1 165 ? 16.797 18.547 16.219 1 91 165 LYS B CA 1
ATOM 3236 C C . LYS B 1 165 ? 15.328 18.797 16.594 1 91 165 LYS B C 1
ATOM 3238 O O . LYS B 1 165 ? 14.734 18 17.312 1 91 165 LYS B O 1
ATOM 3243 N N . ASP B 1 166 ? 14.797 19.922 16.109 1 91.38 166 ASP B N 1
ATOM 3244 C CA . ASP B 1 166 ? 13.406 20.25 16.406 1 91.38 166 ASP B CA 1
ATOM 3245 C C . ASP B 1 166 ? 12.445 19.391 15.609 1 91.38 166 ASP B C 1
ATOM 3247 O O . ASP B 1 166 ? 11.25 19.312 15.922 1 91.38 166 ASP B O 1
ATOM 3251 N N . PHE B 1 167 ? 12.953 18.812 14.57 1 94.31 167 PHE B N 1
ATOM 3252 C CA . PHE B 1 167 ? 12.18 17.844 13.805 1 94.31 167 PHE B CA 1
ATOM 3253 C C . PHE B 1 167 ? 12.305 16.453 14.406 1 94.31 167 PHE B C 1
ATOM 3255 O O . PHE B 1 167 ? 13.359 15.82 14.305 1 94.31 167 PHE B O 1
ATOM 3262 N N . GLU B 1 168 ? 11.273 16.031 15.023 1 92.88 168 GLU B N 1
ATOM 3263 C CA . GLU B 1 168 ? 11.32 14.727 15.672 1 92.88 168 GLU B CA 1
ATOM 3264 C C . GLU B 1 168 ? 11.328 13.602 14.641 1 92.88 168 GLU B C 1
ATOM 3266 O O . GLU B 1 168 ? 10.43 13.516 13.797 1 92.88 168 GLU B O 1
ATOM 3271 N N . ASP B 1 169 ? 12.312 12.758 14.758 1 92.75 169 ASP B N 1
ATOM 3272 C CA . ASP B 1 169 ? 12.445 11.633 13.836 1 92.75 169 ASP B CA 1
ATOM 3273 C C . ASP B 1 169 ? 11.297 10.641 14.008 1 92.75 169 ASP B C 1
ATOM 3275 O O . ASP B 1 169 ? 10.93 10.305 15.133 1 92.75 169 ASP B O 1
ATOM 3279 N N . PRO B 1 170 ? 10.734 10.141 12.867 1 96.25 170 PRO B N 1
ATOM 3280 C CA . PRO B 1 170 ? 9.656 9.148 12.969 1 96.25 170 PRO B CA 1
ATOM 3281 C C . PRO B 1 170 ? 10.055 7.934 13.812 1 96.25 170 PRO B C 1
ATOM 3283 O O . PRO B 1 170 ? 9.211 7.34 14.484 1 96.25 170 PRO B O 1
ATOM 3286 N N . SER B 1 171 ? 11.336 7.543 13.766 1 95.38 171 SER B N 1
ATOM 3287 C CA . SER B 1 171 ? 11.781 6.391 14.539 1 95.38 171 SER B CA 1
ATOM 3288 C C . SER B 1 171 ? 11.57 6.613 16.031 1 95.38 171 SER B C 1
ATOM 3290 O O . SER B 1 171 ? 11.445 5.652 16.797 1 95.38 171 SER B O 1
ATOM 3292 N N . GLU B 1 172 ? 11.484 7.883 16.438 1 93.81 172 GLU B N 1
ATOM 3293 C CA . GLU B 1 172 ? 11.305 8.227 17.844 1 93.81 172 GLU B CA 1
ATOM 3294 C C . GLU B 1 172 ? 9.836 8.516 18.156 1 93.81 172 GLU B C 1
ATOM 3296 O O . GLU B 1 172 ? 9.391 8.352 19.297 1 93.81 172 GLU B O 1
ATOM 3301 N N . SER B 1 173 ? 9.117 8.93 17.141 1 95.19 173 SER B N 1
ATOM 3302 C CA . SER B 1 173 ? 7.77 9.43 17.422 1 95.19 173 SER B CA 1
ATOM 3303 C C . SER B 1 173 ? 6.715 8.391 17.062 1 95.19 173 SER B C 1
ATOM 3305 O O . SER B 1 173 ? 5.574 8.469 17.531 1 95.19 173 SER B O 1
ATOM 3307 N N . ALA B 1 174 ? 7.039 7.336 16.312 1 95.88 174 ALA B N 1
ATOM 3308 C CA . ALA B 1 174 ? 6.078 6.379 15.758 1 95.88 174 ALA B CA 1
ATOM 3309 C C . ALA B 1 174 ? 5.352 5.633 16.875 1 95.88 174 ALA B C 1
ATOM 3311 O O . ALA B 1 174 ? 4.188 5.25 16.719 1 95.88 174 ALA B O 1
ATOM 3312 N N . GLU B 1 175 ? 6 5.418 17.984 1 93.62 175 GLU B N 1
ATOM 3313 C CA . GLU B 1 175 ? 5.414 4.664 19.078 1 93.62 175 GLU B CA 1
ATOM 3314 C C . GLU B 1 175 ? 4.191 5.383 19.656 1 93.62 175 GLU B C 1
ATOM 3316 O O . GLU B 1 175 ? 3.4 4.785 20.375 1 93.62 175 GLU B O 1
ATOM 3321 N N . ARG B 1 176 ? 4.078 6.676 19.312 1 94.19 176 ARG B N 1
ATOM 3322 C CA . ARG B 1 176 ? 2.986 7.465 19.875 1 94.19 176 ARG B CA 1
ATOM 3323 C C . ARG B 1 176 ? 1.742 7.387 19 1 94.19 176 ARG B C 1
ATOM 3325 O O . ARG B 1 176 ? 0.696 7.938 19.344 1 94.19 176 ARG B O 1
ATOM 3332 N N . ILE B 1 177 ? 1.885 6.703 17.891 1 94.62 177 ILE B N 1
ATOM 3333 C CA . ILE B 1 177 ? 0.722 6.547 17.031 1 94.62 177 ILE B CA 1
ATOM 3334 C C . ILE B 1 177 ? -0.304 5.637 17.703 1 94.62 177 ILE B C 1
ATOM 3336 O O . ILE B 1 177 ? 0.032 4.535 18.141 1 94.62 177 ILE B O 1
ATOM 3340 N N . SER B 1 178 ? -1.479 6.199 17.875 1 88.62 178 SER B N 1
ATOM 3341 C CA . SER B 1 178 ? -2.559 5.395 18.438 1 88.62 178 SER B CA 1
ATOM 3342 C C . SER B 1 178 ? -3.09 4.391 17.422 1 88.62 178 SER B C 1
ATOM 3344 O O . SER B 1 178 ? -2.887 4.551 16.219 1 88.62 178 SER B O 1
ATOM 3346 N N . ALA B 1 179 ? -3.789 3.428 18.109 1 84.94 179 ALA B N 1
ATOM 3347 C CA . ALA B 1 179 ? -4.477 2.463 17.25 1 84.94 179 ALA B CA 1
ATOM 3348 C C . ALA B 1 179 ? -5.742 3.066 16.641 1 84.94 179 ALA B C 1
ATOM 3350 O O . ALA B 1 179 ? -6.32 4 17.219 1 84.94 179 ALA B O 1
ATOM 3351 N N . GLY B 1 180 ? -5.992 3.016 15.469 1 89.44 180 GLY B N 1
ATOM 3352 C CA . GLY B 1 180 ? -7.242 3.502 14.906 1 89.44 180 GLY B CA 1
ATOM 3353 C C . GLY B 1 180 ? -7.141 3.873 13.445 1 89.44 180 GLY B C 1
ATOM 3354 O O . GLY B 1 180 ? -7.746 3.221 12.586 1 89.44 180 GLY B O 1
ATOM 3355 N N . PRO B 1 181 ? -6.262 4.961 13.383 1 95.38 181 PRO B N 1
ATOM 3356 C CA . PRO B 1 181 ? -6.234 5.422 11.992 1 95.38 181 PRO B CA 1
ATOM 3357 C C . PRO B 1 181 ? -5.52 4.449 11.062 1 95.38 181 PRO B C 1
ATOM 3359 O O . PRO B 1 181 ? -4.535 3.82 11.461 1 95.38 181 PRO B O 1
ATOM 3362 N N . ILE B 1 182 ? -6.047 4.328 9.93 1 97 182 ILE B N 1
ATOM 3363 C CA . ILE B 1 182 ? -5.371 3.596 8.859 1 97 182 ILE B CA 1
ATOM 3364 C C . ILE B 1 182 ? -4.414 4.527 8.117 1 97 182 ILE B C 1
ATOM 3366 O O . ILE B 1 182 ? -4.828 5.574 7.609 1 97 182 ILE B O 1
ATOM 3370 N N . LEU B 1 183 ? -3.17 4.129 8.078 1 98.56 183 LEU B N 1
ATOM 3371 C CA . LEU B 1 183 ? -2.139 4.969 7.48 1 98.56 183 LEU B CA 1
ATOM 3372 C C . LEU B 1 183 ? -1.919 4.594 6.02 1 98.56 183 LEU B C 1
ATOM 3374 O O . LEU B 1 183 ? -1.727 3.42 5.695 1 98.56 183 LEU B O 1
ATOM 3378 N N . HIS B 1 184 ? -2.01 5.566 5.176 1 98.81 184 HIS B N 1
ATOM 3379 C CA . HIS B 1 184 ? -1.712 5.445 3.752 1 98.81 184 HIS B CA 1
ATOM 3380 C C . HIS B 1 184 ? -0.526 6.324 3.361 1 98.81 184 HIS B C 1
ATOM 3382 O O . HIS B 1 184 ? -0.561 7.543 3.547 1 98.81 184 HIS B O 1
ATOM 3388 N N . VAL B 1 185 ? 0.506 5.656 2.877 1 98.94 185 VAL B N 1
ATOM 3389 C CA . VAL B 1 185 ? 1.626 6.383 2.289 1 98.94 185 VAL B CA 1
ATOM 3390 C C . VAL B 1 185 ? 1.538 6.324 0.766 1 98.94 185 VAL B C 1
ATOM 3392 O O . VAL B 1 185 ? 1.372 5.246 0.189 1 98.94 185 VAL B O 1
ATOM 3395 N N . ILE B 1 186 ? 1.511 7.465 0.146 1 98.94 186 ILE B N 1
ATOM 3396 C CA . ILE B 1 186 ? 1.37 7.57 -1.302 1 98.94 186 ILE B CA 1
ATOM 3397 C C . ILE B 1 186 ? 2.555 8.344 -1.88 1 98.94 186 ILE B C 1
ATOM 3399 O O . ILE B 1 186 ? 2.965 9.367 -1.329 1 98.94 186 ILE B O 1
ATOM 3403 N N . HIS B 1 187 ? 3.145 7.844 -2.975 1 98.88 187 HIS B N 1
ATOM 3404 C CA . HIS B 1 187 ? 4.293 8.531 -3.553 1 98.88 187 HIS B CA 1
ATOM 3405 C C . HIS B 1 187 ? 4.34 8.352 -5.066 1 98.88 187 HIS B C 1
ATOM 3407 O O . HIS B 1 187 ? 4.195 7.238 -5.57 1 98.88 187 HIS B O 1
ATOM 3413 N N . SER B 1 188 ? 4.457 9.469 -5.824 1 98.81 188 SER B N 1
ATOM 3414 C CA . SER B 1 188 ? 4.715 9.414 -7.258 1 98.81 188 SER B CA 1
ATOM 3415 C C . SER B 1 188 ? 6.188 9.133 -7.547 1 98.81 188 SER B C 1
ATOM 3417 O O . SER B 1 188 ? 7.059 9.914 -7.16 1 98.81 188 SER B O 1
ATOM 3419 N N . TYR B 1 189 ? 6.484 8.062 -8.273 1 97.44 189 TYR B N 1
ATOM 3420 C CA . TYR B 1 189 ? 7.891 7.836 -8.586 1 97.44 189 TYR B CA 1
ATOM 3421 C C . TYR B 1 189 ? 8.375 8.797 -9.672 1 97.44 189 TYR B C 1
ATOM 3423 O O . TYR B 1 189 ? 9.562 8.828 -10 1 97.44 189 TYR B O 1
ATOM 3431 N N . LYS B 1 190 ? 7.449 9.695 -10.133 1 98.12 190 LYS B N 1
ATOM 3432 C CA . LYS B 1 190 ? 7.82 10.742 -11.086 1 98.12 190 LYS B CA 1
ATOM 3433 C C . LYS B 1 190 ? 8.086 12.062 -10.375 1 98.12 190 LYS B C 1
ATOM 3435 O O . LYS B 1 190 ? 8.492 13.047 -11.008 1 98.12 190 LYS B O 1
ATOM 3440 N N . ASP B 1 191 ? 7.844 12.117 -9.023 1 98.38 191 ASP B N 1
ATOM 3441 C CA . ASP B 1 191 ? 8.133 13.32 -8.25 1 98.38 191 ASP B CA 1
ATOM 3442 C C . ASP B 1 191 ? 9.586 13.758 -8.43 1 98.38 191 ASP B C 1
ATOM 3444 O O . ASP B 1 191 ? 10.508 13.039 -8.023 1 98.38 191 ASP B O 1
ATOM 3448 N N . GLU B 1 192 ? 9.773 14.898 -8.961 1 98 192 GLU B N 1
ATOM 3449 C CA . GLU B 1 192 ? 11.125 15.352 -9.289 1 98 192 GLU B CA 1
ATOM 3450 C C . GLU B 1 192 ? 11.766 16.062 -8.102 1 98 192 GLU B C 1
ATOM 3452 O O . GLU B 1 192 ? 12.969 16.328 -8.102 1 98 192 GLU B O 1
ATOM 3457 N N . LEU B 1 193 ? 10.992 16.328 -7.059 1 98.06 193 LEU B N 1
ATOM 3458 C CA . LEU B 1 193 ? 11.516 17.094 -5.93 1 98.06 193 LEU B CA 1
ATOM 3459 C C . LEU B 1 193 ? 11.906 16.172 -4.781 1 98.06 193 LEU B C 1
ATOM 3461 O O . LEU B 1 193 ? 12.625 16.578 -3.867 1 98.06 193 LEU B O 1
ATOM 3465 N N . LEU B 1 194 ? 11.359 14.953 -4.75 1 97.75 194 LEU B N 1
ATOM 3466 C CA . LEU B 1 194 ? 11.617 13.969 -3.705 1 97.75 194 LEU B CA 1
ATOM 3467 C C . LEU B 1 194 ? 11.773 12.578 -4.301 1 97.75 194 LEU B C 1
ATOM 3469 O O . LEU B 1 194 ? 10.898 12.102 -5.023 1 97.75 194 LEU B O 1
ATOM 3473 N N . THR B 1 195 ? 12.867 11.992 -3.998 1 97.06 195 THR B N 1
ATOM 3474 C CA . THR B 1 195 ? 12.961 10.57 -4.316 1 97.06 195 THR B CA 1
ATOM 3475 C C . THR B 1 195 ? 12.172 9.734 -3.309 1 97.06 195 THR B C 1
ATOM 3477 O O . THR B 1 195 ? 11.633 10.273 -2.338 1 97.06 195 THR B O 1
ATOM 3480 N N . LEU B 1 196 ? 12.117 8.484 -3.504 1 98.06 196 LEU B N 1
ATOM 3481 C CA . LEU B 1 196 ? 11.336 7.605 -2.641 1 98.06 196 LEU B CA 1
ATOM 3482 C C . LEU B 1 196 ? 12.055 7.355 -1.322 1 98.06 196 LEU B C 1
ATOM 3484 O O . LEU B 1 196 ? 11.547 6.641 -0.456 1 98.06 196 LEU B O 1
ATOM 3488 N N . LYS B 1 197 ? 13.211 7.977 -1.098 1 97.56 197 LYS B N 1
ATOM 3489 C CA . LYS B 1 197 ? 13.969 7.75 0.127 1 97.56 197 LYS B CA 1
ATOM 3490 C C . LYS B 1 197 ? 13.164 8.141 1.359 1 97.56 197 LYS B C 1
ATOM 3492 O O . LYS B 1 197 ? 13.25 7.488 2.398 1 97.56 197 LYS B O 1
ATOM 3497 N N . GLN B 1 198 ? 12.398 9.234 1.245 1 98.44 198 GLN B N 1
ATOM 3498 C CA . GLN B 1 198 ? 11.57 9.664 2.363 1 98.44 198 GLN B CA 1
ATOM 3499 C C . GLN B 1 198 ? 10.484 8.633 2.674 1 98.44 198 GLN B C 1
ATOM 3501 O O . GLN B 1 198 ? 10.312 8.234 3.83 1 98.44 198 GLN B O 1
ATOM 3506 N N . THR B 1 199 ? 9.805 8.148 1.663 1 98.5 199 THR B N 1
ATOM 3507 C CA . THR B 1 199 ? 8.766 7.133 1.788 1 98.5 199 THR B CA 1
ATOM 3508 C C . THR B 1 199 ? 9.344 5.824 2.314 1 98.5 199 THR B C 1
ATOM 3510 O O . THR B 1 199 ? 8.781 5.203 3.215 1 98.5 199 THR B O 1
ATOM 3513 N N . GLN B 1 200 ? 10.492 5.477 1.78 1 97.38 200 GLN B N 1
ATOM 3514 C CA . GLN B 1 200 ? 11.156 4.246 2.209 1 97.38 200 GLN B CA 1
ATOM 3515 C C . GLN B 1 200 ? 11.562 4.328 3.676 1 97.38 200 GLN B C 1
ATOM 3517 O O . GLN B 1 200 ? 11.438 3.35 4.418 1 97.38 200 GLN B O 1
ATOM 3522 N N . TYR B 1 201 ? 12.031 5.5 4.074 1 97.94 201 TYR B N 1
ATOM 3523 C CA . TYR B 1 201 ? 12.414 5.684 5.473 1 97.94 201 TYR B CA 1
ATOM 3524 C C . TYR B 1 201 ? 11.203 5.527 6.387 1 97.94 201 TYR B C 1
ATOM 3526 O O . TYR B 1 201 ? 11.242 4.766 7.355 1 97.94 201 TYR B O 1
ATOM 3534 N N . LEU B 1 202 ? 10.117 6.207 6.09 1 98.56 202 LEU B N 1
ATOM 3535 C CA . LEU B 1 202 ? 8.938 6.152 6.941 1 98.56 202 LEU B CA 1
ATOM 3536 C C . LEU B 1 202 ? 8.383 4.73 7.016 1 98.56 202 LEU B C 1
ATOM 3538 O O . LEU B 1 202 ? 8.062 4.242 8.102 1 98.56 202 LEU B O 1
ATOM 3542 N N . THR B 1 203 ? 8.258 4.031 5.879 1 97.88 203 THR B N 1
ATOM 3543 C CA . THR B 1 203 ? 7.668 2.697 5.871 1 97.88 203 THR B CA 1
ATOM 3544 C C . THR B 1 203 ? 8.562 1.709 6.621 1 97.88 203 THR B C 1
ATOM 3546 O O . THR B 1 203 ? 8.062 0.775 7.254 1 97.88 203 THR B O 1
ATOM 3549 N N . ALA B 1 204 ? 9.891 1.913 6.594 1 96.69 204 ALA B N 1
ATOM 3550 C CA . ALA B 1 204 ? 10.797 1.09 7.395 1 96.69 204 ALA B CA 1
ATOM 3551 C C . ALA B 1 204 ? 10.531 1.275 8.883 1 96.69 204 ALA B C 1
ATOM 3553 O O . ALA B 1 204 ? 10.516 0.305 9.648 1 96.69 204 ALA B O 1
ATOM 3554 N N . VAL B 1 205 ? 10.344 2.531 9.273 1 97.81 205 VAL B N 1
ATOM 3555 C CA . VAL B 1 205 ? 10.07 2.84 10.68 1 97.81 205 VAL B CA 1
ATOM 3556 C C . VAL B 1 205 ? 8.758 2.193 11.102 1 97.81 205 VAL B C 1
ATOM 3558 O O . VAL B 1 205 ? 8.672 1.567 12.156 1 97.81 205 VAL B O 1
ATOM 3561 N N . LEU B 1 206 ? 7.711 2.336 10.258 1 98 206 LEU B N 1
ATOM 3562 C CA . LEU B 1 206 ? 6.41 1.755 10.57 1 98 206 LEU B CA 1
ATOM 3563 C C . LEU B 1 206 ? 6.512 0.24 10.711 1 98 206 LEU B C 1
ATOM 3565 O O . LEU B 1 206 ? 5.945 -0.339 11.641 1 98 206 LEU B O 1
ATOM 3569 N N . THR B 1 207 ? 7.254 -0.361 9.797 1 96.38 207 THR B N 1
ATOM 3570 C CA . THR B 1 207 ? 7.457 -1.805 9.82 1 96.38 207 THR B CA 1
ATOM 3571 C C . THR B 1 207 ? 8.172 -2.227 11.102 1 96.38 207 THR B C 1
ATOM 3573 O O . THR B 1 207 ? 7.738 -3.162 11.781 1 96.38 207 THR B O 1
ATOM 3576 N N . ALA B 1 208 ? 9.227 -1.521 11.453 1 95.38 208 ALA B N 1
ATOM 3577 C CA . ALA B 1 208 ? 10.031 -1.844 12.633 1 95.38 208 ALA B CA 1
ATOM 3578 C C . ALA B 1 208 ? 9.195 -1.754 13.906 1 95.38 208 ALA B C 1
ATOM 3580 O O . ALA B 1 208 ? 9.398 -2.523 14.844 1 95.38 208 ALA B O 1
ATOM 3581 N N . HIS B 1 209 ? 8.242 -0.846 13.906 1 96.38 209 HIS B N 1
ATOM 3582 C CA . HIS B 1 209 ? 7.402 -0.641 15.078 1 96.38 209 HIS B CA 1
ATOM 3583 C C . HIS B 1 209 ? 6.121 -1.467 14.992 1 96.38 209 HIS B C 1
ATOM 3585 O O . HIS B 1 209 ? 5.258 -1.373 15.867 1 96.38 209 HIS B O 1
ATOM 3591 N N . GLN B 1 210 ? 5.988 -2.254 13.93 1 95.69 210 GLN B N 1
ATOM 3592 C CA . GLN B 1 210 ? 4.812 -3.092 13.711 1 95.69 210 GLN B CA 1
ATOM 3593 C C . GLN B 1 210 ? 3.535 -2.256 13.695 1 95.69 210 GLN B C 1
ATOM 3595 O O . GLN B 1 210 ? 2.549 -2.607 14.352 1 95.69 210 GLN B O 1
ATOM 3600 N N . ILE B 1 211 ? 3.594 -1.118 13.086 1 97.44 211 ILE B N 1
ATOM 3601 C CA . ILE B 1 211 ? 2.436 -0.267 12.836 1 97.44 211 ILE B CA 1
ATOM 3602 C C . ILE B 1 211 ? 1.882 -0.546 11.445 1 97.44 211 ILE B C 1
ATOM 3604 O O . ILE B 1 211 ? 2.596 -0.412 10.445 1 97.44 211 ILE B O 1
ATOM 3608 N N . PRO B 1 212 ? 0.635 -0.925 11.328 1 97.88 212 PRO B N 1
ATOM 3609 C CA . PRO B 1 212 ? 0.055 -1.229 10.016 1 97.88 212 PRO B CA 1
ATOM 3610 C C . PRO B 1 212 ? 0.038 -0.018 9.086 1 97.88 212 PRO B C 1
ATOM 3612 O O . PRO B 1 212 ? -0.178 1.109 9.531 1 97.88 212 PRO B O 1
ATOM 3615 N N . TYR B 1 213 ? 0.263 -0.282 7.762 1 98.5 213 TYR B N 1
ATOM 3616 C CA . TYR B 1 213 ? 0.183 0.782 6.77 1 98.5 213 TYR B CA 1
ATOM 3617 C C . TYR B 1 213 ? -0.076 0.212 5.379 1 98.5 213 TYR B C 1
ATOM 3619 O O . TYR B 1 213 ? 0.111 -0.984 5.148 1 98.5 213 TYR B O 1
ATOM 3627 N N . LYS B 1 214 ? -0.552 1.048 4.551 1 98.62 214 LYS B N 1
ATOM 3628 C CA . LYS B 1 214 ? -0.656 0.826 3.113 1 98.62 214 LYS B CA 1
ATOM 3629 C C . LYS B 1 214 ? 0.239 1.791 2.342 1 98.62 214 LYS B C 1
ATOM 3631 O O . LYS B 1 214 ? 0.352 2.965 2.703 1 98.62 214 LYS B O 1
ATOM 3636 N N . LEU B 1 215 ? 0.925 1.267 1.373 1 98.81 215 LEU B N 1
ATOM 3637 C CA . LEU B 1 215 ? 1.765 2.066 0.489 1 98.81 215 LEU B CA 1
ATOM 3638 C C . LEU B 1 215 ? 1.271 1.984 -0.952 1 98.81 215 LEU B C 1
ATOM 3640 O O . LEU B 1 215 ? 0.943 0.9 -1.439 1 98.81 215 LEU B O 1
ATOM 3644 N N . TYR B 1 216 ? 1.086 3.088 -1.581 1 98.81 216 TYR B N 1
ATOM 3645 C CA . TYR B 1 216 ? 0.7 3.201 -2.982 1 98.81 216 TYR B CA 1
ATOM 3646 C C . TYR B 1 216 ? 1.733 3.996 -3.771 1 98.81 216 TYR B C 1
ATOM 3648 O O . TYR B 1 216 ? 1.875 5.207 -3.578 1 98.81 216 TYR B O 1
ATOM 3656 N N . VAL B 1 217 ? 2.529 3.305 -4.656 1 98.75 217 VAL B N 1
ATOM 3657 C CA . VAL B 1 217 ? 3.547 3.91 -5.508 1 98.75 217 VAL B CA 1
ATOM 3658 C C . VAL B 1 217 ? 3.143 3.775 -6.973 1 98.75 217 VAL B C 1
ATOM 3660 O O . VAL B 1 217 ? 2.824 2.678 -7.438 1 98.75 217 VAL B O 1
ATOM 3663 N N . ASP B 1 218 ? 3.088 4.887 -7.75 1 98.5 218 ASP B N 1
ATOM 3664 C CA . ASP B 1 218 ? 2.637 4.918 -9.141 1 98.5 218 ASP B CA 1
ATOM 3665 C C . ASP B 1 218 ? 3.156 6.164 -9.852 1 98.5 218 ASP B C 1
ATOM 3667 O O . ASP B 1 218 ? 3.818 7.008 -9.25 1 98.5 218 ASP B O 1
ATOM 3671 N N . ASP B 1 219 ? 2.969 6.168 -11.18 1 98.06 219 ASP B N 1
ATOM 3672 C CA . ASP B 1 219 ? 3.09 7.422 -11.914 1 98.06 219 ASP B CA 1
ATOM 3673 C C . ASP B 1 219 ? 1.898 8.336 -11.641 1 98.06 219 ASP B C 1
ATOM 3675 O O . ASP B 1 219 ? 0.848 8.203 -12.266 1 98.06 219 ASP B O 1
ATOM 3679 N N . LEU B 1 220 ? 2.141 9.258 -10.695 1 98.69 220 LEU B N 1
ATOM 3680 C CA . LEU B 1 220 ? 1.084 10.195 -10.328 1 98.69 220 LEU B CA 1
ATOM 3681 C C . LEU B 1 220 ? 1.429 11.609 -10.773 1 98.69 220 LEU B C 1
ATOM 3683 O O . LEU B 1 220 ? 0.879 12.586 -10.25 1 98.69 220 LEU B O 1
ATOM 3687 N N . GLY B 1 221 ? 2.41 11.719 -11.641 1 98.31 221 GLY B N 1
ATOM 3688 C CA . GLY B 1 221 ? 2.852 13.008 -12.156 1 98.31 221 GLY B CA 1
ATOM 3689 C C . GLY B 1 221 ? 3.959 13.633 -11.336 1 98.31 221 GLY B C 1
ATOM 3690 O O . GLY B 1 221 ? 4.516 12.992 -10.438 1 98.31 221 GLY B O 1
ATOM 3691 N N . LEU B 1 222 ? 4.305 14.852 -11.75 1 98.56 222 LEU B N 1
ATOM 3692 C CA . LEU B 1 222 ? 5.324 15.609 -11.031 1 98.56 222 LEU B CA 1
ATOM 3693 C C . LEU B 1 222 ? 4.801 16.078 -9.68 1 98.56 222 LEU B C 1
ATOM 3695 O O . LEU B 1 222 ? 3.625 15.883 -9.359 1 98.56 222 LEU B O 1
ATOM 3699 N N . HIS B 1 223 ? 5.609 16.625 -8.828 1 98.5 223 HIS B N 1
ATOM 3700 C CA . HIS B 1 223 ? 5.324 16.938 -7.434 1 98.5 223 HIS B CA 1
ATOM 3701 C C . HIS B 1 223 ? 4.023 17.719 -7.293 1 98.5 223 HIS B C 1
ATOM 3703 O O . HIS B 1 223 ? 3.17 17.359 -6.473 1 98.5 223 HIS B O 1
ATOM 3709 N N . GLU B 1 224 ? 3.793 18.719 -8.141 1 97.56 224 GLU B N 1
ATOM 3710 C CA . GLU B 1 224 ? 2.629 19.594 -8.016 1 97.56 224 GLU B CA 1
ATOM 3711 C C . GLU B 1 224 ? 1.436 19.031 -8.781 1 97.56 224 GLU B C 1
ATOM 3713 O O . GLU B 1 224 ? 0.357 19.625 -8.789 1 97.56 224 GLU B O 1
ATOM 3718 N N . ASP B 1 225 ? 1.627 17.859 -9.406 1 98 225 ASP B N 1
ATOM 3719 C CA . ASP B 1 225 ? 0.541 17.203 -10.117 1 98 225 ASP B CA 1
ATOM 3720 C C . ASP B 1 225 ? -0.19 16.219 -9.203 1 98 225 ASP B C 1
ATOM 3722 O O . ASP B 1 225 ? -1.35 15.875 -9.445 1 98 225 ASP B O 1
ATOM 3726 N N . VAL B 1 226 ? 0.463 15.758 -8.172 1 98.44 226 VAL B N 1
ATOM 3727 C CA . VAL B 1 226 ? 0.037 14.578 -7.426 1 98.44 226 VAL B CA 1
ATOM 3728 C C . VAL B 1 226 ? -1.272 14.875 -6.699 1 98.44 226 VAL B C 1
ATOM 3730 O O . VAL B 1 226 ? -2.205 14.07 -6.738 1 98.44 226 VAL B O 1
ATOM 3733 N N . TYR B 1 227 ? -1.397 16.031 -6.078 1 97.12 227 TYR B N 1
ATOM 3734 C CA . TYR B 1 227 ? -2.582 16.312 -5.277 1 97.12 227 TYR B CA 1
ATOM 3735 C C . TYR B 1 227 ? -3.746 16.75 -6.16 1 97.12 227 TYR B C 1
ATOM 3737 O O . TYR B 1 227 ? -4.766 17.234 -5.664 1 97.12 227 TYR B O 1
ATOM 3745 N N . ARG B 1 228 ? -3.605 16.625 -7.473 1 97.38 228 ARG B N 1
ATOM 3746 C CA . ARG B 1 228 ? -4.68 16.875 -8.43 1 97.38 228 ARG B CA 1
ATOM 3747 C C . ARG B 1 228 ? -4.961 15.625 -9.258 1 97.38 228 ARG B C 1
ATOM 3749 O O . ARG B 1 228 ? -5.855 15.625 -10.109 1 97.38 228 ARG B O 1
ATOM 3756 N N . ASN B 1 229 ? -4.293 14.625 -9.023 1 98.31 229 ASN B N 1
ATOM 3757 C CA . ASN B 1 229 ? -4.219 13.453 -9.891 1 98.31 229 ASN B CA 1
ATOM 3758 C C . ASN B 1 229 ? -5.449 12.562 -9.742 1 98.31 229 ASN B C 1
ATOM 3760 O O . ASN B 1 229 ? -5.891 12.289 -8.617 1 98.31 229 ASN B O 1
ATOM 3764 N N . GLU B 1 230 ? -5.957 12.07 -10.805 1 98 230 GLU B N 1
ATOM 3765 C CA . GLU B 1 230 ? -7.176 11.266 -10.805 1 98 230 GLU B CA 1
ATOM 3766 C C . GLU B 1 230 ? -6.949 9.922 -10.133 1 98 230 GLU B C 1
ATOM 3768 O O . GLU B 1 230 ? -7.859 9.367 -9.508 1 98 230 GLU B O 1
ATOM 3773 N N . LYS B 1 231 ? -5.762 9.344 -10.305 1 97.88 231 LYS B N 1
ATOM 3774 C CA . LYS B 1 231 ? -5.473 8.07 -9.656 1 97.88 231 LYS B CA 1
ATOM 3775 C C . LYS B 1 231 ? -5.445 8.211 -8.141 1 97.88 231 LYS B C 1
ATOM 3777 O O . LYS B 1 231 ? -5.848 7.297 -7.418 1 97.88 231 LYS B O 1
ATOM 3782 N N . VAL B 1 232 ? -4.934 9.359 -7.664 1 98.69 232 VAL B N 1
ATOM 3783 C CA . VAL B 1 232 ? -4.93 9.641 -6.234 1 98.69 232 VAL B CA 1
ATOM 3784 C C . VAL B 1 232 ? -6.363 9.758 -5.723 1 98.69 232 VAL B C 1
ATOM 3786 O O . VAL B 1 232 ? -6.715 9.172 -4.695 1 98.69 232 VAL B O 1
ATOM 3789 N N . ALA B 1 233 ? -7.215 10.477 -6.461 1 98.44 233 ALA B N 1
ATOM 3790 C CA . ALA B 1 233 ? -8.625 10.609 -6.09 1 98.44 233 ALA B CA 1
ATOM 3791 C C . ALA B 1 233 ? -9.305 9.242 -6.016 1 98.44 233 ALA B C 1
ATOM 3793 O O . ALA B 1 233 ? -10.016 8.945 -5.051 1 98.44 233 ALA B O 1
ATOM 3794 N N . ALA B 1 234 ? -9.039 8.445 -7.035 1 96.69 234 ALA B N 1
ATOM 3795 C CA . ALA B 1 234 ? -9.641 7.113 -7.082 1 96.69 234 ALA B CA 1
ATOM 3796 C C . ALA B 1 234 ? -9.18 6.262 -5.898 1 96.69 234 ALA B C 1
ATOM 3798 O O . ALA B 1 234 ? -9.977 5.512 -5.324 1 96.69 234 ALA B O 1
ATOM 3799 N N . TYR B 1 235 ? -7.895 6.375 -5.57 1 97.56 235 TYR B N 1
ATOM 3800 C CA . TYR B 1 235 ? -7.355 5.637 -4.43 1 97.56 235 TYR B CA 1
ATOM 3801 C C . TYR B 1 235 ? -8.055 6.043 -3.141 1 97.56 235 TYR B C 1
ATOM 3803 O O . TYR B 1 235 ? -8.461 5.188 -2.35 1 97.56 235 TYR B O 1
ATOM 3811 N N . ILE B 1 236 ? -8.195 7.332 -2.922 1 97.81 236 ILE B N 1
ATOM 3812 C CA . ILE B 1 236 ? -8.82 7.863 -1.719 1 97.81 236 ILE B CA 1
ATOM 3813 C C . ILE B 1 236 ? -10.258 7.355 -1.618 1 97.81 236 ILE B C 1
ATOM 3815 O O . ILE B 1 236 ? -10.672 6.848 -0.572 1 97.81 236 ILE B O 1
ATOM 3819 N N . VAL B 1 237 ? -10.992 7.469 -2.678 1 96.12 237 VAL B N 1
ATOM 3820 C CA . VAL B 1 237 ? -12.398 7.094 -2.699 1 96.12 237 VAL B CA 1
ATOM 3821 C C . VAL B 1 237 ? -12.547 5.609 -2.367 1 96.12 237 VAL B C 1
ATOM 3823 O O . VAL B 1 237 ? -13.453 5.219 -1.635 1 96.12 237 VAL B O 1
ATOM 3826 N N . ALA B 1 238 ? -11.625 4.797 -2.846 1 93.69 238 ALA B N 1
ATOM 3827 C CA . ALA B 1 238 ? -11.68 3.354 -2.625 1 93.69 238 ALA B CA 1
ATOM 3828 C C . ALA B 1 238 ? -11.484 3.016 -1.15 1 93.69 238 ALA B C 1
ATOM 3830 O O . ALA B 1 238 ? -11.828 1.916 -0.709 1 93.69 238 ALA B O 1
ATOM 3831 N N . GLN B 1 239 ? -10.844 3.947 -0.382 1 93.56 239 GLN B N 1
ATOM 3832 C CA . GLN B 1 239 ? -10.562 3.695 1.028 1 93.56 239 GLN B CA 1
ATOM 3833 C C . GLN B 1 239 ? -11.734 4.121 1.905 1 93.56 239 GLN B C 1
ATOM 3835 O O . GLN B 1 239 ? -11.805 3.756 3.08 1 93.56 239 GLN B O 1
ATOM 3840 N N . LEU B 1 240 ? -12.586 4.98 1.368 1 89.69 240 LEU B N 1
ATOM 3841 C CA . LEU B 1 240 ? -13.672 5.531 2.162 1 89.69 240 LEU B CA 1
ATOM 3842 C C . LEU B 1 240 ? -14.82 4.531 2.287 1 89.69 240 LEU B C 1
ATOM 3844 O O . LEU B 1 240 ? -15.094 3.773 1.354 1 89.69 240 LEU B O 1
ATOM 3848 N N . PRO B 1 241 ? -15.43 4.336 3.463 1 77.25 241 PRO B N 1
ATOM 3849 C CA . PRO B 1 241 ? -16.547 3.408 3.639 1 77.25 241 PRO B CA 1
ATOM 3850 C C . PRO B 1 241 ? -17.766 3.787 2.797 1 77.25 241 PRO B C 1
ATOM 3852 O O . PRO B 1 241 ? -17.953 4.961 2.477 1 77.25 241 PRO B O 1
#

Radius of gyration: 24.12 Å; Cα contacts (8 Å, |Δi|>4): 967; chains: 2; bounding box: 44×85×58 Å

InterPro domains:
  IPR013094 Alpha/beta hydrolase fold-3 [PF07859] (19-105)
  IPR027519 Kynurenine formamidase, vertebrates/fungi-type [MF_03014] (2-241)
  IPR029058 Alpha/Beta hydrolase fold [G3DSA:3.40.50.1820] (2-240)
  IPR029058 Alpha/Beta hydrolase fold [SSF53474] (18-236)
  IPR050300 GDXG lipolytic enzyme [PTHR48081] (14-152)

Organism: Eremothecium gossypii (strain ATCC 10895 / CBS 109.51 / FGSC 9923 / NRRL Y-1056) (NCBI:txid284811)

Nearest PDB structures (foldseek):
  1vkh-assembly1_A  TM=9.020E-01  e=2.986E-28  Saccharomyces cerevisiae
  6xyc-assembly1_A  TM=6.499E-01  e=1.232E-10  metagenome
  8p8f-assembly1_B  TM=6.552E-01  e=1.383E-09  Sphingomonas sp.
  8pba-assembly1_B  TM=6.552E-01  e=1.287E-07  Caenorhabditis elegans
  2onc-assembly1_B  TM=6.062E-01  e=3.187E-07  Homo sapiens